Protein 2XDW (pdb70)

Radius of gyration: 25.56 Å; Cα contacts (8 Å, |Δi|>4): 1760; chains: 2; bounding box: 69×54×74 Å

Sequence (711 aa):
MLSFQYPDVYRDETAIQDYHGHKVCDPYAWLEDPDSEQTKAFVEAQNKITVPFLEQCPIRGLYKERMTELYDYPKYSCHFKKGKRYFYFYNTGLQNQRVLYVQDSLEGEARVFLDPNILSDDGTVALRGYAFSEDGEYFAYGLSASGSDWVTIKFMKVDGAKELPDVLERVKFSCMAWTHDGKGMFYNAYPQQDGKSDGTETSTNLHQKLYYHVLGTDQSEDILCAEFPDEPKWMGGAELSDDGRYVLLSIREGCDPVNRLWYCDLQQESNGITGILKWVKLIDNFEGEYDYVTNEGTVFTFKTNRHSPNYRLINIDFTDPEESKWKVLVPEHEKDVLEWVACVRSNFLVLCYLHDVKNTLQLHDLATGALLKIFPLEVGSVVGYSGQKKDTEIFYQFTSFLSPGIIYHCDLTKEELEPRVFREVTVKGIDASDYQTVQIFYPSKDGTKIPMFIVHKKGIKLDGSHPAFLYGYGGFNISITPNYSVSRLIFVRHMGGVLAVANIRGGGEYGETWHKGGILANKQNCFDDFQCAAEYLIKEGYTSPKRLTINGGSNGGLLVATCANQRPDLFGCVIAQVGVMDMLKFHKYTIGHAWTTDYGCSDSKQHFEWLIKYSPLHNVKLPEADDIQYPSMLLLTADHDDRVVPLHSLKFIATLQYIVGRSRKQNNPLLIHVDTKAGHGAGKPTAKVIEEVSDMFAFIARCLNIDWIPP

Foldseek 3Di:
DQPDAQDDAFFQQVQWDDQPNDIDGQRVVVCLDLPDPNVVVLQVRQQVRQVCLLVVDPLLVVLLVLCQQQQQWKDKADWADAAQKIKIWIDNGAFFATFIWIARDPVGDIDTQGDQSVVDVALQKFWDDKDAANNRQKIKTWIAWLAFQWTKIFIAGRVVSHGDPEIDGQFGPWAWEHQNVRFWIKIKGFDDDPDDDRLLHFFATWWIFIWIDGPPDYPVPIATADTDVPQTQKDWYWYAAPVSQKIWIWIDRFQDQFTFIWMARQVPAPPGRHYHGPIHRLGPDGQKHWAFAHADVQWTWTWMCNVAQLIFIWIARPVHGDPVPIHGQGDHDPFKHFDDWHAAQQFKIWTWIFDLQFIWIFIAGNVRRHTDDTDDDDGFDWDHKYGHHNHQKMWIWTFFAQAQTFIWIWRNVDPDIDIDTDDGIGRPVGDSVQKDKDWDWFQFPVGDTWIKIKMAGPPDDLAQAAFEEEEEQAASQAFDHGHYDPLVVQCRPWQVYMYMYIRFARHNNRGPVSNVCCFQLNVVSRLRSRLRVLVCCRVRRRHAALRYEYEYEASRLLNQLLNLLPCQVSHQEYERELYQQAQACQCRTYSSVSPCVGQNYSSDPSSVVSCLVRRSLNRQAADPDLQGAGHAYEYEFESSARVRNCSNVSSNLVSCCVHRVPDPSDDRHRGYNYHYSHYRDPSRTSVVVSSVSSSVVSSSCVSSVTHTDD

Structure (mmCIF, N/CA/C/O backbone):
data_2XDW
#
_entry.id   2XDW
#
_cell.length_a   70.820
_cell.length_b   99.510
_cell.length_c   110.790
_cell.angle_alpha   90.00
_cell.angle_beta   90.00
_cell.angle_gamma   90.00
#
_symmetry.space_group_name_H-M   'P 21 21 21'
#
loop_
_entity.id
_entity.type
_entity.pdbx_description
1 polymer 'Prolyl endopeptidase'
2 polymer 'SYNTHETIC PEPTIDE PHQ-PRO-YCP'
3 non-polymer TRIS(HYDROXYETHYL)AMINOMETHANE
4 non-polymer GLYCEROL
5 water water
#
loop_
_atom_site.group_PDB
_atom_site.id
_atom_site.type_symbol
_atom_site.label_atom_id
_atom_site.label_alt_id
_atom_site.label_comp_id
_atom_site.label_asym_id
_atom_site.label_entity_id
_atom_site.label_seq_id
_atom_site.pdbx_PDB_ins_code
_atom_site.Cartn_x
_atom_site.Cartn_y
_atom_site.Cartn_z
_atom_site.occupancy
_atom_site.B_iso_or_equiv
_atom_site.auth_seq_id
_atom_site.auth_comp_id
_atom_site.auth_asym_id
_atom_site.auth_atom_id
_atom_site.pdbx_PDB_model_num
ATOM 1 N N . MET A 1 1 ? 16.763 53.944 58.222 1.00 43.71 1 MET A N 1
ATOM 2 C CA . MET A 1 1 ? 17.469 54.252 59.497 1.00 43.44 1 MET A CA 1
ATOM 3 C C . MET A 1 1 ? 18.977 54.459 59.279 1.00 42.42 1 MET A C 1
ATOM 4 O O . MET A 1 1 ? 19.540 55.437 59.781 1.00 42.90 1 MET A O 1
ATOM 9 N N . LEU A 1 2 ? 19.621 53.552 58.535 1.00 40.86 2 LEU A N 1
ATOM 10 C CA . LEU A 1 2 ? 21.085 53.583 58.354 1.00 39.21 2 LEU A CA 1
ATOM 11 C C . LEU A 1 2 ? 21.537 54.684 57.380 1.00 37.81 2 LEU A C 1
ATOM 12 O O . LEU A 1 2 ? 21.491 54.507 56.157 1.00 38.21 2 LEU A O 1
ATOM 17 N N . SER A 1 3 ? 21.977 55.807 57.951 1.00 35.66 3 SER A N 1
ATOM 18 C CA . SER A 1 3 ? 22.334 57.030 57.221 1.00 34.44 3 SER A CA 1
ATOM 19 C C . SER A 1 3 ? 23.844 57.172 57.121 1.00 32.28 3 SER A C 1
ATOM 20 O O . SER A 1 3 ? 24.389 58.235 56.792 1.00 32.43 3 SER A O 1
ATOM 23 N N . PHE A 1 4 ? 24.532 56.091 57.438 1.00 28.82 4 PHE A N 1
ATOM 24 C CA . PHE A 1 4 ? 25.975 56.107 57.386 1.00 25.81 4 PHE A CA 1
ATOM 25 C C . PHE A 1 4 ? 26.420 54.936 56.529 1.00 24.36 4 PHE A C 1
ATOM 26 O O . PHE A 1 4 ? 25.631 54.057 56.197 1.00 23.45 4 PHE A O 1
ATOM 34 N N . GLN A 1 5 ? 27.700 54.934 56.189 1.00 22.33 5 GLN A N 1
ATOM 35 C CA . GLN A 1 5 ? 28.307 53.842 55.461 1.00 20.58 5 GLN A CA 1
ATOM 36 C C . GLN A 1 5 ? 29.434 53.278 56.322 1.00 17.17 5 GLN A C 1
ATOM 37 O O . GLN A 1 5 ? 30.147 54.013 56.997 1.00 17.08 5 GLN A O 1
ATOM 43 N N . TYR A 1 6 ? 29.564 51.951 56.294 1.00 14.49 6 TYR A N 1
ATOM 44 C CA . TYR A 1 6 ? 30.658 51.301 57.016 1.00 13.34 6 TYR A CA 1
ATOM 45 C C . TYR A 1 6 ? 31.974 51.636 56.333 1.00 13.74 6 TYR A C 1
ATOM 46 O O . TYR A 1 6 ? 32.028 51.740 55.095 1.00 15.12 6 TYR A O 1
ATOM 55 N N . PRO A 1 7 ? 33.032 51.789 57.118 1.00 14.14 7 PRO A N 1
ATOM 56 C CA . PRO A 1 7 ? 34.317 52.152 56.503 1.00 14.71 7 PRO A CA 1
ATOM 57 C C . PRO A 1 7 ? 34.897 51.012 55.657 1.00 15.33 7 PRO A C 1
ATOM 58 O O . PRO A 1 7 ? 34.623 49.830 55.895 1.00 14.13 7 PRO A O 1
ATOM 62 N N . ASP A 1 8 ? 35.675 51.371 54.645 1.00 16.74 8 ASP A N 1
ATOM 63 C CA . ASP A 1 8 ? 36.459 50.372 53.930 1.00 17.38 8 ASP A CA 1
ATOM 64 C C . ASP A 1 8 ? 37.553 49.867 54.855 1.00 17.23 8 ASP A C 1
ATOM 65 O O . ASP A 1 8 ? 38.195 50.648 55.578 1.00 18.81 8 ASP A O 1
ATOM 70 N N . VAL A 1 9 ? 37.715 48.542 54.882 1.00 13.20 9 VAL A N 1
ATOM 71 C CA . VAL A 1 9 ? 38.690 47.898 55.776 1.00 11.38 9 VAL A CA 1
ATOM 72 C C . VAL A 1 9 ? 39.446 46.831 54.996 1.00 10.75 9 VAL A C 1
ATOM 73 O O . VAL A 1 9 ? 38.846 45.846 54.556 1.00 11.53 9 VAL A O 1
ATOM 77 N N . TYR A 1 10 ? 40.755 47.035 54.848 1.00 10.06 10 TYR A N 1
ATOM 78 C CA . TYR A 1 10 ? 41.587 46.113 54.088 1.00 9.04 10 TYR A CA 1
ATOM 79 C C . TYR A 1 10 ? 41.522 44.683 54.598 1.00 8.76 10 TYR A C 1
ATOM 80 O O . TYR A 1 10 ? 41.631 44.438 55.792 1.00 8.49 10 TYR A O 1
ATOM 89 N N . ARG A 1 11 ? 41.368 43.747 53.668 1.00 8.38 11 ARG A N 1
ATOM 90 C CA . ARG A 1 11 ? 41.413 42.324 53.998 1.00 8.40 11 ARG A CA 1
ATOM 91 C C . ARG A 1 11 ? 42.742 41.752 53.527 1.00 8.56 11 ARG A C 1
ATOM 92 O O . ARG A 1 11 ? 43.032 41.727 52.310 1.00 8.68 11 ARG A O 1
ATOM 100 N N . ASP A 1 12 ? 43.544 41.271 54.471 1.00 8.77 12 ASP A N 1
ATOM 101 C CA . ASP A 1 12 ? 44.742 40.512 54.126 1.00 9.75 12 ASP A CA 1
ATOM 102 C C . ASP A 1 12 ? 44.377 39.056 53.850 1.00 10.40 12 ASP A C 1
ATOM 103 O O . ASP A 1 12 ? 44.366 38.208 54.763 1.00 9.91 12 ASP A O 1
ATOM 108 N N . GLU A 1 13 ? 44.100 38.779 52.577 1.00 10.39 13 GLU A N 1
ATOM 109 C CA . GLU A 1 13 ? 43.677 37.437 52.125 1.00 11.65 13 GLU A CA 1
ATOM 110 C C . GLU A 1 13 ? 44.830 36.437 52.160 1.00 12.64 13 GLU A C 1
ATOM 111 O O . GLU A 1 13 ? 44.587 35.230 51.960 1.00 14.52 13 GLU A O 1
ATOM 117 N N . THR A 1 14 ? 46.050 36.913 52.416 1.00 11.80 14 THR A N 1
ATOM 118 C CA . THR A 1 14 ? 47.225 36.016 52.546 1.00 13.24 14 THR A CA 1
ATOM 119 C C . THR A 1 14 ? 47.363 35.442 53.963 1.00 13.29 14 THR A C 1
ATOM 120 O O . THR A 1 14 ? 48.161 34.520 54.173 1.00 13.42 14 THR A O 1
ATOM 124 N N . ALA A 1 15 ? 46.629 35.994 54.938 1.00 12.86 15 ALA A N 1
ATOM 125 C CA . ALA A 1 15 ? 46.792 35.604 56.344 1.00 14.77 15 ALA A CA 1
ATOM 126 C C . ALA A 1 15 ? 46.053 34.279 56.589 1.00 16.47 15 ALA A C 1
ATOM 127 O O . ALA A 1 15 ? 44.855 34.258 56.797 1.00 17.22 15 ALA A O 1
ATOM 129 N N . ILE A 1 16 ? 46.788 33.173 56.497 1.00 17.37 16 ILE A N 1
ATOM 130 C CA . ILE A 1 16 ? 46.204 31.827 56.563 1.00 19.58 16 ILE A CA 1
ATOM 131 C C . ILE A 1 16 ? 47.094 31.024 57.493 1.00 20.27 16 ILE A C 1
ATOM 132 O O . ILE A 1 16 ? 48.315 31.018 57.332 1.00 21.55 16 ILE A O 1
ATOM 137 N N . GLN A 1 17 ? 46.481 30.367 58.473 1.00 20.17 17 GLN A N 1
ATOM 138 C CA . GLN A 1 17 ? 47.232 29.562 59.447 1.00 20.50 17 GLN A CA 1
ATOM 139 C C . GLN A 1 17 ? 46.616 28.179 59.588 1.00 20.27 17 GLN A C 1
ATOM 140 O O . GLN A 1 17 ? 45.405 28.038 59.587 1.00 18.84 17 GLN A O 1
ATOM 146 N N . ASP A 1 18 ? 47.472 27.158 59.673 1.00 20.14 18 ASP A N 1
ATOM 147 C CA . ASP A 1 18 ? 47.011 25.795 59.871 1.00 20.37 18 ASP A CA 1
ATOM 148 C C . ASP A 1 18 ? 46.915 25.449 61.347 1.00 20.10 18 ASP A C 1
ATOM 149 O O . ASP A 1 18 ? 47.890 25.573 62.106 1.00 20.60 18 ASP A O 1
ATOM 154 N N . TYR A 1 19 ? 45.712 25.064 61.764 1.00 18.63 19 TYR A N 1
ATOM 155 C CA . TYR A 1 19 ? 45.491 24.576 63.118 1.00 17.90 19 TYR A CA 1
ATOM 156 C C . TYR A 1 19 ? 45.161 23.083 63.026 1.00 18.41 19 TYR A C 1
ATOM 157 O O . TYR A 1 19 ? 44.009 22.727 62.751 1.00 18.41 19 TYR A O 1
ATOM 166 N N . HIS A 1 20 ? 46.172 22.243 63.224 1.00 19.37 20 HIS A N 1
ATOM 167 C CA . HIS A 1 20 ? 46.005 20.765 63.239 1.00 21.20 20 HIS A CA 1
ATOM 168 C C . HIS A 1 20 ? 45.312 20.220 61.982 1.00 21.81 20 HIS A C 1
ATOM 169 O O . HIS A 1 20 ? 44.504 19.290 62.065 1.00 22.87 20 HIS A O 1
ATOM 176 N N . GLY A 1 21 ? 45.610 20.816 60.826 1.00 22.53 21 GLY A N 1
ATOM 177 C CA . GLY A 1 21 ? 44.976 20.423 59.559 1.00 23.54 21 GLY A CA 1
ATOM 178 C C . GLY A 1 21 ? 43.783 21.258 59.130 1.00 23.97 21 GLY A C 1
ATOM 179 O O . GLY A 1 21 ? 43.278 21.084 58.023 1.00 25.19 21 GLY A O 1
ATOM 180 N N . HIS A 1 22 ? 43.322 22.150 60.012 1.00 22.07 22 HIS A N 1
ATOM 181 C CA . HIS A 1 22 ? 42.182 23.037 59.757 1.00 21.52 22 HIS A CA 1
ATOM 182 C C . HIS A 1 22 ? 42.766 24.410 59.417 1.00 20.65 22 HIS A C 1
ATOM 183 O O . HIS A 1 22 ? 43.484 25.018 60.235 1.00 20.09 22 HIS A O 1
ATOM 190 N N . LYS A 1 23 ? 42.513 24.862 58.198 1.00 19.35 23 LYS A N 1
ATOM 191 C CA . LYS A 1 23 ? 43.035 26.168 57.770 1.00 18.85 23 LYS A CA 1
ATOM 192 C C . LYS A 1 23 ? 42.082 27.237 58.236 1.00 17.41 23 LYS A C 1
ATOM 193 O O . LYS A 1 23 ? 40.861 27.119 58.085 1.00 17.57 23 LYS A O 1
ATOM 199 N N . VAL A 1 24 ? 42.659 28.287 58.807 1.00 14.56 24 VAL A N 1
ATOM 200 C CA . VAL A 1 24 ? 41.885 29.436 59.264 1.00 13.42 24 VAL A CA 1
ATOM 201 C C . VAL A 1 24 ? 42.458 30.703 58.629 1.00 12.92 24 VAL A C 1
ATOM 202 O O . VAL A 1 24 ? 43.644 31.008 58.760 1.00 13.40 24 VAL A O 1
ATOM 206 N N . CYS A 1 25 ? 41.587 31.451 57.971 1.00 12.52 25 CYS A N 1
ATOM 207 C CA . CYS A 1 25 ? 41.957 32.763 57.404 1.00 13.37 25 CYS A CA 1
ATOM 208 C C . CYS A 1 25 ? 41.666 33.857 58.425 1.00 11.87 25 CYS A C 1
ATOM 209 O O . CYS A 1 25 ? 40.615 33.836 59.075 1.00 12.96 25 CYS A O 1
ATOM 212 N N . ASP A 1 26 ? 42.603 34.796 58.572 1.00 10.46 26 ASP A N 1
ATOM 213 C CA . ASP A 1 26 ? 42.489 35.896 59.539 1.00 9.93 26 ASP A CA 1
ATOM 214 C C . ASP A 1 26 ? 42.791 37.222 58.848 1.00 9.14 26 ASP A C 1
ATOM 215 O O . ASP A 1 26 ? 43.836 37.846 59.099 1.00 8.99 26 ASP A O 1
ATOM 220 N N . PRO A 1 27 ? 41.885 37.666 57.954 1.00 8.42 27 PRO A N 1
ATOM 221 C CA . PRO A 1 27 ? 42.195 38.822 57.089 1.00 8.70 27 PRO A CA 1
ATOM 222 C C . PRO A 1 27 ? 42.370 40.145 57.836 1.00 8.31 27 PRO A C 1
ATOM 223 O O . PRO A 1 27 ? 42.912 41.103 57.274 1.00 7.97 27 PRO A O 1
ATOM 227 N N . TYR A 1 28 ? 41.901 40.241 59.082 1.00 8.16 28 TYR A N 1
ATOM 228 C CA . TYR A 1 28 ? 42.071 41.469 59.897 1.00 8.64 28 TYR A CA 1
ATOM 229 C C . TYR A 1 28 ? 43.134 41.319 60.973 1.00 8.28 28 TYR A C 1
ATOM 230 O O . TYR A 1 28 ? 43.129 42.055 61.943 1.00 8.58 28 TYR A O 1
ATOM 239 N N . ALA A 1 29 ? 44.046 40.353 60.808 1.00 8.75 29 ALA A N 1
ATOM 240 C CA . ALA A 1 29 ? 45.127 40.117 61.768 1.00 8.75 29 ALA A CA 1
ATOM 241 C C . ALA A 1 29 ? 45.910 41.397 62.050 1.00 7.46 29 ALA A C 1
ATOM 242 O O . ALA A 1 29 ? 46.410 41.596 63.174 1.00 8.86 29 ALA A O 1
ATOM 244 N N . TRP A 1 30 ? 45.979 42.286 61.054 1.00 7.78 30 TRP A N 1
ATOM 245 C CA . TRP A 1 30 ? 46.717 43.545 61.190 1.00 7.61 30 TRP A CA 1
ATOM 246 C C . TRP A 1 30 ? 46.163 44.457 62.299 1.00 7.87 30 TRP A C 1
ATOM 247 O O . TRP A 1 30 ? 46.902 45.307 62.825 1.00 8.00 30 TRP A O 1
ATOM 258 N N . LEU A 1 31 ? 44.891 44.285 62.666 1.00 8.23 31 LEU A N 1
ATOM 259 C CA . LEU A 1 31 ? 44.307 45.040 63.777 1.00 8.29 31 LEU A CA 1
ATOM 260 C C . LEU A 1 31 ? 44.869 44.648 65.146 1.00 8.68 31 LEU A C 1
ATOM 261 O O . LEU A 1 31 ? 44.575 45.314 66.126 1.00 9.52 31 LEU A O 1
ATOM 266 N N . GLU A 1 32 ? 45.671 43.587 65.198 1.00 8.02 32 GLU A N 1
ATOM 267 C CA . GLU A 1 32 ? 46.358 43.180 66.428 1.00 8.37 32 GLU A CA 1
ATOM 268 C C . GLU A 1 32 ? 47.440 44.169 66.840 1.00 7.21 32 GLU A C 1
ATOM 269 O O . GLU A 1 32 ? 47.898 44.116 67.970 1.00 9.65 32 GLU A O 1
ATOM 275 N N . ASP A 1 33 ? 47.871 45.064 65.944 1.00 7.44 33 ASP A N 1
ATOM 276 C CA . ASP A 1 33 ? 48.899 46.058 66.273 1.00 8.24 33 ASP A CA 1
ATOM 277 C C . ASP A 1 33 ? 48.215 47.373 66.657 1.00 8.49 33 ASP A C 1
ATOM 278 O O . ASP A 1 33 ? 47.726 48.092 65.788 1.00 9.25 33 ASP A O 1
ATOM 283 N N . PRO A 1 34 ? 48.192 47.699 67.957 1.00 8.79 34 PRO A N 1
ATOM 284 C CA . PRO A 1 34 ? 47.454 48.906 68.394 1.00 9.42 34 PRO A CA 1
ATOM 285 C C . PRO A 1 34 ? 48.163 50.194 67.961 1.00 10.39 34 PRO A C 1
ATOM 286 O O . PRO A 1 34 ? 47.533 51.265 67.929 1.00 11.98 34 PRO A O 1
ATOM 290 N N . ASP A 1 35 ? 49.439 50.083 67.605 1.00 10.28 35 ASP A N 1
ATOM 291 C CA . ASP A 1 35 ? 50.255 51.267 67.376 1.00 11.77 35 ASP A CA 1
ATOM 292 C C . ASP A 1 35 ? 50.334 51.696 65.923 1.00 11.35 35 ASP A C 1
ATOM 293 O O . ASP A 1 35 ? 50.878 52.782 65.650 1.00 13.33 35 ASP A O 1
ATOM 298 N N . SER A 1 36 ? 49.802 50.905 64.996 1.00 10.54 36 SER A N 1
ATOM 299 C CA . SER A 1 36 ? 49.955 51.227 63.565 1.00 9.32 36 SER A CA 1
ATOM 300 C C . SER A 1 36 ? 49.028 52.351 63.145 1.00 10.28 36 SER A C 1
ATOM 301 O O . SER A 1 36 ? 47.972 52.572 63.746 1.00 9.83 36 SER A O 1
ATOM 304 N N . GLU A 1 37 ? 49.446 53.080 62.125 1.00 9.79 37 GLU A N 1
ATOM 305 C CA . GLU A 1 37 ? 48.580 54.089 61.547 1.00 9.06 37 GLU A CA 1
ATOM 306 C C . GLU A 1 37 ? 47.292 53.486 61.004 1.00 9.54 37 GLU A C 1
ATOM 307 O O . GLU A 1 37 ? 46.228 54.112 61.106 1.00 9.97 37 GLU A O 1
ATOM 313 N N . GLN A 1 38 ? 47.408 52.288 60.424 1.00 9.57 38 GLN A N 1
ATOM 314 C CA . GLN A 1 38 ? 46.247 51.558 59.917 1.00 9.74 38 GLN A CA 1
ATOM 315 C C . GLN A 1 38 ? 45.211 51.277 61.018 1.00 9.70 38 GLN A C 1
ATOM 316 O O . GLN A 1 38 ? 44.009 51.511 60.848 1.00 10.07 38 GLN A O 1
ATOM 322 N N . THR A 1 39 ? 45.687 50.757 62.158 1.00 8.62 39 THR A N 1
ATOM 323 C CA . THR A 1 39 ? 44.775 50.473 63.265 1.00 8.52 39 THR A CA 1
ATOM 324 C C . THR A 1 39 ? 44.168 51.759 63.843 1.00 8.39 39 THR A C 1
ATOM 325 O O . THR A 1 39 ? 42.959 51.794 64.126 1.00 8.19 39 THR A O 1
ATOM 329 N N . LYS A 1 40 ? 44.991 52.784 64.031 1.00 8.49 40 LYS A N 1
ATOM 330 C CA . LYS A 1 40 ? 44.456 54.051 64.551 1.00 8.54 40 LYS A CA 1
ATOM 331 C C . LYS A 1 40 ? 43.418 54.622 63.580 1.00 8.44 40 LYS A C 1
ATOM 332 O O . LYS A 1 40 ? 42.388 55.151 64.025 1.00 9.33 40 LYS A O 1
ATOM 338 N N . ALA A 1 41 ? 43.644 54.532 62.272 1.00 8.75 41 ALA A N 1
ATOM 339 C CA . ALA A 1 41 ? 42.673 55.058 61.294 1.00 8.78 41 ALA A CA 1
ATOM 340 C C . ALA A 1 41 ? 41.386 54.242 61.316 1.00 8.98 41 ALA A C 1
ATOM 341 O O . ALA A 1 41 ? 40.300 54.793 61.164 1.00 9.68 41 ALA A O 1
ATOM 343 N N . PHE A 1 42 ? 41.492 52.939 61.528 1.00 8.30 42 PHE A N 1
ATOM 344 C CA . PHE A 1 42 ? 40.325 52.084 61.690 1.00 7.68 42 PHE A CA 1
ATOM 345 C C . PHE A 1 42 ? 39.460 52.521 62.884 1.00 7.73 42 PHE A C 1
ATOM 346 O O . PHE A 1 42 ? 38.240 52.669 62.769 1.00 8.33 42 PHE A O 1
ATOM 354 N N . VAL A 1 43 ? 40.110 52.710 64.022 1.00 8.41 43 VAL A N 1
ATOM 355 C CA . VAL A 1 43 ? 39.387 53.100 65.232 1.00 8.70 43 VAL A CA 1
ATOM 356 C C . VAL A 1 43 ? 38.680 54.442 65.005 1.00 9.17 43 VAL A C 1
ATOM 357 O O . VAL A 1 43 ? 37.495 54.596 65.342 1.00 9.88 43 VAL A O 1
ATOM 361 N N . GLU A 1 44 ? 39.393 55.405 64.411 1.00 8.80 44 GLU A N 1
ATOM 362 C CA . GLU A 1 44 ? 38.823 56.727 64.171 1.00 9.22 44 GLU A CA 1
ATOM 363 C C . GLU A 1 44 ? 37.613 56.617 63.222 1.00 9.04 44 GLU A C 1
ATOM 364 O O . GLU A 1 44 ? 36.559 57.236 63.488 1.00 10.31 44 GLU A O 1
ATOM 370 N N . ALA A 1 45 ? 37.722 55.831 62.148 1.00 8.76 45 ALA A N 1
ATOM 371 C CA . ALA A 1 45 ? 36.627 55.702 61.174 1.00 9.20 45 ALA A CA 1
ATOM 372 C C . ALA A 1 45 ? 35.402 55.032 61.809 1.00 9.43 45 ALA A C 1
ATOM 373 O O . ALA A 1 45 ? 34.272 55.373 61.488 1.00 10.13 45 ALA A O 1
ATOM 375 N N . GLN A 1 46 ? 35.612 54.071 62.709 1.00 8.89 46 GLN A N 1
ATOM 376 C CA . GLN A 1 46 ? 34.494 53.419 63.391 1.00 8.38 46 GLN A CA 1
ATOM 377 C C . GLN A 1 46 ? 33.815 54.353 64.380 1.00 8.67 46 GLN A C 1
ATOM 378 O O . GLN A 1 46 ? 32.572 54.478 64.385 1.00 8.44 46 GLN A O 1
ATOM 384 N N . ASN A 1 47 ? 34.603 55.044 65.207 1.00 7.18 47 ASN A N 1
ATOM 385 C CA . ASN A 1 47 ? 34.009 56.009 66.132 1.00 8.22 47 ASN A CA 1
ATOM 386 C C . ASN A 1 47 ? 33.237 57.107 65.393 1.00 8.48 47 ASN A C 1
ATOM 387 O O . ASN A 1 47 ? 32.222 57.627 65.891 1.00 8.59 47 ASN A O 1
ATOM 392 N N . LYS A 1 48 ? 33.722 57.471 64.197 1.00 8.83 48 LYS A N 1
ATOM 393 C CA . LYS A 1 48 ? 33.089 58.560 63.407 1.00 10.72 48 LYS A CA 1
ATOM 394 C C . LYS A 1 48 ? 31.652 58.200 63.012 1.00 9.88 48 LYS A C 1
ATOM 395 O O . LYS A 1 48 ? 30.856 59.126 62.850 1.00 10.77 48 LYS A O 1
ATOM 401 N N . ILE A 1 49 ? 31.326 56.918 62.818 1.00 9.14 49 ILE A N 1
ATOM 402 C CA . ILE A 1 49 ? 29.944 56.519 62.516 1.00 9.72 49 ILE A CA 1
ATOM 403 C C . ILE A 1 49 ? 29.171 56.203 63.789 1.00 9.48 49 ILE A C 1
ATOM 404 O O . ILE A 1 49 ? 27.977 56.506 63.866 1.00 10.22 49 ILE A O 1
ATOM 409 N N . THR A 1 50 ? 29.804 55.641 64.817 1.00 9.07 50 THR A N 1
ATOM 410 C CA . THR A 1 50 ? 29.066 55.247 66.024 1.00 8.52 50 THR A CA 1
ATOM 411 C C . THR A 1 50 ? 28.596 56.434 66.829 1.00 8.71 50 THR A C 1
ATOM 412 O O . THR A 1 50 ? 27.459 56.441 67.327 1.00 9.14 50 THR A O 1
ATOM 416 N N . VAL A 1 51 ? 29.462 57.423 67.016 1.00 8.56 51 VAL A N 1
ATOM 417 C CA . VAL A 1 51 ? 29.115 58.496 67.942 1.00 9.25 51 VAL A CA 1
ATOM 418 C C . VAL A 1 51 ? 27.899 59.320 67.501 1.00 9.33 51 VAL A C 1
ATOM 419 O O . VAL A 1 51 ? 26.987 59.501 68.316 1.00 9.86 51 VAL A O 1
ATOM 423 N N . PRO A 1 52 ? 27.813 59.707 66.214 1.00 9.03 52 PRO A N 1
ATOM 424 C CA . PRO A 1 52 ? 26.599 60.418 65.780 1.00 9.48 52 PRO A CA 1
ATOM 425 C C . PRO A 1 52 ? 25.353 59.543 65.863 1.00 9.94 52 PRO A C 1
ATOM 426 O O . PRO A 1 52 ? 24.269 60.049 66.140 1.00 10.53 52 PRO A O 1
ATOM 430 N N . PHE A 1 53 ? 25.488 58.228 65.690 1.00 9.56 53 PHE A N 1
ATOM 431 C CA . PHE A 1 53 ? 24.310 57.348 65.758 1.00 9.93 53 PHE A CA 1
ATOM 432 C C . PHE A 1 53 ? 23.768 57.352 67.196 1.00 10.05 53 PHE A C 1
ATOM 433 O O . PHE A 1 53 ? 22.546 57.459 67.431 1.00 11.68 53 PHE A O 1
ATOM 441 N N . LEU A 1 54 ? 24.680 57.261 68.170 1.00 9.37 54 LEU A N 1
ATOM 442 C CA . LEU A 1 54 ? 24.284 57.240 69.577 1.00 10.94 54 LEU A CA 1
ATOM 443 C C . LEU A 1 54 ? 23.745 58.585 70.049 1.00 11.38 54 LEU A C 1
ATOM 444 O O . LEU A 1 54 ? 22.758 58.656 70.787 1.00 12.64 54 LEU A O 1
ATOM 449 N N . GLU A 1 55 ? 24.382 59.673 69.607 1.00 11.99 55 GLU A N 1
ATOM 450 C CA . GLU A 1 55 ? 24.027 61.017 70.098 1.00 13.19 55 GLU A CA 1
ATOM 451 C C . GLU A 1 55 ? 22.807 61.628 69.400 1.00 15.75 55 GLU A C 1
ATOM 452 O O . GLU A 1 55 ? 22.261 62.599 69.921 1.00 17.43 55 GLU A O 1
ATOM 458 N N . GLN A 1 56 ? 22.338 61.080 68.276 1.00 17.07 56 GLN A N 1
ATOM 459 C CA . GLN A 1 56 ? 21.301 61.714 67.428 1.00 21.85 56 GLN A CA 1
ATOM 460 C C . GLN A 1 56 ? 19.938 61.862 68.086 1.00 24.39 56 GLN A C 1
ATOM 461 O O . GLN A 1 56 ? 19.355 62.958 68.073 1.00 26.93 56 GLN A O 1
ATOM 467 N N . CYS A 1 57 ? 19.426 60.775 68.642 1.00 26.19 57 CYS A N 1
ATOM 468 C CA . CYS A 1 57 ? 18.083 60.823 69.255 1.00 28.36 57 CYS A CA 1
ATOM 469 C C . CYS A 1 57 ? 18.070 61.372 70.693 1.00 27.88 57 CYS A C 1
ATOM 470 O O . CYS A 1 57 ? 18.867 60.914 71.550 1.00 26.77 57 CYS A O 1
ATOM 473 N N . PRO A 1 58 ? 17.164 62.351 70.954 1.00 27.22 58 PRO A N 1
ATOM 474 C CA . PRO A 1 58 ? 16.952 63.017 72.241 1.00 26.41 58 PRO A CA 1
ATOM 475 C C . PRO A 1 58 ? 16.916 62.062 73.431 1.00 24.83 58 PRO A C 1
ATOM 476 O O . PRO A 1 58 ? 17.217 62.488 74.555 1.00 24.74 58 PRO A O 1
ATOM 480 N N . ILE A 1 59 ? 16.588 60.791 73.206 1.00 22.79 59 ILE A N 1
ATOM 481 C CA . ILE A 1 59 ? 16.531 59.854 74.350 1.00 21.19 59 ILE A CA 1
ATOM 482 C C . ILE A 1 59 ? 17.847 59.780 75.132 1.00 18.65 59 ILE A C 1
ATOM 483 O O . ILE A 1 59 ? 17.839 59.663 76.369 1.00 18.19 59 ILE A O 1
ATOM 488 N N . ARG A 1 60 ? 18.972 59.911 74.443 1.00 16.04 60 ARG A N 1
ATOM 489 C CA . ARG A 1 60 ? 20.251 59.876 75.159 1.00 14.64 60 ARG A CA 1
ATOM 490 C C . ARG A 1 60 ? 20.360 60.976 76.206 1.00 14.74 60 ARG A C 1
ATOM 491 O O . ARG A 1 60 ? 20.789 60.727 77.338 1.00 14.47 60 ARG A O 1
ATOM 499 N N . GLY A 1 61 ? 19.966 62.195 75.862 1.00 14.98 61 GLY A N 1
ATOM 500 C CA . GLY A 1 61 ? 20.072 63.286 76.813 1.00 14.22 61 GLY A CA 1
ATOM 501 C C . GLY A 1 61 ? 19.092 63.116 77.957 1.00 13.82 61 GLY A C 1
ATOM 502 O O . GLY A 1 61 ? 19.397 63.478 79.093 1.00 13.40 61 GLY A O 1
ATOM 503 N N . LEU A 1 62 ? 17.910 62.556 77.689 1.00 13.42 62 LEU A N 1
ATOM 504 C CA . LEU A 1 62 ? 16.928 62.298 78.733 1.00 13.94 62 LEU A CA 1
ATOM 505 C C . LEU A 1 62 ? 17.483 61.262 79.719 1.00 12.60 62 LEU A C 1
ATOM 506 O O . LEU A 1 62 ? 17.373 61.421 80.958 1.00 13.19 62 LEU A O 1
ATOM 511 N N . TYR A 1 63 ? 18.087 60.224 79.151 1.00 11.81 63 TYR A N 1
ATOM 512 C CA . TYR A 1 63 ? 18.633 59.129 79.953 1.00 11.34 63 TYR A CA 1
ATOM 513 C C . TYR A 1 63 ? 19.823 59.665 80.767 1.00 11.48 63 TYR A C 1
ATOM 514 O O . TYR A 1 63 ? 19.918 59.448 81.992 1.00 11.28 63 TYR A O 1
ATOM 523 N N . LYS A 1 64 ? 20.720 60.387 80.108 1.00 11.40 64 LYS A N 1
ATOM 524 C CA . LYS A 1 64 ? 21.863 60.957 80.819 1.00 11.82 64 LYS A CA 1
ATOM 525 C C . LYS A 1 64 ? 21.451 61.877 81.981 1.00 12.67 64 LYS A C 1
ATOM 526 O O . LYS A 1 64 ? 22.036 61.824 83.073 1.00 11.74 64 LYS A O 1
ATOM 532 N N . GLU A 1 65 ? 20.479 62.752 81.758 1.00 12.42 65 GLU A N 1
ATOM 533 C CA . GLU A 1 65 ? 19.991 63.632 82.816 1.00 13.79 65 GLU A CA 1
ATOM 534 C C . GLU A 1 65 ? 19.410 62.826 84.002 1.00 12.87 65 GLU A C 1
ATOM 535 O O . GLU A 1 65 ? 19.713 63.114 85.174 1.00 13.41 65 GLU A O 1
ATOM 541 N N . ARG A 1 66 ? 18.591 61.812 83.717 1.00 11.70 66 ARG A N 1
ATOM 542 C CA . ARG A 1 66 ? 18.027 61.005 84.772 1.00 12.43 66 ARG A CA 1
ATOM 543 C C . ARG A 1 66 ? 19.091 60.198 85.520 1.00 12.00 66 ARG A C 1
ATOM 544 O O . ARG A 1 66 ? 19.031 60.063 86.759 1.00 13.49 66 ARG A O 1
ATOM 552 N N . MET A 1 67 ? 20.068 59.674 84.781 1.00 12.02 67 MET A N 1
ATOM 553 C CA . MET A 1 67 ? 21.178 58.947 85.402 1.00 11.26 67 MET A CA 1
ATOM 554 C C . MET A 1 67 ? 21.999 59.862 86.318 1.00 11.80 67 MET A C 1
ATOM 555 O O . MET A 1 67 ? 22.336 59.507 87.446 1.00 12.74 67 MET A O 1
ATOM 560 N N . THR A 1 68 ? 22.290 61.069 85.856 1.00 12.54 68 THR A N 1
ATOM 561 C CA . THR A 1 68 ? 23.011 62.033 86.685 1.00 12.85 68 THR A CA 1
ATOM 562 C C . THR A 1 68 ? 22.258 62.373 87.968 1.00 14.97 68 THR A C 1
ATOM 563 O O . THR A 1 68 ? 22.860 62.447 89.049 1.00 15.89 68 THR A O 1
ATOM 567 N N . GLU A 1 69 ? 20.946 62.566 87.863 1.00 13.70 69 GLU A N 1
ATOM 568 C CA . GLU A 1 69 ? 20.136 62.855 89.024 1.00 15.65 69 GLU A CA 1
ATOM 569 C C . GLU A 1 69 ? 20.039 61.649 89.983 1.00 14.10 69 GLU A C 1
ATOM 570 O O . GLU A 1 69 ? 20.280 61.785 91.192 1.00 15.00 69 GLU A O 1
ATOM 576 N N . LEU A 1 70 ? 19.688 60.471 89.462 1.00 13.91 70 LEU A N 1
ATOM 577 C CA . LEU A 1 70 ? 19.423 59.316 90.318 1.00 13.84 70 LEU A CA 1
ATOM 578 C C . LEU A 1 70 ? 20.692 58.660 90.873 1.00 13.65 70 LEU A C 1
ATOM 579 O O . LEU A 1 70 ? 20.656 58.101 91.956 1.00 15.62 70 LEU A O 1
ATOM 584 N N . TYR A 1 71 ? 21.803 58.745 90.148 1.00 12.62 71 TYR A N 1
ATOM 585 C CA . TYR A 1 71 ? 23.081 58.173 90.620 1.00 12.40 71 TYR A CA 1
ATOM 586 C C . TYR A 1 71 ? 23.751 59.092 91.644 1.00 12.85 71 TYR A C 1
ATOM 587 O O . TYR A 1 71 ? 24.699 58.689 92.313 1.00 12.92 71 TYR A O 1
ATOM 596 N N . ASP A 1 72 ? 23.265 60.330 91.771 1.00 13.19 72 ASP A N 1
ATOM 597 C CA . ASP A 1 72 ? 23.785 61.267 92.770 1.00 14.35 72 ASP A CA 1
ATOM 598 C C . ASP A 1 72 ? 23.191 60.971 94.147 1.00 15.09 72 ASP A C 1
ATOM 599 O O . ASP A 1 72 ? 22.229 61.614 94.581 1.00 17.78 72 ASP A O 1
ATOM 604 N N . TYR A 1 73 ? 23.749 59.953 94.788 1.00 13.94 73 TYR A N 1
ATOM 605 C CA . TYR A 1 73 ? 23.404 59.577 96.167 1.00 14.92 73 TYR A CA 1
ATOM 606 C C . TYR A 1 73 ? 24.714 59.234 96.868 1.00 14.71 73 TYR A C 1
ATOM 607 O O . TYR A 1 73 ? 25.680 58.785 96.218 1.00 13.77 73 TYR A O 1
ATOM 616 N N . PRO A 1 74 ? 24.754 59.408 98.190 1.00 15.98 74 PRO A N 1
ATOM 617 C CA . PRO A 1 74 ? 25.996 59.120 98.930 1.00 16.45 74 PRO A CA 1
ATOM 618 C C . PRO A 1 74 ? 26.362 57.647 98.915 1.00 17.06 74 PRO A C 1
ATOM 619 O O . PRO A 1 74 ? 25.503 56.768 99.145 1.00 16.77 74 PRO A O 1
ATOM 623 N N . LYS A 1 75 ? 27.625 57.350 98.650 1.00 15.28 75 LYS A N 1
ATOM 624 C CA . LYS A 1 75 ? 28.106 55.976 98.508 1.00 15.66 75 LYS A CA 1
ATOM 625 C C . LYS A 1 75 ? 29.218 55.740 99.538 1.00 17.00 75 LYS A C 1
ATOM 626 O O . LYS A 1 75 ? 30.262 56.393 99.477 1.00 16.28 75 LYS A O 1
ATOM 632 N N . TYR A 1 76 ? 28.984 54.841 100.497 1.00 17.53 76 TYR A N 1
ATOM 633 C CA . TYR A 1 76 ? 29.968 54.550 101.551 1.00 18.27 76 TYR A CA 1
ATOM 634 C C . TYR A 1 76 ? 30.453 53.120 101.414 1.00 18.02 76 TYR A C 1
ATOM 635 O O . TYR A 1 76 ? 29.682 52.253 100.984 1.00 18.98 76 TYR A O 1
ATOM 644 N N . SER A 1 77 ? 31.721 52.881 101.757 1.00 16.76 77 SER A N 1
ATOM 645 C CA . SER A 1 77 ? 32.208 51.537 102.130 1.00 14.93 77 SER A CA 1
ATOM 646 C C . SER A 1 77 ? 32.002 51.308 103.640 1.00 14.51 77 SER A C 1
ATOM 647 O O . SER A 1 77 ? 31.765 52.258 104.415 1.00 15.32 77 SER A O 1
ATOM 650 N N . CYS A 1 78 ? 32.191 50.059 104.076 1.00 13.02 78 CYS A N 1
ATOM 651 C CA . CYS A 1 78 ? 32.307 49.770 105.505 1.00 13.35 78 CYS A CA 1
ATOM 652 C C . CYS A 1 78 ? 33.447 50.553 106.134 1.00 12.98 78 CYS A C 1
ATOM 653 O O . CYS A 1 78 ? 34.506 50.731 105.510 1.00 13.96 78 CYS A O 1
ATOM 656 N N . HIS A 1 79 ? 33.244 50.969 107.384 1.00 12.42 79 HIS A N 1
ATOM 657 C CA . HIS A 1 79 ? 34.354 51.401 108.231 1.00 12.38 79 HIS A CA 1
ATOM 658 C C . HIS A 1 79 ? 35.274 50.212 108.474 1.00 12.58 79 HIS A C 1
ATOM 659 O O . HIS A 1 79 ? 34.834 49.057 108.534 1.00 12.64 79 HIS A O 1
ATOM 666 N N . PHE A 1 80 ? 36.558 50.488 108.654 1.00 12.24 80 PHE A N 1
ATOM 667 C CA . PHE A 1 80 ? 37.519 49.461 109.106 1.00 12.88 80 PHE A CA 1
ATOM 668 C C . PHE A 1 80 ? 38.583 50.095 109.968 1.00 12.50 80 PHE A C 1
ATOM 669 O O . PHE A 1 80 ? 39.068 51.186 109.658 1.00 12.83 80 PHE A O 1
ATOM 677 N N . LYS A 1 81 ? 38.960 49.421 111.051 1.00 12.88 81 LYS A N 1
ATOM 678 C CA . LYS A 1 81 ? 39.950 49.967 111.969 1.00 12.82 81 LYS A CA 1
ATOM 679 C C . LYS A 1 81 ? 41.340 49.451 111.585 1.00 12.70 81 LYS A C 1
ATOM 680 O O . LYS A 1 81 ? 41.496 48.262 111.311 1.00 12.84 81 LYS A O 1
ATOM 686 N N . LYS A 1 82 ? 42.344 50.334 111.619 1.00 11.70 82 LYS A N 1
ATOM 687 C CA . LYS A 1 82 ? 43.745 49.966 111.408 1.00 12.81 82 LYS A CA 1
ATOM 688 C C . LYS A 1 82 ? 44.521 50.703 112.482 1.00 13.21 82 LYS A C 1
ATOM 689 O O . LYS A 1 82 ? 44.508 51.930 112.534 1.00 14.23 82 LYS A O 1
ATOM 695 N N . GLY A 1 83 ? 45.159 49.944 113.368 1.00 13.46 83 GLY A N 1
ATOM 696 C CA . GLY A 1 83 ? 45.819 50.539 114.535 1.00 14.99 83 GLY A CA 1
ATOM 697 C C . GLY A 1 83 ? 44.832 51.335 115.369 1.00 15.46 83 GLY A C 1
ATOM 698 O O . GLY A 1 83 ? 43.750 50.836 115.703 1.00 17.00 83 GLY A O 1
ATOM 699 N N . LYS A 1 84 ? 45.178 52.583 115.640 1.00 15.67 84 LYS A N 1
ATOM 700 C CA . LYS A 1 84 ? 44.354 53.457 116.453 1.00 17.26 84 LYS A CA 1
ATOM 701 C C . LYS A 1 84 ? 43.247 54.242 115.741 1.00 16.84 84 LYS A C 1
ATOM 702 O O . LYS A 1 84 ? 42.576 55.047 116.376 1.00 18.32 84 LYS A O 1
ATOM 708 N N . ARG A 1 85 ? 43.059 54.036 114.443 1.00 14.65 85 ARG A N 1
ATOM 709 C CA . ARG A 1 85 ? 42.152 54.886 113.674 1.00 13.16 85 ARG A CA 1
ATOM 710 C C . ARG A 1 85 ? 41.158 54.090 112.864 1.00 12.72 85 ARG A C 1
ATOM 711 O O . ARG A 1 85 ? 41.393 52.935 112.551 1.00 13.45 85 ARG A O 1
ATOM 719 N N . TYR A 1 86 ? 40.036 54.722 112.537 1.00 12.11 86 TYR A N 1
ATOM 720 C CA . TYR A 1 86 ? 39.095 54.166 111.592 1.00 11.31 86 TYR A CA 1
ATOM 721 C C . TYR A 1 86 ? 39.232 54.789 110.216 1.00 11.75 86 TYR A C 1
ATOM 722 O O . TYR A 1 86 ? 39.508 55.997 110.079 1.00 11.96 86 TYR A O 1
ATOM 731 N N . PHE A 1 87 ? 38.960 53.988 109.198 1.00 10.71 87 PHE A N 1
ATOM 732 C CA . PHE A 1 87 ? 38.964 54.474 107.808 1.00 10.57 87 PHE A CA 1
ATOM 733 C C . PHE A 1 87 ? 37.686 54.054 107.096 1.00 10.77 87 PHE A C 1
ATOM 734 O O . PHE A 1 87 ? 37.064 53.048 107.463 1.00 11.12 87 PHE A O 1
ATOM 742 N N . TYR A 1 88 ? 37.281 54.801 106.062 1.00 10.15 88 TYR A N 1
ATOM 743 C CA . TYR A 1 88 ? 36.192 54.370 105.200 1.00 10.98 88 TYR A CA 1
ATOM 744 C C . TYR A 1 88 ? 36.276 55.122 103.891 1.00 11.25 88 TYR A C 1
ATOM 745 O O . TYR A 1 88 ? 36.838 56.244 103.858 1.00 10.74 88 TYR A O 1
ATOM 754 N N . PHE A 1 89 ? 35.759 54.525 102.824 1.00 11.50 89 PHE A N 1
ATOM 755 C CA . PHE A 1 89 ? 35.599 55.228 101.546 1.00 11.23 89 PHE A CA 1
ATOM 756 C C . PHE A 1 89 ? 34.238 55.909 101.436 1.00 11.84 89 PHE A C 1
ATOM 757 O O . PHE A 1 89 ? 33.222 55.412 101.963 1.00 13.11 89 PHE A O 1
ATOM 765 N N . TYR A 1 90 ? 34.187 57.046 100.755 1.00 11.19 90 TYR A N 1
ATOM 766 C CA . TYR A 1 90 ? 32.951 57.826 100.622 1.00 12.22 90 TYR A CA 1
ATOM 767 C C . TYR A 1 90 ? 32.985 58.648 99.354 1.00 12.58 90 TYR A C 1
ATOM 768 O O . TYR A 1 90 ? 34.000 59.235 99.031 1.00 12.99 90 TYR A O 1
ATOM 777 N N . ASN A 1 91 ? 31.874 58.628 98.619 1.00 11.92 91 ASN A N 1
ATOM 778 C CA . ASN A 1 91 ? 31.652 59.495 97.478 1.00 10.68 91 ASN A CA 1
ATOM 779 C C . ASN A 1 91 ? 30.388 60.271 97.776 1.00 12.20 91 ASN A C 1
ATOM 780 O O . ASN A 1 91 ? 29.360 59.659 98.087 1.00 12.80 91 ASN A O 1
ATOM 785 N N . THR A 1 92 ? 30.475 61.594 97.736 1.00 12.06 92 THR A N 1
ATOM 786 C CA . THR A 1 92 ? 29.316 62.430 98.042 1.00 13.63 92 THR A CA 1
ATOM 787 C C . THR A 1 92 ? 28.178 62.135 97.071 1.00 14.08 92 THR A C 1
ATOM 788 O O . THR A 1 92 ? 26.993 62.390 97.376 1.00 15.57 92 THR A O 1
ATOM 792 N N . GLY A 1 93 ? 28.519 61.597 95.900 1.00 12.66 93 GLY A N 1
ATOM 793 C CA . GLY A 1 93 ? 27.516 61.187 94.922 1.00 12.71 93 GLY A CA 1
ATOM 794 C C . GLY A 1 93 ? 28.047 61.062 93.504 1.00 11.52 93 GLY A C 1
ATOM 795 O O . GLY A 1 93 ? 27.936 60.000 92.870 1.00 13.04 93 GLY A O 1
ATOM 796 N N . LEU A 1 94 ? 28.627 62.153 92.992 1.00 10.88 94 LEU A N 1
ATOM 797 C CA . LEU A 1 94 ? 29.066 62.228 91.616 1.00 10.67 94 LEU A CA 1
ATOM 798 C C . LEU A 1 94 ? 30.568 62.460 91.474 1.00 10.67 94 LEU A C 1
ATOM 799 O O . LEU A 1 94 ? 31.038 62.758 90.371 1.00 12.10 94 LEU A O 1
ATOM 804 N N . GLN A 1 95 ? 31.319 62.326 92.558 1.00 10.02 95 GLN A N 1
ATOM 805 C CA . GLN A 1 95 ? 32.768 62.446 92.408 1.00 10.06 95 GLN A CA 1
ATOM 806 C C . GLN A 1 95 ? 33.286 61.355 91.479 1.00 9.08 95 GLN A C 1
ATOM 807 O O . GLN A 1 95 ? 32.765 60.241 91.467 1.00 8.84 95 GLN A O 1
ATOM 813 N N . ASN A 1 96 ? 34.298 61.654 90.680 1.00 9.14 96 ASN A N 1
ATOM 814 C CA . ASN A 1 96 ? 34.805 60.633 89.769 1.00 8.58 96 ASN A CA 1
ATOM 815 C C . ASN A 1 96 ? 35.315 59.388 90.460 1.00 8.79 96 ASN A C 1
ATOM 816 O O . ASN A 1 96 ? 35.071 58.285 89.982 1.00 9.46 96 ASN A O 1
ATOM 821 N N . GLN A 1 97 ? 35.955 59.577 91.617 1.00 8.97 97 GLN A N 1
ATOM 822 C CA . GLN A 1 97 ? 36.531 58.512 92.429 1.00 8.52 97 GLN A CA 1
ATOM 823 C C . GLN A 1 97 ? 36.075 58.673 93.860 1.00 9.68 97 GLN A C 1
ATOM 824 O O . GLN A 1 97 ? 35.977 59.809 94.359 1.00 9.79 97 GLN A O 1
ATOM 830 N N . ARG A 1 98 ? 35.829 57.561 94.537 1.00 9.77 98 ARG A N 1
ATOM 831 C CA . ARG A 1 98 ? 35.583 57.617 95.959 1.00 10.43 98 ARG A CA 1
ATOM 832 C C . ARG A 1 98 ? 36.835 58.024 96.726 1.00 10.74 98 ARG A C 1
ATOM 833 O O . ARG A 1 98 ? 37.959 57.829 96.241 1.00 10.30 98 ARG A O 1
ATOM 841 N N . VAL A 1 99 ? 36.625 58.648 97.875 1.00 9.68 99 VAL A N 1
ATOM 842 C CA . VAL A 1 99 ? 37.700 59.243 98.668 1.00 9.66 99 VAL A CA 1
ATOM 843 C C . VAL A 1 99 ? 37.889 58.465 99.983 1.00 9.52 99 VAL A C 1
ATOM 844 O O . VAL A 1 99 ? 36.917 58.024 100.594 1.00 9.43 99 VAL A O 1
ATOM 848 N N . LEU A 1 100 ? 39.151 58.246 100.392 1.00 9.10 100 LEU A N 1
ATOM 849 C CA . LEU A 1 100 ? 39.446 57.538 101.628 1.00 8.88 100 LEU A CA 1
ATOM 850 C C . LEU A 1 100 ? 39.517 58.571 102.758 1.00 8.56 100 LEU A C 1
ATOM 851 O O . LEU A 1 100 ? 40.326 59.504 102.675 1.00 9.56 100 LEU A O 1
ATOM 856 N N . TYR A 1 101 ? 38.708 58.361 103.798 1.00 9.24 101 TYR A N 1
ATOM 857 C CA . TYR A 1 101 ? 38.644 59.197 105.016 1.00 9.41 101 TYR A CA 1
ATOM 858 C C . TYR A 1 101 ? 39.216 58.480 106.219 1.00 9.80 101 TYR A C 1
ATOM 859 O O . TYR A 1 101 ? 39.266 57.227 106.243 1.00 10.17 101 TYR A O 1
ATOM 868 N N . VAL A 1 102 ? 39.649 59.279 107.197 1.00 10.12 102 VAL A N 1
ATOM 869 C CA . VAL A 1 102 ? 40.168 58.776 108.462 1.00 11.57 102 VAL A CA 1
ATOM 870 C C . VAL A 1 102 ? 39.514 59.513 109.606 1.00 12.77 102 VAL A C 1
ATOM 871 O O . VAL A 1 102 ? 39.163 60.707 109.495 1.00 13.58 102 VAL A O 1
ATOM 875 N N . GLN A 1 103 ? 39.308 58.773 110.693 1.00 13.50 103 GLN A N 1
ATOM 876 C CA . GLN A 1 103 ? 38.877 59.395 111.966 1.00 16.19 103 GLN A CA 1
ATOM 877 C C . GLN A 1 103 ? 39.516 58.708 113.156 1.00 16.70 103 GLN A C 1
ATOM 878 O O . GLN A 1 103 ? 39.903 57.537 113.069 1.00 16.04 103 GLN A O 1
ATOM 884 N N . ASP A 1 104 ? 39.638 59.420 114.276 1.00 18.14 104 ASP A N 1
ATOM 885 C CA . ASP A 1 104 ? 40.288 58.853 115.461 1.00 20.41 104 ASP A CA 1
ATOM 886 C C . ASP A 1 104 ? 39.380 57.992 116.341 1.00 21.51 104 ASP A C 1
ATOM 887 O O . ASP A 1 104 ? 39.868 57.260 117.206 1.00 23.16 104 ASP A O 1
ATOM 892 N N . SER A 1 105 ? 38.071 58.082 116.111 1.00 21.59 105 SER A N 1
ATOM 893 C CA . SER A 1 105 ? 37.073 57.254 116.787 1.00 22.97 105 SER A CA 1
ATOM 894 C C . SER A 1 105 ? 35.812 57.253 115.947 1.00 24.19 105 SER A C 1
ATOM 895 O O . SER A 1 105 ? 35.655 58.102 115.070 1.00 23.47 105 SER A O 1
ATOM 898 N N . LEU A 1 106 ? 34.889 56.344 116.249 1.00 25.34 106 LEU A N 1
ATOM 899 C CA . LEU A 1 106 ? 33.621 56.272 115.523 1.00 27.62 106 LEU A CA 1
ATOM 900 C C . LEU A 1 106 ? 32.798 57.567 115.642 1.00 29.29 106 LEU A C 1
ATOM 901 O O . LEU A 1 106 ? 32.098 57.966 114.701 1.00 30.07 106 LEU A O 1
ATOM 906 N N . GLU A 1 107 ? 32.911 58.238 116.784 1.00 31.10 107 GLU A N 1
ATOM 907 C CA . GLU A 1 107 ? 32.158 59.476 117.032 1.00 32.32 107 GLU A CA 1
ATOM 908 C C . GLU A 1 107 ? 32.925 60.725 116.584 1.00 31.68 107 GLU A C 1
ATOM 909 O O . GLU A 1 107 ? 32.364 61.826 116.545 1.00 32.89 107 GLU A O 1
ATOM 915 N N . GLY A 1 108 ? 34.192 60.537 116.212 1.00 30.34 108 GLY A N 1
ATOM 916 C CA . GLY A 1 108 ? 35.094 61.633 115.889 1.00 28.59 108 GLY A CA 1
ATOM 917 C C . GLY A 1 108 ? 34.926 62.241 114.508 1.00 27.25 108 GLY A C 1
ATOM 918 O O . GLY A 1 108 ? 34.376 61.625 113.587 1.00 27.93 108 GLY A O 1
ATOM 919 N N . GLU A 1 109 ? 35.411 63.467 114.361 1.00 26.08 109 GLU A N 1
ATOM 920 C CA . GLU A 1 109 ? 35.386 64.170 113.086 1.00 24.96 109 GLU A CA 1
ATOM 921 C C . GLU A 1 109 ? 36.274 63.460 112.046 1.00 22.77 109 GLU A C 1
ATOM 922 O O . GLU A 1 109 ? 37.426 63.106 112.327 1.00 23.30 109 GLU A O 1
ATOM 928 N N . ALA A 1 110 ? 35.727 63.252 110.857 1.00 21.03 110 ALA A N 1
ATOM 929 C CA . ALA A 1 110 ? 36.477 62.587 109.776 1.00 18.94 110 ALA A CA 1
ATOM 930 C C . ALA A 1 110 ? 37.221 63.621 108.953 1.00 18.44 110 ALA A C 1
ATOM 931 O O . ALA A 1 110 ? 36.754 64.760 108.794 1.00 20.43 110 ALA A O 1
ATOM 933 N N . ARG A 1 111 ? 38.384 63.236 108.440 1.00 16.35 111 ARG A N 1
ATOM 934 C CA . ARG A 1 111 ? 39.086 64.075 107.492 1.00 15.86 111 ARG A CA 1
ATOM 935 C C . ARG A 1 111 ? 39.551 63.269 106.280 1.00 14.44 111 ARG A C 1
ATOM 936 O O . ARG A 1 111 ? 39.681 62.044 106.330 1.00 13.08 111 ARG A O 1
ATOM 944 N N . VAL A 1 112 ? 39.774 63.972 105.186 1.00 13.16 112 VAL A N 1
ATOM 945 C CA . VAL A 1 112 ? 40.291 63.351 103.980 1.00 12.52 112 VAL A CA 1
ATOM 946 C C . VAL A 1 112 ? 41.687 62.791 104.237 1.00 12.11 112 VAL A C 1
ATOM 947 O O . VAL A 1 112 ? 42.561 63.482 104.787 1.00 13.87 112 VAL A O 1
ATOM 951 N N . PHE A 1 113 ? 41.872 61.527 103.882 1.00 11.04 113 PHE A N 1
ATOM 952 C CA . PHE A 1 113 ? 43.145 60.854 103.979 1.00 11.60 113 PHE A CA 1
ATOM 953 C C . PHE A 1 113 ? 43.820 60.677 102.609 1.00 11.43 113 PHE A C 1
ATOM 954 O O . PHE A 1 113 ? 44.996 61.035 102.460 1.00 12.93 113 PHE A O 1
ATOM 962 N N . LEU A 1 114 ? 43.081 60.160 101.634 1.00 11.12 114 LEU A N 1
ATOM 963 C CA . LEU A 1 114 ? 43.589 60.053 100.266 1.00 11.01 114 LEU A CA 1
ATOM 964 C C . LEU A 1 114 ? 42.439 60.343 99.308 1.00 10.75 114 LEU A C 1
ATOM 965 O O . LEU A 1 114 ? 41.440 59.624 99.262 1.00 9.46 114 LEU A O 1
ATOM 970 N N . ASP A 1 115 ? 42.637 61.385 98.501 1.00 9.78 115 ASP A N 1
ATOM 971 C CA . ASP A 1 115 ? 41.637 61.809 97.513 1.00 9.01 115 ASP A CA 1
ATOM 972 C C . ASP A 1 115 ? 42.195 61.599 96.098 1.00 9.40 115 ASP A C 1
ATOM 973 O O . ASP A 1 115 ? 42.893 62.465 95.589 1.00 9.73 115 ASP A O 1
ATOM 978 N N . PRO A 1 116 ? 41.847 60.482 95.434 1.00 8.67 116 PRO A N 1
ATOM 979 C CA . PRO A 1 116 ? 42.360 60.245 94.083 1.00 9.10 116 PRO A CA 1
ATOM 980 C C . PRO A 1 116 ? 41.882 61.255 93.035 1.00 9.54 116 PRO A C 1
ATOM 981 O O . PRO A 1 116 ? 42.531 61.377 91.985 1.00 9.92 116 PRO A O 1
ATOM 985 N N . ASN A 1 117 ? 40.807 61.988 93.326 1.00 8.95 117 ASN A N 1
ATOM 986 C CA . ASN A 1 117 ? 40.304 62.932 92.337 1.00 9.04 117 ASN A CA 1
ATOM 987 C C . ASN A 1 117 ? 41.276 64.034 91.975 1.00 10.75 117 ASN A C 1
ATOM 988 O O . ASN A 1 117 ? 41.270 64.542 90.845 1.00 12.30 117 ASN A O 1
ATOM 993 N N . ILE A 1 118 ? 42.134 64.407 92.899 1.00 9.90 118 ILE A N 1
ATOM 994 C CA . ILE A 1 118 ? 43.081 65.499 92.620 1.00 11.35 118 ILE A CA 1
ATOM 995 C C . ILE A 1 118 ? 44.311 65.031 91.824 1.00 10.18 118 ILE A C 1
ATOM 996 O O . ILE A 1 118 ? 45.202 65.843 91.507 1.00 10.14 118 ILE A O 1
ATOM 1001 N N . LEU A 1 119 ? 44.343 63.737 91.488 1.00 8.83 119 LEU A N 1
ATOM 1002 C CA . LEU A 1 119 ? 45.446 63.168 90.721 1.00 10.64 119 LEU A CA 1
ATOM 1003 C C . LEU A 1 119 ? 45.277 63.261 89.199 1.00 8.97 119 LEU A C 1
ATOM 1004 O O . LEU A 1 119 ? 46.227 62.959 88.453 1.00 9.97 119 LEU A O 1
ATOM 1009 N N . SER A 1 120 ? 44.104 63.691 88.730 1.00 8.36 120 SER A N 1
ATOM 1010 C CA . SER A 1 120 ? 43.892 63.835 87.266 1.00 9.04 120 SER A CA 1
ATOM 1011 C C . SER A 1 120 ? 42.700 64.760 87.053 1.00 10.44 120 SER A C 1
ATOM 1012 O O . SER A 1 120 ? 41.802 64.811 87.877 1.00 12.36 120 SER A O 1
ATOM 1015 N N . ASP A 1 121 ? 42.656 65.415 85.915 1.00 9.16 121 ASP A N 1
ATOM 1016 C CA . ASP A 1 121 ? 41.529 66.340 85.643 1.00 10.18 121 ASP A CA 1
ATOM 1017 C C . ASP A 1 121 ? 40.249 65.560 85.419 1.00 11.85 121 ASP A C 1
ATOM 1018 O O . ASP A 1 121 ? 39.112 66.025 85.716 1.00 12.77 121 ASP A O 1
ATOM 1023 N N . ASP A 1 122 ? 40.416 64.361 84.873 1.00 10.70 122 ASP A N 1
ATOM 1024 C CA . ASP A 1 122 ? 39.267 63.609 84.377 1.00 10.37 122 ASP A CA 1
ATOM 1025 C C . ASP A 1 122 ? 38.957 62.373 85.199 1.00 9.76 122 ASP A C 1
ATOM 1026 O O . ASP A 1 122 ? 38.136 61.527 84.777 1.00 11.02 122 ASP A O 1
ATOM 1031 N N . GLY A 1 123 ? 39.608 62.217 86.351 1.00 8.71 123 GLY A N 1
ATOM 1032 C CA . GLY A 1 123 ? 39.286 61.071 87.189 1.00 8.85 123 GLY A CA 1
ATOM 1033 C C . GLY A 1 123 ? 39.794 59.736 86.676 1.00 8.39 123 GLY A C 1
ATOM 1034 O O . GLY A 1 123 ? 39.300 58.691 87.122 1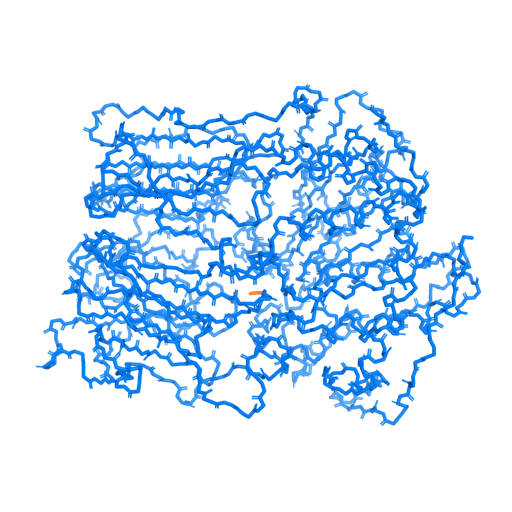.00 9.30 123 GLY A O 1
ATOM 1035 N N . THR A 1 124 ? 40.807 59.761 85.813 1.00 8.04 124 THR A N 1
ATOM 1036 C CA . THR A 1 124 ? 41.323 58.518 85.195 1.00 8.35 124 THR A CA 1
ATOM 1037 C C . THR A 1 124 ? 42.562 57.973 85.894 1.00 9.05 124 THR A C 1
ATOM 1038 O O . THR A 1 124 ? 43.194 57.051 85.401 1.00 9.54 124 THR A O 1
ATOM 1042 N N . VAL A 1 125 ? 42.922 58.516 87.044 1.00 8.73 125 VAL A N 1
ATOM 1043 C CA . VAL A 1 125 ? 43.892 57.855 87.945 1.00 8.12 125 VAL A CA 1
ATOM 1044 C C . VAL A 1 125 ? 43.077 57.328 89.118 1.00 8.34 125 VAL A C 1
ATOM 1045 O O . VAL A 1 125 ? 42.281 58.053 89.731 1.00 10.07 125 VAL A O 1
ATOM 1049 N N . ALA A 1 126 ? 43.192 56.028 89.375 1.00 8.02 126 ALA A N 1
ATOM 1050 C CA . ALA A 1 126 ? 42.396 55.369 90.387 1.00 7.58 126 ALA A CA 1
ATOM 1051 C C . ALA A 1 126 ? 43.221 54.524 91.323 1.00 7.05 126 ALA A C 1
ATOM 1052 O O . ALA A 1 126 ? 44.267 53.975 90.935 1.00 7.25 126 ALA A O 1
ATOM 1054 N N . LEU A 1 127 ? 42.733 54.383 92.535 1.00 7.73 127 LEU A N 1
ATOM 1055 C CA . LEU A 1 127 ? 43.314 53.433 93.480 1.00 8.40 127 LEU A CA 1
ATOM 1056 C C . LEU A 1 127 ? 43.109 51.996 92.956 1.00 8.35 127 LEU A C 1
ATOM 1057 O O . LEU A 1 127 ? 42.021 51.622 92.476 1.00 10.38 127 LEU A O 1
ATOM 1062 N N . ARG A 1 128 ? 44.151 51.177 93.020 1.00 7.85 128 ARG A N 1
ATOM 1063 C CA . ARG A 1 128 ? 44.046 49.754 92.673 1.00 8.35 128 ARG A CA 1
ATOM 1064 C C . ARG A 1 128 ? 44.935 48.950 93.666 1.00 8.41 128 ARG A C 1
ATOM 1065 O O . ARG A 1 128 ? 46.135 48.773 93.460 1.00 9.99 128 ARG A O 1
ATOM 1073 N N . GLY A 1 129 ? 44.309 48.525 94.756 1.00 8.21 129 GLY A N 1
ATOM 1074 C CA . GLY A 1 129 ? 44.999 47.801 95.834 1.00 8.10 129 GLY A CA 1
ATOM 1075 C C . GLY A 1 129 ? 45.595 48.719 96.875 1.00 7.10 129 GLY A C 1
ATOM 1076 O O . GLY A 1 129 ? 46.003 49.855 96.557 1.00 8.31 129 GLY A O 1
ATOM 1077 N N . TYR A 1 1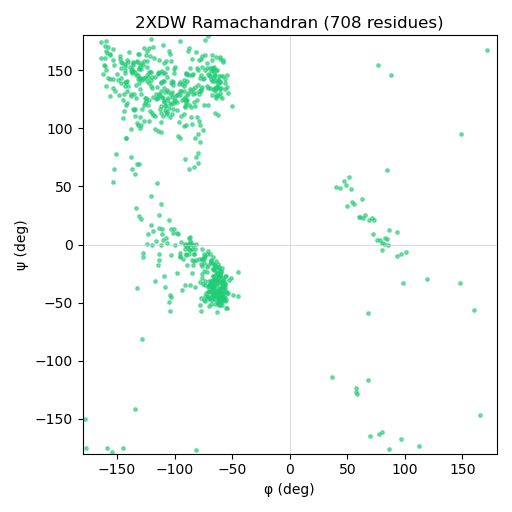30 ? 45.598 48.262 98.129 1.00 8.02 130 TYR A N 1
ATOM 1078 C CA . TYR A 1 130 ? 46.296 48.986 99.198 1.00 7.43 130 TYR A CA 1
ATOM 1079 C C . TYR A 1 130 ? 46.590 48.041 100.355 1.00 7.80 130 TYR A C 1
ATOM 1080 O O . TYR A 1 130 ? 45.977 46.971 100.453 1.00 8.94 130 TYR A O 1
ATOM 1089 N N . ALA A 1 131 ? 47.480 48.453 101.250 1.00 7.94 131 ALA A N 1
ATOM 1090 C CA . ALA A 1 131 ? 47.772 47.664 102.453 1.00 7.65 131 ALA A CA 1
ATOM 1091 C C . ALA A 1 131 ? 48.323 48.594 103.501 1.00 7.54 131 ALA A C 1
ATOM 1092 O O . ALA A 1 131 ? 49.283 49.337 103.286 1.00 8.04 131 ALA A O 1
ATOM 1094 N N . PHE A 1 132 ? 47.716 48.528 104.672 1.00 8.57 132 PHE A N 1
ATOM 1095 C CA . PHE A 1 132 ? 48.248 49.186 105.858 1.00 8.59 132 PHE A CA 1
ATOM 1096 C C . PHE A 1 132 ? 49.271 48.286 106.524 1.00 9.09 132 PHE A C 1
ATOM 1097 O O . PHE A 1 132 ? 49.147 47.036 106.553 1.00 9.90 132 PHE A O 1
ATOM 1105 N N . SER A 1 133 ? 50.302 48.897 107.108 1.00 8.28 133 SER A N 1
ATOM 1106 C CA . SER A 1 133 ? 51.196 48.173 108.031 1.00 8.99 133 SER A CA 1
ATOM 1107 C C . SER A 1 133 ? 50.364 47.584 109.197 1.00 9.27 133 SER A C 1
ATOM 1108 O O . SER A 1 133 ? 49.258 48.067 109.524 1.00 9.10 133 SER A O 1
ATOM 1111 N N . GLU A 1 134 ? 50.910 46.568 109.871 1.00 8.85 134 GLU A N 1
ATOM 1112 C CA . GLU A 1 134 ? 50.188 45.895 110.936 1.00 9.53 134 GLU A CA 1
ATOM 1113 C C . GLU A 1 134 ? 49.771 46.856 112.052 1.00 9.70 134 GLU A C 1
ATOM 1114 O O . GLU A 1 134 ? 48.670 46.707 112.601 1.00 10.86 134 GLU A O 1
ATOM 1120 N N . ASP A 1 135 ? 50.608 47.848 112.373 1.00 9.40 135 ASP A N 1
ATOM 1121 C CA . ASP A 1 135 ? 50.264 48.803 113.430 1.00 9.69 135 ASP A CA 1
ATOM 1122 C C . ASP A 1 135 ? 49.412 49.968 112.942 1.00 9.17 135 ASP A C 1
ATOM 1123 O O . ASP A 1 135 ? 49.069 50.854 113.729 1.00 10.54 135 ASP A O 1
ATOM 1128 N N . GLY A 1 136 ? 49.062 49.973 111.663 1.00 9.12 136 GLY A N 1
ATOM 1129 C CA . GLY A 1 136 ? 48.241 51.066 111.127 1.00 8.98 136 GLY A CA 1
ATOM 1130 C C . GLY A 1 136 ? 48.899 52.395 110.879 1.00 9.00 136 GLY A C 1
ATOM 1131 O O . GLY A 1 136 ? 48.202 53.357 110.552 1.00 9.03 136 GLY A O 1
ATOM 1132 N N . GLU A 1 137 ? 50.225 52.493 111.079 1.00 8.70 137 GLU A N 1
ATOM 1133 C CA . GLU A 1 137 ? 50.898 53.783 111.021 1.00 8.96 137 GLU A CA 1
ATOM 1134 C C . GLU A 1 137 ? 51.455 54.096 109.646 1.00 8.79 137 GLU A C 1
ATOM 1135 O O . GLU A 1 137 ? 51.825 55.248 109.401 1.00 9.40 137 GLU A O 1
ATOM 1141 N N . TYR A 1 138 ? 51.514 53.100 108.738 1.00 9.34 138 TYR A N 1
ATOM 1142 C CA . TYR A 1 138 ? 52.030 53.316 107.383 1.00 8.76 138 TYR A CA 1
ATOM 1143 C C . TYR A 1 138 ? 51.062 52.691 106.384 1.00 8.55 138 TYR A C 1
ATOM 1144 O O . TYR A 1 138 ? 50.299 51.777 106.722 1.00 8.40 138 TYR A O 1
ATOM 1153 N N . PHE A 1 139 ? 51.106 53.183 105.157 1.00 8.65 139 PHE A N 1
ATOM 1154 C CA . PHE A 1 139 ? 50.069 52.889 104.141 1.00 8.48 139 PHE A CA 1
ATOM 1155 C C . PHE A 1 139 ? 50.707 52.805 102.780 1.00 8.64 139 PHE A C 1
ATOM 1156 O O . PHE A 1 139 ? 51.365 53.750 102.330 1.00 10.32 139 PHE A O 1
ATOM 1164 N N . ALA A 1 140 ? 50.486 51.672 102.126 1.00 6.81 140 ALA A N 1
ATOM 1165 C CA . ALA A 1 140 ? 50.890 51.465 100.738 1.00 7.36 140 ALA A CA 1
ATOM 1166 C C . ALA A 1 140 ? 49.656 51.431 99.856 1.00 7.71 140 ALA A C 1
ATOM 1167 O O . ALA A 1 140 ? 48.629 50.872 100.250 1.00 7.40 140 ALA A O 1
ATOM 1169 N N . TYR A 1 141 ? 49.742 52.033 98.680 1.00 6.90 141 TYR A N 1
ATOM 1170 C CA . TYR A 1 141 ? 48.587 52.044 97.772 1.00 6.56 141 TYR A CA 1
ATOM 1171 C C . TYR A 1 141 ? 49.017 51.990 96.329 1.00 6.01 141 TYR A C 1
ATOM 1172 O O . TYR A 1 141 ? 50.042 52.577 95.939 1.00 8.22 141 TYR A O 1
ATOM 1181 N N . GLY A 1 142 ? 48.230 51.279 95.522 1.00 6.90 142 GLY A N 1
ATOM 1182 C CA . GLY A 1 142 ? 48.493 51.219 94.109 1.00 6.57 142 GLY A CA 1
ATOM 1183 C C . GLY A 1 142 ? 47.698 52.240 93.327 1.00 7.11 142 GLY A C 1
ATOM 1184 O O . GLY A 1 142 ? 46.550 52.523 93.658 1.00 7.99 142 GLY A O 1
ATOM 1185 N N . LEU A 1 143 ? 48.334 52.842 92.334 1.00 6.20 143 LEU A N 1
ATOM 1186 C CA . LEU A 1 143 ? 47.596 53.730 91.405 1.00 6.46 143 LEU A CA 1
ATOM 1187 C C . LEU A 1 143 ? 47.703 53.186 89.989 1.00 7.35 143 LEU A C 1
ATOM 1188 O O . LEU A 1 143 ? 48.784 52.781 89.533 1.00 7.84 143 LEU A O 1
ATOM 1193 N N . SER A 1 144 ? 46.555 53.169 89.322 1.00 7.25 144 SER A N 1
ATOM 1194 C CA . SER A 1 144 ? 46.472 52.803 87.907 1.00 6.37 144 SER A CA 1
ATOM 1195 C C . SER A 1 144 ? 46.014 53.995 87.067 1.00 7.70 144 SER A C 1
ATOM 1196 O O . SER A 1 144 ? 45.092 54.721 87.495 1.00 7.25 144 SER A O 1
ATOM 1199 N N . ALA A 1 145 ? 46.671 54.215 85.928 1.00 6.97 145 ALA A N 1
ATOM 1200 C CA . ALA A 1 145 ? 46.277 55.299 85.042 1.00 7.57 145 ALA A CA 1
ATOM 1201 C C . ALA A 1 145 ? 45.514 54.780 83.840 1.00 7.31 145 ALA A C 1
ATOM 1202 O O . ALA A 1 145 ? 45.863 53.760 83.225 1.00 7.23 145 ALA A O 1
ATOM 1204 N N . SER A 1 146 ? 44.458 55.500 83.471 1.00 8.28 146 SER A N 1
ATOM 1205 C CA . SER A 1 146 ? 43.697 55.251 82.218 1.00 8.20 146 SER A CA 1
ATOM 1206 C C . SER A 1 146 ? 43.103 53.849 82.202 1.00 7.80 146 SER A C 1
ATOM 1207 O O . SER A 1 146 ? 42.793 53.321 81.120 1.00 9.62 146 SER A O 1
ATOM 1210 N N . GLY A 1 147 ? 42.904 53.259 83.379 1.00 8.10 147 GLY A N 1
ATOM 1211 C CA . GLY A 1 147 ? 42.216 51.984 83.502 1.00 7.31 147 GLY A CA 1
ATOM 1212 C C . GLY A 1 147 ? 43.057 50.751 83.254 1.00 7.36 147 GLY A C 1
ATOM 1213 O O . GLY A 1 147 ? 42.503 49.619 83.263 1.00 7.74 147 GLY A O 1
ATOM 1214 N N . SER A 1 148 ? 44.368 50.918 83.054 1.00 7.10 148 SER A N 1
ATOM 1215 C CA . SER A 1 148 ? 45.260 49.785 82.875 1.00 6.29 148 SER A CA 1
ATOM 1216 C C . SER A 1 148 ? 45.382 48.944 84.158 1.00 6.82 148 SER A C 1
ATOM 1217 O O . SER A 1 148 ? 45.285 49.469 85.288 1.00 7.24 148 SER A O 1
ATOM 1220 N N . ASP A 1 149 ? 45.655 47.655 83.973 1.00 5.96 149 ASP A N 1
ATOM 1221 C CA . ASP A 1 149 ? 46.041 46.782 85.087 1.00 7.02 149 ASP A CA 1
ATOM 1222 C C . ASP A 1 149 ? 47.402 47.131 85.711 1.00 7.21 149 ASP A C 1
ATOM 1223 O O . ASP A 1 149 ? 47.671 46.744 86.864 1.00 7.63 149 ASP A O 1
ATOM 1228 N N . TRP A 1 150 ? 48.268 47.843 84.989 1.00 7.05 150 TRP A N 1
ATOM 1229 C CA . TRP A 1 150 ? 49.572 48.236 85.575 1.00 7.31 150 TRP A CA 1
ATOM 1230 C C . TRP A 1 150 ? 49.355 49.142 86.785 1.00 7.38 150 TRP A C 1
ATOM 1231 O O . TRP A 1 150 ? 48.468 50.028 86.779 1.00 6.90 150 TRP A O 1
ATOM 1242 N N . VAL A 1 151 ? 50.191 48.939 87.793 1.00 6.64 151 VAL A N 1
ATOM 1243 C CA . VAL A 1 151 ? 50.107 49.674 89.061 1.00 7.81 151 VAL A CA 1
ATOM 1244 C C . VAL A 1 151 ? 51.474 50.309 89.371 1.00 7.39 151 VAL A C 1
ATOM 1245 O O . VAL A 1 151 ? 52.522 49.718 89.114 1.00 7.86 151 VAL A O 1
ATOM 1249 N N . THR A 1 152 ? 51.426 51.501 89.935 1.00 7.05 152 THR A N 1
ATOM 1250 C CA . THR A 1 152 ? 52.581 52.104 90.647 1.00 7.21 152 THR A CA 1
ATOM 1251 C C . THR A 1 152 ? 52.229 52.117 92.122 1.00 7.24 152 THR A C 1
ATOM 1252 O O . THR A 1 152 ? 51.149 52.613 92.476 1.00 7.35 152 THR A O 1
ATOM 1256 N N . ILE A 1 153 ? 53.076 51.548 92.974 1.00 6.82 153 ILE A N 1
ATOM 1257 C CA . ILE A 1 153 ? 52.790 51.557 94.421 1.00 7.90 153 ILE A CA 1
ATOM 1258 C C . ILE A 1 153 ? 53.507 52.729 95.075 1.00 8.00 153 ILE A C 1
ATOM 1259 O O . ILE A 1 153 ? 54.721 52.943 94.884 1.00 8.04 153 ILE A O 1
ATOM 1264 N N . LYS A 1 154 ? 52.739 53.496 95.818 1.00 7.47 154 LYS A N 1
ATOM 1265 C CA . LYS A 1 154 ? 53.263 54.643 96.584 1.00 7.32 154 LYS A CA 1
ATOM 1266 C C . LYS A 1 154 ? 53.002 54.421 98.066 1.00 7.72 154 LYS A C 1
ATOM 1267 O O . LYS A 1 154 ? 52.257 53.500 98.465 1.00 7.46 154 LYS A O 1
ATOM 1273 N N . PHE A 1 155 ? 53.608 55.279 98.889 1.00 8.08 155 PHE A N 1
ATOM 1274 C CA . PHE A 1 155 ? 53.578 55.075 100.346 1.00 8.35 155 PHE A CA 1
ATOM 1275 C C . PHE A 1 155 ? 53.315 56.388 101.091 1.00 8.20 155 PHE A C 1
ATOM 1276 O O . PHE A 1 155 ? 53.765 57.460 100.654 1.00 9.31 155 PHE A O 1
ATOM 1284 N N . MET A 1 156 ? 52.629 56.281 102.222 1.00 8.90 156 MET A N 1
ATOM 1285 C CA . MET A 1 156 ? 52.387 57.415 103.121 1.00 10.00 156 MET A CA 1
ATOM 1286 C C . MET A 1 156 ? 52.587 57.013 104.563 1.00 9.71 156 MET A C 1
ATOM 1287 O O . MET A 1 156 ? 52.302 55.862 104.953 1.00 9.76 156 MET A O 1
ATOM 1292 N N . LYS A 1 157 ? 53.025 57.974 105.381 1.00 9.23 157 LYS A N 1
ATOM 1293 C CA . LYS A 1 157 ? 52.903 57.854 106.847 1.00 9.91 157 LYS A CA 1
ATOM 1294 C C . LYS A 1 157 ? 51.501 58.318 107.255 1.00 9.77 157 LYS A C 1
ATOM 1295 O O . LYS A 1 157 ? 51.035 59.390 106.823 1.00 9.23 157 LYS A O 1
ATOM 1301 N N . VAL A 1 158 ? 50.791 57.507 108.039 1.00 9.36 158 VAL A N 1
ATOM 1302 C CA . VAL A 1 158 ? 49.375 57.813 108.317 1.00 10.31 158 VAL A CA 1
ATOM 1303 C C . VAL A 1 158 ? 49.212 59.095 109.126 1.00 10.81 158 VAL A C 1
ATOM 1304 O O . VAL A 1 158 ? 48.371 59.935 108.780 1.00 11.74 158 VAL A O 1
ATOM 1308 N N . ASP A 1 159 ? 49.987 59.249 110.192 1.00 11.50 159 ASP A N 1
ATOM 1309 C CA . ASP A 1 159 ? 49.917 60.465 111.018 1.00 13.79 159 ASP A CA 1
ATOM 1310 C C . ASP A 1 159 ? 50.376 61.683 110.205 1.00 14.00 159 ASP A C 1
ATOM 1311 O O . ASP A 1 159 ? 51.545 61.778 109.828 1.00 14.40 159 ASP A O 1
ATOM 1316 N N . GLY A 1 160 ? 49.447 62.603 109.926 1.00 14.14 160 GLY A N 1
ATOM 1317 C CA . GLY A 1 160 ? 49.744 63.741 109.060 1.00 15.07 160 GLY A CA 1
ATOM 1318 C C . GLY A 1 160 ? 49.598 63.486 107.555 1.00 14.59 160 GLY A C 1
ATOM 1319 O O . GLY A 1 160 ? 49.840 64.397 106.729 1.00 14.95 160 GLY A O 1
ATOM 1320 N N . ALA A 1 161 ? 49.229 62.251 107.174 1.00 13.48 161 ALA A N 1
ATOM 1321 C CA . ALA A 1 161 ? 49.065 61.885 105.768 1.00 13.49 161 ALA A CA 1
ATOM 1322 C C . ALA A 1 161 ? 50.260 62.359 104.919 1.00 13.27 161 ALA A C 1
ATOM 1323 O O . ALA A 1 161 ? 50.087 63.042 103.909 1.00 13.89 161 ALA A O 1
ATOM 1325 N N . LYS A 1 162 ? 51.466 61.960 105.341 1.00 11.89 162 LYS A N 1
ATOM 1326 C CA . LYS A 1 162 ? 52.746 62.452 104.806 1.00 12.81 162 LYS A CA 1
ATOM 1327 C C . LYS A 1 162 ? 53.171 61.564 103.650 1.00 12.49 162 LYS A C 1
ATOM 1328 O O . LYS A 1 162 ? 53.324 60.363 103.831 1.00 12.16 162 LYS A O 1
ATOM 1334 N N . GLU A 1 163 ? 53.392 62.126 102.469 1.00 12.70 163 GLU A N 1
ATOM 1335 C CA . GLU A 1 163 ? 53.882 61.335 101.344 1.00 13.59 163 GLU A CA 1
ATOM 1336 C C . GLU A 1 163 ? 55.339 60.980 101.596 1.00 12.94 163 GLU A C 1
ATOM 1337 O O . GLU A 1 163 ? 56.104 61.801 102.060 1.00 14.01 163 GLU A O 1
ATOM 1343 N N . LEU A 1 164 ? 55.674 59.728 101.311 1.00 11.18 164 LEU A N 1
ATOM 1344 C CA . LEU A 1 164 ? 57.020 59.218 101.391 1.00 9.71 164 LEU A CA 1
ATOM 1345 C C . LEU A 1 164 ? 57.632 59.067 100.001 1.00 10.09 164 LEU A C 1
ATOM 1346 O O . LEU A 1 164 ? 56.907 59.057 98.999 1.00 10.77 164 LEU A O 1
ATOM 1351 N N . PRO A 1 165 ? 58.964 58.924 99.925 1.00 11.04 165 PRO A N 1
ATOM 1352 C CA . PRO A 1 165 ? 59.593 58.873 98.596 1.00 11.47 165 PRO A CA 1
ATOM 1353 C C . PRO A 1 165 ? 59.439 57.537 97.872 1.00 10.99 165 PRO A C 1
ATOM 1354 O O . PRO A 1 165 ? 59.640 57.479 96.650 1.00 10.42 165 PRO A O 1
ATOM 1358 N N . ASP A 1 166 ? 59.089 56.472 98.597 1.00 9.10 166 ASP A N 1
ATOM 1359 C CA . ASP A 1 166 ? 59.131 55.089 98.042 1.00 8.80 166 ASP A CA 1
ATOM 1360 C C . ASP A 1 166 ? 58.147 54.943 96.897 1.00 8.79 166 ASP A C 1
ATOM 1361 O O . ASP A 1 166 ? 56.960 55.249 97.044 1.00 9.09 166 ASP A O 1
ATOM 1366 N N . VAL A 1 167 ? 58.643 54.446 95.773 1.00 9.18 167 VAL A N 1
ATOM 1367 C CA . VAL A 1 167 ? 57.781 54.211 94.600 1.00 9.62 167 VAL A CA 1
ATOM 1368 C C . VAL A 1 167 ? 58.155 52.872 93.975 1.00 9.49 167 VAL A C 1
ATOM 1369 O O . VAL A 1 167 ? 59.348 52.590 93.743 1.00 10.60 167 VAL A O 1
ATOM 1373 N N . LEU A 1 168 ? 57.160 52.016 93.734 1.00 7.48 168 LEU A N 1
ATOM 1374 C CA . LEU A 1 168 ? 57.420 50.716 93.113 1.00 7.86 168 LEU A CA 1
ATOM 1375 C C . LEU A 1 168 ? 56.731 50.624 91.757 1.00 7.53 168 LEU A C 1
ATOM 1376 O O . LEU A 1 168 ? 55.510 50.839 91.650 1.00 7.79 168 LEU A O 1
ATOM 1381 N N . GLU A 1 169 ? 57.536 50.305 90.736 1.00 7.80 169 GLU A N 1
ATOM 1382 C CA . GLU A 1 169 ? 57.038 50.177 89.347 1.00 8.90 169 GLU A CA 1
ATOM 1383 C C . GLU A 1 169 ? 57.057 48.721 88.895 1.00 9.13 169 GLU A C 1
ATOM 1384 O O . GLU A 1 169 ? 57.633 47.845 89.535 1.00 8.55 169 GLU A O 1
ATOM 1390 N N . ARG A 1 170 ? 56.466 48.484 87.724 1.00 9.16 170 ARG A N 1
ATOM 1391 C CA . ARG A 1 170 ? 56.337 47.129 87.095 1.00 9.87 170 ARG A CA 1
ATOM 1392 C C . ARG A 1 170 ? 55.456 46.166 87.892 1.00 8.94 170 ARG A C 1
ATOM 1393 O O . ARG A 1 170 ? 55.584 44.953 87.778 1.00 8.19 170 ARG A O 1
ATOM 1401 N N . VAL A 1 171 ? 54.537 46.743 88.667 1.00 8.44 171 VAL A N 1
ATOM 1402 C CA . VAL A 1 171 ? 53.621 45.994 89.517 1.00 7.91 171 VAL A CA 1
ATOM 1403 C C . VAL A 1 171 ? 52.360 45.672 88.710 1.00 7.97 171 VAL A C 1
ATOM 1404 O O . VAL A 1 171 ? 51.716 46.556 88.127 1.00 7.62 171 VAL A O 1
ATOM 1408 N N . LYS A 1 172 ? 51.949 44.395 88.695 1.00 7.89 172 LYS A N 1
ATOM 1409 C CA . LYS A 1 172 ? 50.685 44.000 88.076 1.00 8.26 172 LYS A CA 1
ATOM 1410 C C . LYS A 1 172 ? 50.243 42.689 88.737 1.00 6.98 172 LYS A C 1
ATOM 1411 O O . LYS A 1 172 ? 51.102 41.864 89.084 1.00 7.11 172 LYS A O 1
ATOM 1417 N N . PHE A 1 173 ? 48.933 42.523 88.967 1.00 6.68 173 PHE A N 1
ATOM 1418 C CA . PHE A 1 173 ? 48.362 41.342 89.610 1.00 5.99 173 PHE A CA 1
ATOM 1419 C C . PHE A 1 173 ? 49.105 41.010 90.890 1.00 6.75 173 PHE A C 1
ATOM 1420 O O . PHE A 1 173 ? 49.543 39.862 91.102 1.00 7.18 173 PHE A O 1
ATOM 1428 N N . SER A 1 174 ? 49.248 42.025 91.738 1.00 6.71 174 SER A N 1
ATOM 1429 C CA . SER A 1 174 ? 50.156 41.953 92.869 1.00 6.22 174 SER A CA 1
ATOM 1430 C C . SER A 1 174 ? 49.506 41.806 94.229 1.00 6.79 174 SER A C 1
ATOM 1431 O O . SER A 1 174 ? 48.445 42.374 94.521 1.00 8.70 174 SER A O 1
ATOM 1434 N N . CYS A 1 175 ? 50.172 41.045 95.083 1.00 6.10 175 CYS A N 1
ATOM 1435 C CA . CYS A 1 175 ? 49.917 41.085 96.532 1.00 6.33 175 CYS A CA 1
ATOM 1436 C C . CYS A 1 175 ? 50.498 42.369 97.122 1.00 6.97 175 CYS A C 1
ATOM 1437 O O . CYS A 1 175 ? 51.329 43.056 96.500 1.00 5.89 175 CYS A O 1
ATOM 1440 N N . MET A 1 176 ? 50.054 42.701 98.325 1.00 6.97 176 MET A N 1
ATOM 1441 C CA . MET A 1 176 ? 50.659 43.756 99.164 1.00 7.13 176 MET A CA 1
ATOM 1442 C C . MET A 1 176 ? 50.551 43.316 100.587 1.00 7.51 176 MET A C 1
ATOM 1443 O O . MET A 1 176 ? 49.439 43.232 101.103 1.00 9.61 176 MET A O 1
ATOM 1448 N N . ALA A 1 177 ? 51.692 42.959 101.183 1.00 7.26 177 ALA A N 1
ATOM 1449 C CA . ALA A 1 177 ? 51.660 42.407 102.523 1.00 7.63 177 ALA A CA 1
ATOM 1450 C C . ALA A 1 177 ? 52.870 42.850 103.346 1.00 7.00 177 ALA A C 1
ATOM 1451 O O . ALA A 1 177 ? 54.006 42.449 103.064 1.00 7.32 177 ALA A O 1
ATOM 1453 N N . TRP A 1 178 ? 52.599 43.626 104.397 1.00 7.22 178 TRP A N 1
ATOM 1454 C CA . TRP A 1 178 ? 53.671 44.119 105.255 1.00 6.83 178 TRP A CA 1
ATOM 1455 C C . TRP A 1 178 ? 54.128 43.045 106.259 1.00 7.47 178 TRP A C 1
ATOM 1456 O O . TRP A 1 178 ? 53.308 42.366 106.860 1.00 7.12 178 TRP A O 1
ATOM 1467 N N . THR A 1 179 ? 55.421 42.895 106.479 1.00 7.11 179 THR A N 1
ATOM 1468 C CA . THR A 1 179 ? 55.860 42.122 107.650 1.00 7.38 179 THR A CA 1
ATOM 1469 C C . THR A 1 179 ? 55.456 42.872 108.921 1.00 7.83 179 THR A C 1
ATOM 1470 O O . THR A 1 179 ? 55.433 44.119 108.948 1.00 7.65 179 THR A O 1
ATOM 1474 N N . HIS A 1 180 ? 55.149 42.136 109.990 1.00 8.48 180 HIS A N 1
ATOM 1475 C CA . HIS A 1 180 ? 54.623 42.756 111.210 1.00 8.84 180 HIS A CA 1
ATOM 1476 C C . HIS A 1 180 ? 55.701 43.486 111.997 1.00 9.05 180 HIS A C 1
ATOM 1477 O O . HIS A 1 180 ? 55.358 44.252 112.923 1.00 10.85 180 HIS A O 1
ATOM 1484 N N . ASP A 1 181 ? 56.966 43.350 111.618 1.00 9.06 181 ASP A N 1
ATOM 1485 C CA . ASP A 1 181 ? 58.020 44.196 112.193 1.00 9.15 181 ASP A CA 1
ATOM 1486 C C . ASP A 1 181 ? 58.002 45.601 111.617 1.00 8.95 181 ASP A C 1
ATOM 1487 O O . ASP A 1 181 ? 58.757 46.462 112.084 1.00 9.81 181 ASP A O 1
ATOM 1492 N N . GLY A 1 182 ? 57.139 45.880 110.638 1.00 8.48 182 GLY A N 1
ATOM 1493 C CA . GLY A 1 182 ? 57.044 47.212 110.045 1.00 9.51 182 GLY A CA 1
ATOM 1494 C C . GLY A 1 182 ? 58.202 47.599 109.146 1.00 8.87 182 GLY A C 1
ATOM 1495 O O . GLY A 1 182 ? 58.288 48.736 108.720 1.00 9.71 182 GLY A O 1
ATOM 1496 N N . LYS A 1 183 ? 59.085 46.652 108.839 1.00 9.01 183 LYS A N 1
ATOM 1497 C CA . LYS A 1 183 ? 60.289 46.968 108.069 1.00 8.96 183 LYS A CA 1
ATOM 1498 C C . LYS A 1 183 ? 60.034 47.199 106.573 1.00 8.37 183 LYS A C 1
ATOM 1499 O O . LYS A 1 183 ? 60.710 47.988 105.913 1.00 8.63 183 LYS A O 1
ATOM 1505 N N . GLY A 1 184 ? 59.067 46.473 106.050 1.00 8.18 184 GLY A N 1
ATOM 1506 C CA . GLY A 1 184 ? 58.883 46.469 104.598 1.00 7.26 184 GLY A CA 1
ATOM 1507 C C . GLY A 1 184 ? 57.696 45.659 104.188 1.00 7.13 184 GLY A C 1
ATOM 1508 O O . GLY A 1 184 ? 56.947 45.183 105.028 1.00 7.07 184 GLY A O 1
ATOM 1509 N N . MET A 1 185 ? 57.554 45.535 102.863 1.00 6.45 185 MET A N 1
ATOM 1510 C CA . MET A 1 185 ? 56.305 44.970 102.303 1.00 7.10 185 MET A CA 1
ATOM 1511 C C . MET A 1 185 ? 56.634 44.063 101.126 1.00 7.34 185 MET A C 1
ATOM 1512 O O . MET A 1 185 ? 57.387 44.431 100.229 1.00 7.37 185 MET A O 1
ATOM 1517 N N . PHE A 1 186 ? 55.960 42.905 101.103 1.00 6.01 186 PHE A N 1
ATOM 1518 C CA . PHE A 1 186 ? 55.963 42.030 99.916 1.00 6.29 186 PHE A CA 1
ATOM 1519 C C . PHE A 1 186 ? 55.050 42.564 98.827 1.00 6.68 186 PHE A C 1
ATOM 1520 O O . PHE A 1 186 ? 53.967 43.108 99.100 1.00 6.50 186 PHE A O 1
ATOM 1528 N N . TYR A 1 187 ? 55.462 42.339 97.592 1.00 6.66 187 TYR A N 1
ATOM 1529 C CA . TYR A 1 187 ? 54.673 42.712 96.400 1.00 6.44 187 TYR A CA 1
ATOM 1530 C C . TYR A 1 187 ? 55.183 41.904 95.206 1.00 6.86 187 TYR A C 1
ATOM 1531 O O . TYR A 1 187 ? 56.220 41.235 95.306 1.00 7.63 187 TYR A O 1
ATOM 1540 N N . ASN A 1 188 ? 54.456 41.971 94.080 1.00 6.06 188 ASN A N 1
ATOM 1541 C CA . ASN A 1 188 ? 54.888 41.291 92.858 1.00 6.27 188 ASN A CA 1
ATOM 1542 C C . ASN A 1 188 ? 55.246 42.272 91.769 1.00 8.10 188 ASN A C 1
ATOM 1543 O O . ASN A 1 188 ? 54.611 43.334 91.604 1.00 8.41 188 ASN A O 1
ATOM 1548 N N . ALA A 1 189 ? 56.198 41.862 90.938 1.00 7.61 189 ALA A N 1
ATOM 1549 C CA . ALA A 1 189 ? 56.556 42.651 89.758 1.00 8.05 189 ALA A CA 1
ATOM 1550 C C . ALA A 1 189 ? 56.957 41.754 88.594 1.00 8.52 189 ALA A C 1
ATOM 1551 O O . ALA A 1 189 ? 57.397 40.599 88.797 1.00 8.27 189 ALA A O 1
ATOM 1553 N N . TYR A 1 190 ? 56.810 42.303 87.401 1.00 9.25 190 TYR A N 1
ATOM 1554 C CA . TYR A 1 190 ? 57.236 41.641 86.160 1.00 10.14 190 TYR A CA 1
ATOM 1555 C C . TYR A 1 190 ? 58.563 42.188 85.680 1.00 11.90 190 TYR A C 1
ATOM 1556 O O . TYR A 1 190 ? 58.903 43.343 85.926 1.00 13.31 190 TYR A O 1
ATOM 1565 N N . PRO A 1 191 ? 59.340 41.364 84.989 1.00 12.29 191 PRO A N 1
ATOM 1566 C CA . PRO A 1 191 ? 60.634 41.858 84.490 1.00 13.09 191 PRO A CA 1
ATOM 1567 C C . PRO A 1 191 ? 60.454 42.908 83.416 1.00 14.59 191 PRO A C 1
ATOM 1568 O O . PRO A 1 191 ? 59.390 42.995 82.788 1.00 14.25 191 PRO A O 1
ATOM 1572 N N . GLN A 1 192 ? 61.491 43.723 83.211 1.00 16.18 192 GLN A N 1
ATOM 1573 C CA . GLN A 1 192 ? 61.455 44.734 82.144 1.00 17.53 192 GLN A CA 1
ATOM 1574 C C . GLN A 1 192 ? 61.148 44.101 80.803 1.00 17.77 192 GLN A C 1
ATOM 1575 O O . GLN A 1 192 ? 61.559 42.986 80.535 1.00 17.65 192 GLN A O 1
ATOM 1581 N N . GLN A 1 193 ? 60.424 44.823 79.953 1.00 17.34 193 GLN A N 1
ATOM 1582 C CA . GLN A 1 193 ? 60.073 44.330 78.641 1.00 18.09 193 GLN A CA 1
ATOM 1583 C C . GLN A 1 193 ? 60.266 45.416 77.593 1.00 19.00 193 GLN A C 1
ATOM 1584 O O . GLN A 1 193 ? 60.238 46.594 77.930 1.00 19.54 193 GLN A O 1
ATOM 1590 N N . ASP A 1 194 ? 60.465 44.995 76.348 1.00 21.20 194 ASP A N 1
ATOM 1591 C CA . ASP A 1 194 ? 60.577 45.924 75.221 1.00 22.09 194 ASP A CA 1
ATOM 1592 C C . ASP A 1 194 ? 59.220 46.572 74.973 1.00 21.57 194 ASP A C 1
ATOM 1593 O O . ASP A 1 194 ? 58.171 45.954 75.212 1.00 21.14 194 ASP A O 1
ATOM 1598 N N . GLY A 1 195 ? 59.250 47.807 74.494 1.00 20.39 195 GLY A N 1
ATOM 1599 C CA . GLY A 1 195 ? 58.046 48.522 74.147 1.00 18.66 195 GLY A CA 1
ATOM 1600 C C . GLY A 1 195 ? 57.379 49.100 75.369 1.00 17.25 195 GLY A C 1
ATOM 1601 O O . GLY A 1 195 ? 58.001 49.255 76.405 1.00 18.47 195 GLY A O 1
ATOM 1602 N N . LYS A 1 196 ? 56.105 49.434 75.221 1.00 15.87 196 LYS A N 1
ATOM 1603 C CA . LYS A 1 196 ? 55.333 50.123 76.243 1.00 14.99 196 LYS A CA 1
ATOM 1604 C C . LYS A 1 196 ? 54.823 49.204 77.322 1.00 13.54 196 LYS A C 1
ATOM 1605 O O . LYS A 1 196 ? 54.570 48.012 77.067 1.00 13.27 196 LYS A O 1
ATOM 1611 N N . SER A 1 197 ? 54.649 49.764 78.522 1.00 11.67 197 SER A N 1
ATOM 1612 C CA . SER A 1 197 ? 53.964 49.100 79.633 1.00 11.10 197 SER A CA 1
ATOM 1613 C C . SER A 1 197 ? 52.991 50.096 80.258 1.00 10.20 197 SER A C 1
ATOM 1614 O O . SER A 1 197 ? 53.111 50.452 81.431 1.00 13.04 197 SER A O 1
ATOM 1617 N N . ASP A 1 198 ? 52.040 50.558 79.445 1.00 10.09 198 ASP A N 1
ATOM 1618 C CA . ASP A 1 198 ? 51.082 51.583 79.860 1.00 9.56 198 ASP A CA 1
ATOM 1619 C C . ASP A 1 198 ? 49.616 51.157 79.709 1.00 8.52 198 ASP A C 1
ATOM 1620 O O . ASP A 1 198 ? 48.699 51.933 80.000 1.00 9.12 198 ASP A O 1
ATOM 1625 N N . GLY A 1 199 ? 49.405 49.932 79.239 1.00 7.77 199 GLY A N 1
ATOM 1626 C CA . GLY A 1 199 ? 48.057 49.405 79.018 1.00 7.94 199 GLY A CA 1
ATOM 1627 C C . GLY A 1 199 ? 47.606 49.439 77.564 1.00 7.19 199 GLY A C 1
ATOM 1628 O O . GLY A 1 199 ? 46.545 48.881 77.261 1.00 7.87 199 GLY A O 1
ATOM 1629 N N . THR A 1 200 ? 48.401 50.056 76.673 1.00 7.98 200 THR A N 1
ATOM 1630 C CA . THR A 1 200 ? 48.083 50.012 75.238 1.00 7.54 200 THR A CA 1
ATOM 1631 C C . THR A 1 200 ? 48.821 48.900 74.510 1.00 7.57 200 THR A C 1
ATOM 1632 O O . THR A 1 200 ? 48.522 48.642 73.336 1.00 9.10 200 THR A O 1
ATOM 1636 N N . GLU A 1 201 ? 49.801 48.257 75.148 1.00 8.01 201 GLU A N 1
ATOM 1637 C CA . GLU A 1 201 ? 50.537 47.156 74.530 1.00 8.55 201 GLU A CA 1
ATOM 1638 C C . GLU A 1 201 ? 49.773 45.850 74.634 1.00 7.87 201 GLU A C 1
ATOM 1639 O O . GLU A 1 201 ? 48.834 45.713 75.445 1.00 8.93 201 GLU A O 1
ATOM 1645 N N . THR A 1 202 ? 50.198 44.849 73.849 1.00 8.20 202 THR A N 1
ATOM 1646 C CA . THR A 1 202 ? 49.530 43.532 73.899 1.00 6.95 202 THR A CA 1
ATOM 1647 C C . THR A 1 202 ? 50.446 42.453 74.502 1.00 7.81 202 THR A C 1
ATOM 1648 O O . THR A 1 202 ? 50.025 41.297 74.623 1.00 7.36 202 THR A O 1
ATOM 1652 N N . SER A 1 203 ? 51.671 42.846 74.879 1.00 8.57 203 SER A N 1
ATOM 1653 C CA . SER A 1 203 ? 52.714 41.905 75.269 1.00 9.04 203 SER A CA 1
ATOM 1654 C C . SER A 1 203 ? 52.270 40.958 76.382 1.00 8.34 203 SER A C 1
ATOM 1655 O O . SER A 1 203 ? 51.719 41.415 77.392 1.00 8.47 203 SER A O 1
ATOM 1658 N N . THR A 1 204 ? 52.574 39.676 76.232 1.00 8.27 204 THR A N 1
ATOM 1659 C CA . THR A 1 204 ? 52.240 38.673 77.251 1.00 8.00 204 THR A CA 1
ATOM 1660 C C . THR A 1 204 ? 53.017 38.916 78.532 1.00 8.20 204 THR A C 1
ATOM 1661 O O . THR A 1 204 ? 54.192 39.340 78.488 1.00 9.39 204 THR A O 1
ATOM 1665 N N . ASN A 1 205 ? 52.365 38.658 79.663 1.00 7.11 205 ASN A N 1
ATOM 1666 C CA . ASN A 1 205 ? 52.966 38.864 80.989 1.00 7.17 205 ASN A CA 1
ATOM 1667 C C . ASN A 1 205 ? 53.370 37.536 81.590 1.00 7.77 205 ASN A C 1
ATOM 1668 O O . ASN A 1 205 ? 52.505 36.715 81.973 1.00 7.79 205 ASN A O 1
ATOM 1673 N N . LEU A 1 206 ? 54.689 37.323 81.662 1.00 7.00 206 LEU A N 1
ATOM 1674 C CA . LEU A 1 206 ? 55.277 36.079 82.163 1.00 7.36 206 LEU A CA 1
ATOM 1675 C C . LEU A 1 206 ? 56.369 36.388 83.181 1.00 7.15 206 LEU A C 1
ATOM 1676 O O . LEU A 1 206 ? 56.890 37.507 83.265 1.00 7.32 206 LEU A O 1
ATOM 1681 N N . HIS A 1 207 ? 56.727 35.357 83.937 1.00 7.61 207 HIS A N 1
ATOM 1682 C CA . HIS A 1 207 ? 57.838 35.443 84.914 1.00 7.52 207 HIS A CA 1
ATOM 1683 C C . HIS A 1 207 ? 57.588 36.448 86.034 1.00 7.94 207 HIS A C 1
ATOM 1684 O O . HIS A 1 207 ? 58.500 37.160 86.485 1.00 8.49 207 HIS A O 1
ATOM 1691 N N . GLN A 1 208 ? 56.344 36.515 86.514 1.00 7.27 208 GLN A N 1
ATOM 1692 C CA . GLN A 1 208 ? 56.094 37.358 87.675 1.00 7.16 208 GLN A CA 1
ATOM 1693 C C . GLN A 1 208 ? 56.882 36.858 88.877 1.00 7.81 208 GLN A C 1
ATOM 1694 O O . GLN A 1 208 ? 56.948 35.632 89.123 1.00 7.05 208 GLN A O 1
ATOM 1700 N N . LYS A 1 209 ? 57.485 37.790 89.629 1.00 7.30 209 LYS A N 1
ATOM 1701 C CA . LYS A 1 209 ? 58.291 37.406 90.798 1.00 8.89 209 LYS A CA 1
ATOM 1702 C C . LYS A 1 209 ? 57.759 38.044 92.083 1.00 7.37 209 LYS A C 1
ATOM 1703 O O . LYS A 1 209 ? 56.946 38.975 92.030 1.00 8.14 209 LYS A O 1
ATOM 1709 N N . LEU A 1 210 ? 58.163 37.500 93.214 1.00 7.37 210 LEU A N 1
ATOM 1710 C CA . LEU A 1 210 ? 57.816 38.049 94.529 1.00 6.96 210 LEU A CA 1
ATOM 1711 C C . LEU A 1 210 ? 59.038 38.778 95.116 1.00 7.64 210 LEU A C 1
ATOM 1712 O O . LEU A 1 210 ? 60.101 38.151 95.318 1.00 8.67 210 LEU A O 1
ATOM 1717 N N . TYR A 1 211 ? 58.849 40.064 95.413 1.00 7.16 211 TYR A N 1
ATOM 1718 C CA . TYR A 1 211 ? 59.898 40.922 95.985 1.00 7.93 211 TYR A CA 1
ATOM 1719 C C . TYR A 1 211 ? 59.493 41.429 97.363 1.00 7.84 211 TYR A C 1
ATOM 1720 O O . TYR A 1 211 ? 58.305 41.427 97.730 1.00 7.97 211 TYR A O 1
ATOM 1729 N N . TYR A 1 212 ? 60.508 41.860 98.117 1.00 7.50 212 TYR A N 1
ATOM 1730 C CA . TYR A 1 212 ? 60.309 42.501 99.406 1.00 7.19 212 TYR A CA 1
ATOM 1731 C C . TYR A 1 212 ? 60.961 43.881 99.380 1.00 7.64 212 TYR A C 1
ATOM 1732 O O . TYR A 1 212 ? 62.183 44.002 99.145 1.00 8.30 212 TYR A O 1
ATOM 1741 N N . HIS A 1 213 ? 60.152 44.908 99.594 1.00 7.17 213 HIS A N 1
ATOM 1742 C CA . HIS A 1 213 ? 60.646 46.278 99.632 1.00 7.89 213 HIS A CA 1
ATOM 1743 C C . HIS A 1 213 ? 60.813 46.756 101.064 1.00 7.87 213 HIS A C 1
ATOM 1744 O O . HIS A 1 213 ? 59.843 46.809 101.827 1.00 7.82 213 HIS A O 1
ATOM 1751 N N . VAL A 1 214 ? 62.051 47.145 101.396 1.00 7.91 214 VAL A N 1
ATOM 1752 C CA . VAL A 1 214 ? 62.371 47.774 102.699 1.00 8.77 214 VAL A CA 1
ATOM 1753 C C . VAL A 1 214 ? 62.002 49.246 102.630 1.00 7.63 214 VAL A C 1
ATOM 1754 O O . VAL A 1 214 ? 62.439 49.976 101.735 1.00 8.37 214 VAL A O 1
ATOM 1758 N N . LEU A 1 215 ? 61.159 49.702 103.551 1.00 8.23 215 LEU A N 1
ATOM 1759 C CA . LEU A 1 215 ? 60.714 51.104 103.534 1.00 8.62 215 LEU A CA 1
ATOM 1760 C C . LEU A 1 215 ? 61.939 52.004 103.724 1.00 8.85 215 LEU A C 1
ATOM 1761 O O . LEU A 1 215 ? 62.787 51.729 104.575 1.00 9.25 215 LEU A O 1
ATOM 1766 N N . GLY A 1 216 ? 62.013 53.038 102.901 1.00 8.60 216 GLY A N 1
ATOM 1767 C CA . GLY A 1 216 ? 63.123 54.019 102.986 1.00 9.55 216 GLY A CA 1
ATOM 1768 C C . GLY A 1 216 ? 64.283 53.687 102.055 1.00 10.43 216 GLY A C 1
ATOM 1769 O O . GLY A 1 216 ? 65.353 54.323 102.158 1.00 13.72 216 GLY A O 1
ATOM 1770 N N . THR A 1 217 ? 64.103 52.738 101.132 1.00 10.24 217 THR A N 1
ATOM 1771 C CA . THR A 1 217 ? 65.150 52.362 100.176 1.00 11.13 217 THR A CA 1
ATOM 1772 C C . THR A 1 217 ? 64.619 52.547 98.745 1.00 10.57 217 THR A C 1
ATOM 1773 O O . THR A 1 217 ? 63.409 52.687 98.537 1.00 11.20 217 THR A O 1
ATOM 1777 N N . ASP A 1 218 ? 65.527 52.469 97.764 1.00 10.67 218 ASP A N 1
ATOM 1778 C CA . ASP A 1 218 ? 65.125 52.447 96.336 1.00 11.40 218 ASP A CA 1
ATOM 1779 C C . ASP A 1 218 ? 64.669 51.052 95.947 1.00 10.25 218 ASP A C 1
ATOM 1780 O O . ASP A 1 218 ? 65.162 50.052 96.485 1.00 9.84 218 ASP A O 1
ATOM 1785 N N . GLN A 1 219 ? 63.757 50.979 94.987 1.00 10.19 219 GLN A N 1
ATOM 1786 C CA . GLN A 1 219 ? 63.265 49.692 94.498 1.00 10.39 219 GLN A CA 1
ATOM 1787 C C . GLN A 1 219 ? 64.386 48.781 93.985 1.00 10.94 219 GLN A C 1
ATOM 1788 O O . GLN A 1 219 ? 64.275 47.563 94.069 1.00 10.69 219 GLN A O 1
ATOM 1794 N N . SER A 1 220 ? 65.459 49.358 93.437 1.00 11.33 220 SER A N 1
ATOM 1795 C CA . SER A 1 220 ? 66.586 48.565 92.956 1.00 11.96 220 SER A CA 1
ATOM 1796 C C . SER A 1 220 ? 67.215 47.708 94.057 1.00 11.42 220 SER A C 1
ATOM 1797 O O . SER A 1 220 ? 67.897 46.745 93.734 1.00 13.60 220 SER A O 1
ATOM 1800 N N . GLU A 1 221 ? 66.988 48.053 95.330 1.00 10.66 221 GLU A N 1
ATOM 1801 C CA . GLU A 1 221 ? 67.549 47.286 96.455 1.00 11.16 221 GLU A CA 1
ATOM 1802 C C . GLU A 1 221 ? 66.626 46.163 96.945 1.00 10.26 221 GLU A C 1
ATOM 1803 O O . GLU A 1 221 ? 67.028 45.378 97.837 1.00 11.56 221 GLU A O 1
ATOM 1809 N N . ASP A 1 222 ? 65.414 46.068 96.368 1.00 9.41 222 ASP A N 1
ATOM 1810 C CA . ASP A 1 222 ? 64.431 45.101 96.840 1.00 9.26 222 ASP A CA 1
ATOM 1811 C C . ASP A 1 222 ? 64.933 43.656 96.740 1.00 8.83 222 ASP A C 1
ATOM 1812 O O . ASP A 1 222 ? 65.671 43.295 95.800 1.00 9.94 222 ASP A O 1
ATOM 1817 N N . ILE A 1 223 ? 64.518 42.854 97.706 1.00 8.73 223 ILE A N 1
ATOM 1818 C CA . ILE A 1 223 ? 64.985 41.467 97.843 1.00 8.62 223 ILE A CA 1
ATOM 1819 C C . ILE A 1 223 ? 64.074 40.550 97.010 1.00 9.25 223 ILE A C 1
ATOM 1820 O O . ILE A 1 223 ? 62.849 40.597 97.140 1.00 9.79 223 ILE A O 1
ATOM 1825 N N . LEU A 1 224 ? 64.665 39.685 96.182 1.00 7.99 224 LEU A N 1
ATOM 1826 C CA . LEU A 1 224 ? 63.911 38.658 95.460 1.00 8.58 224 LEU A CA 1
ATOM 1827 C C . LEU A 1 224 ? 63.693 37.480 96.410 1.00 8.57 224 LEU A C 1
ATOM 1828 O O . LEU A 1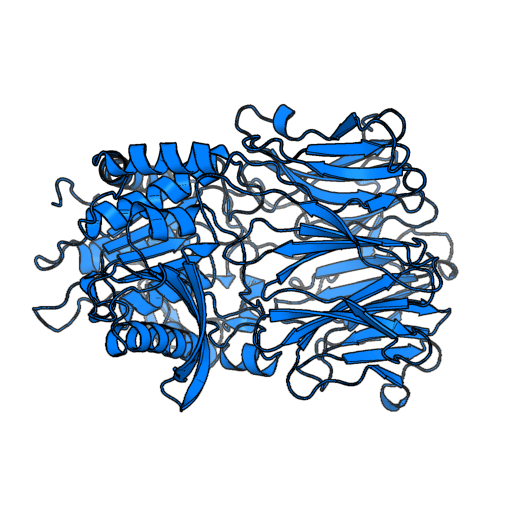 224 ? 64.662 36.847 96.901 1.00 8.75 224 LEU A O 1
ATOM 1833 N N . CYS A 1 225 ? 62.418 37.169 96.678 1.00 8.03 225 CYS A N 1
ATOM 1834 C CA . CYS A 1 225 ? 62.054 36.172 97.694 1.00 7.91 225 CYS A CA 1
ATOM 1835 C C . CYS A 1 225 ? 61.491 34.871 97.123 1.00 8.23 225 CYS A C 1
ATOM 1836 O O . CYS A 1 225 ? 61.556 33.826 97.782 1.00 8.01 225 CYS A O 1
ATOM 1839 N N . ALA A 1 226 ? 60.874 34.938 95.941 1.00 7.48 226 ALA A N 1
ATOM 1840 C CA . ALA A 1 226 ? 60.423 33.725 95.221 1.00 8.20 226 ALA A CA 1
ATOM 1841 C C . ALA A 1 226 ? 60.378 34.012 93.748 1.00 8.49 226 ALA A C 1
ATOM 1842 O O . ALA A 1 226 ? 59.964 35.126 93.310 1.00 8.08 226 ALA A O 1
ATOM 1844 N N . GLU A 1 227 ? 60.771 33.005 92.957 1.00 8.87 227 GLU A N 1
ATOM 1845 C CA . GLU A 1 227 ? 60.640 33.071 91.488 1.00 9.41 227 GLU A CA 1
ATOM 1846 C C . GLU A 1 227 ? 60.525 31.682 90.932 1.00 9.34 227 GLU A C 1
ATOM 1847 O O . GLU A 1 227 ? 60.909 30.710 91.608 1.00 10.58 227 GLU A O 1
ATOM 1853 N N . PHE A 1 228 ? 59.973 31.591 89.727 1.00 8.27 228 PHE A N 1
ATOM 1854 C CA . PHE A 1 228 ? 59.677 30.270 89.116 1.00 9.56 228 PHE A CA 1
ATOM 1855 C C . PHE A 1 228 ? 60.182 30.243 87.677 1.00 10.91 228 PHE A C 1
ATOM 1856 O O . PHE A 1 228 ? 59.398 30.251 86.743 1.00 10.06 228 PHE A O 1
ATOM 1864 N N . PRO A 1 229 ? 61.526 30.236 87.494 1.00 12.47 229 PRO A N 1
ATOM 1865 C CA . PRO A 1 229 ? 62.101 30.399 86.166 1.00 12.60 229 PRO A CA 1
ATOM 1866 C C . PRO A 1 229 ? 61.687 29.311 85.145 1.00 12.52 229 PRO A C 1
ATOM 1867 O O . PRO A 1 229 ? 61.597 29.608 83.943 1.00 13.13 229 PRO A O 1
ATOM 1871 N N . ASP A 1 230 ? 61.366 28.117 85.632 1.00 11.20 230 ASP A N 1
ATOM 1872 C CA . ASP A 1 230 ? 60.951 27.027 84.756 1.00 12.38 230 ASP A CA 1
ATOM 1873 C C . ASP A 1 230 ? 59.455 26.963 84.545 1.00 11.00 230 ASP A C 1
ATOM 1874 O O . ASP A 1 230 ? 58.958 26.107 83.789 1.00 11.12 230 ASP A O 1
ATOM 1879 N N . GLU A 1 231 ? 58.727 27.906 85.164 1.00 9.37 231 GLU A N 1
ATOM 1880 C CA . GLU A 1 231 ? 57.240 27.897 85.128 1.00 8.93 231 GLU A CA 1
ATOM 1881 C C . GLU A 1 231 ? 56.761 29.331 84.906 1.00 8.32 231 GLU A C 1
ATOM 1882 O O . GLU A 1 231 ? 56.313 30.022 85.853 1.00 8.45 231 GLU A O 1
ATOM 1888 N N . PRO A 1 232 ? 56.899 29.822 83.664 1.00 7.32 232 PRO A N 1
ATOM 1889 C CA . PRO A 1 232 ? 56.663 31.251 83.415 1.00 8.17 232 PRO A CA 1
ATOM 1890 C C . PRO A 1 232 ? 55.263 31.773 83.715 1.00 7.27 232 PRO A C 1
ATOM 1891 O O . PRO A 1 232 ? 55.119 32.977 83.881 1.00 7.34 232 PRO A O 1
ATOM 1895 N N . LYS A 1 233 ? 54.270 30.899 83.793 1.00 7.36 233 LYS A N 1
ATOM 1896 C CA . LYS A 1 233 ? 52.892 31.338 84.070 1.00 7.88 233 LYS A CA 1
ATOM 1897 C C . LYS A 1 233 ? 52.584 31.355 85.562 1.00 7.99 233 LYS A C 1
ATOM 1898 O O . LYS A 1 233 ? 51.528 31.899 85.927 1.00 8.40 233 LYS A O 1
ATOM 1904 N N . TRP A 1 234 ? 53.465 30.819 86.435 1.00 6.78 234 TRP A N 1
ATOM 1905 C CA . TRP A 1 234 ? 53.142 30.818 87.872 1.00 7.28 234 TRP A CA 1
ATOM 1906 C C . TRP A 1 234 ? 53.193 32.213 88.466 1.00 6.66 234 TRP A C 1
ATOM 1907 O O . TRP A 1 234 ? 54.030 33.054 88.085 1.00 6.79 234 TRP A O 1
ATOM 1918 N N . MET A 1 235 ? 52.307 32.462 89.428 1.00 7.65 235 MET A N 1
ATOM 1919 C CA . MET A 1 235 ? 52.185 33.758 90.104 1.00 7.03 235 MET A CA 1
ATOM 1920 C C . MET A 1 235 ? 52.088 33.460 91.588 1.00 7.01 235 MET A C 1
ATOM 1921 O O . MET A 1 235 ? 51.125 32.797 92.025 1.00 7.24 235 MET A O 1
ATOM 1926 N N . GLY A 1 236 ? 53.068 33.913 92.369 1.00 6.33 236 GLY A N 1
ATOM 1927 C CA . GLY A 1 236 ? 53.106 33.646 93.813 1.00 6.95 236 GLY A CA 1
ATOM 1928 C C . GLY A 1 236 ? 52.766 34.884 94.637 1.00 7.05 236 GLY A C 1
ATOM 1929 O O . GLY A 1 236 ? 53.571 35.824 94.681 1.00 7.96 236 GLY A O 1
ATOM 1930 N N . GLY A 1 237 ? 51.630 34.866 95.312 1.00 6.85 237 GLY A N 1
ATOM 1931 C CA . GLY A 1 237 ? 51.238 35.972 96.164 1.00 7.10 237 GLY A CA 1
ATOM 1932 C C . GLY A 1 237 ? 51.492 35.634 97.617 1.00 7.32 237 GLY A C 1
ATOM 1933 O O . GLY A 1 237 ? 51.225 34.513 98.065 1.00 8.90 237 GLY A O 1
ATOM 1934 N N . ALA A 1 238 ? 51.955 36.624 98.366 1.00 6.87 238 ALA A N 1
ATOM 1935 C CA . ALA A 1 238 ? 52.292 36.465 99.791 1.00 7.48 238 ALA A CA 1
ATOM 1936 C C . ALA A 1 238 ? 51.289 37.156 100.697 1.00 7.80 238 ALA A C 1
ATOM 1937 O O . ALA A 1 238 ? 50.740 38.222 100.359 1.00 8.62 238 ALA A O 1
ATOM 1939 N N . GLU A 1 239 ? 51.087 36.561 101.866 1.00 7.69 239 GLU A N 1
ATOM 1940 C CA . GLU A 1 239 ? 50.361 37.190 102.968 1.00 8.28 239 GLU A CA 1
ATOM 1941 C C . GLU A 1 239 ? 51.056 36.772 104.251 1.00 7.48 239 GLU A C 1
ATOM 1942 O O . GLU A 1 239 ? 51.685 35.711 104.297 1.00 8.35 239 GLU A O 1
ATOM 1948 N N . LEU A 1 240 ? 50.956 37.586 105.299 1.00 6.57 240 LEU A N 1
ATOM 1949 C CA . LEU A 1 240 ? 51.450 37.190 106.615 1.00 6.46 240 LEU A CA 1
ATOM 1950 C C . LEU A 1 240 ? 50.328 36.541 107.414 1.00 7.41 240 LEU A C 1
ATOM 1951 O O . LEU A 1 240 ? 49.168 37.026 107.404 1.00 8.85 240 LEU A O 1
ATOM 1956 N N . SER A 1 241 ? 50.662 35.496 108.176 1.00 7.76 241 SER A N 1
ATOM 1957 C CA . SER A 1 241 ? 49.733 34.987 109.182 1.00 8.24 241 SER A CA 1
ATOM 1958 C C . SER A 1 241 ? 49.363 36.091 110.180 1.00 8.57 241 SER A C 1
ATOM 1959 O O . SER A 1 241 ? 50.103 37.073 110.353 1.00 8.64 241 SER A O 1
ATOM 1962 N N . ASP A 1 242 ? 48.213 35.928 110.824 1.00 9.64 242 ASP A N 1
ATOM 1963 C CA . ASP A 1 242 ? 47.705 36.946 111.739 1.00 11.14 242 ASP A CA 1
ATOM 1964 C C . ASP A 1 242 ? 48.694 37.263 112.896 1.00 11.46 242 ASP A C 1
ATOM 1965 O O . ASP A 1 242 ? 48.718 38.391 113.388 1.00 12.67 242 ASP A O 1
ATOM 1970 N N . ASP A 1 243 ? 49.496 36.288 113.316 1.00 10.20 243 ASP A N 1
ATOM 1971 C CA . ASP A 1 243 ? 50.473 36.451 114.401 1.00 10.38 243 ASP A CA 1
ATOM 1972 C C . ASP A 1 243 ? 51.825 36.951 113.874 1.00 10.87 243 ASP A C 1
ATOM 1973 O O . ASP A 1 243 ? 52.773 37.117 114.657 1.00 11.44 243 ASP A O 1
ATOM 1978 N N . GLY A 1 244 ? 51.933 37.161 112.553 1.00 9.58 244 GLY A N 1
ATOM 1979 C CA . GLY A 1 244 ? 53.159 37.714 111.958 1.00 9.21 244 GLY A CA 1
ATOM 1980 C C . GLY A 1 244 ? 54.277 36.706 111.751 1.00 9.43 244 GLY A C 1
ATOM 1981 O O . GLY A 1 244 ? 55.334 37.056 111.199 1.00 10.33 244 GLY A O 1
ATOM 1982 N N . ARG A 1 245 ? 54.091 35.466 112.197 1.00 9.31 245 ARG A N 1
ATOM 1983 C CA . ARG A 1 245 ? 55.201 34.500 112.194 1.00 10.49 245 ARG A CA 1
ATOM 1984 C C . ARG A 1 245 ? 55.503 33.887 110.824 1.00 9.16 245 ARG A C 1
ATOM 1985 O O . ARG A 1 245 ? 56.655 33.568 110.540 1.00 10.31 245 ARG A O 1
ATOM 1993 N N . TYR A 1 246 ? 54.472 33.715 109.992 1.00 7.76 246 TYR A N 1
ATOM 1994 C CA . TYR A 1 246 ? 54.640 32.958 108.757 1.00 7.35 246 TYR A CA 1
ATOM 1995 C C . TYR A 1 246 ? 54.281 33.812 107.565 1.00 8.17 246 TYR A C 1
ATOM 1996 O O . TYR A 1 246 ? 53.261 34.502 107.570 1.00 8.86 246 TYR A O 1
ATOM 2005 N N . VAL A 1 247 ? 55.088 33.697 106.508 1.00 7.22 247 VAL A N 1
ATOM 2006 C CA . VAL A 1 247 ? 54.662 34.181 105.178 1.00 8.30 247 VAL A CA 1
ATOM 2007 C C . VAL A 1 247 ? 54.000 32.989 104.489 1.00 8.04 247 VAL A C 1
ATOM 2008 O O . VAL A 1 247 ? 54.614 31.920 104.366 1.00 8.67 247 VAL A O 1
ATOM 2012 N N . LEU A 1 248 ? 52.758 33.149 104.029 1.00 7.08 248 LEU A N 1
ATOM 2013 C CA . LEU A 1 248 ? 52.086 32.108 103.236 1.00 7.55 248 LEU A CA 1
ATOM 2014 C C . LEU A 1 248 ? 52.115 32.513 101.768 1.00 7.44 248 LEU A C 1
ATOM 2015 O O . LEU A 1 248 ? 51.713 33.647 101.403 1.00 8.38 248 LEU A O 1
ATOM 2020 N N . LEU A 1 249 ? 52.601 31.616 100.932 1.00 6.81 249 LEU A N 1
ATOM 2021 C CA . LEU A 1 249 ? 52.759 31.856 99.487 1.00 6.65 249 LEU A CA 1
ATOM 2022 C C . LEU A 1 249 ? 51.706 31.039 98.751 1.00 6.26 249 LEU A C 1
ATOM 2023 O O . LEU A 1 249 ? 51.721 29.793 98.828 1.00 7.92 249 LEU A O 1
ATOM 2028 N N . SER A 1 250 ? 50.775 31.719 98.074 1.00 6.40 250 SER A N 1
ATOM 2029 C CA . SER A 1 250 ? 49.735 31.054 97.283 1.00 7.39 250 SER A CA 1
ATOM 2030 C C . SER A 1 250 ? 50.152 31.151 95.848 1.00 7.10 250 SER A C 1
ATOM 2031 O O . SER A 1 250 ? 50.219 32.249 95.278 1.00 8.14 250 SER A O 1
ATOM 2034 N N . ILE A 1 251 ? 50.485 30.015 95.255 1.00 6.52 251 ILE A N 1
ATOM 2035 C CA . ILE A 1 251 ? 50.937 30.021 93.847 1.00 6.44 251 ILE A CA 1
ATOM 2036 C C . ILE A 1 251 ? 49.788 29.622 92.939 1.00 5.91 251 ILE A C 1
ATOM 2037 O O . ILE A 1 251 ? 49.167 28.551 93.116 1.00 6.96 251 ILE A O 1
ATOM 2042 N N . ARG A 1 252 ? 49.495 30.485 91.971 1.00 7.66 252 ARG A N 1
ATOM 2043 C CA . ARG A 1 252 ? 48.473 30.209 90.950 1.00 8.67 252 ARG A CA 1
ATOM 2044 C C . ARG A 1 252 ? 49.059 29.995 89.583 1.00 8.81 252 ARG A C 1
ATOM 2045 O O . ARG A 1 252 ? 50.085 30.589 89.255 1.00 8.42 252 ARG A O 1
ATOM 2053 N N . GLU A 1 253 ? 48.389 29.159 88.793 1.00 9.41 253 GLU A N 1
ATOM 2054 C CA . GLU A 1 253 ? 48.676 29.050 87.358 1.00 9.98 253 GLU A CA 1
ATOM 2055 C C . GLU A 1 253 ? 47.314 28.973 86.659 1.00 11.55 253 GLU A C 1
ATOM 2056 O O . GLU A 1 253 ? 46.652 27.911 86.620 1.00 12.95 253 GLU A O 1
ATOM 2062 N N . GLY A 1 254 ? 46.887 30.104 86.143 1.00 12.37 254 GLY A N 1
ATOM 2063 C CA . GLY A 1 254 ? 45.588 30.151 85.477 1.00 11.94 254 GLY A CA 1
ATOM 2064 C C . GLY A 1 254 ? 44.551 30.647 86.452 1.00 11.00 254 GLY A C 1
ATOM 2065 O O . GLY A 1 254 ? 44.862 31.185 87.532 1.00 11.16 254 GLY A O 1
ATOM 2066 N N . CYS A 1 255 ? 43.308 30.477 86.038 1.00 10.88 255 CYS A N 1
ATOM 2067 C CA . CYS A 1 255 ? 42.199 31.083 86.751 1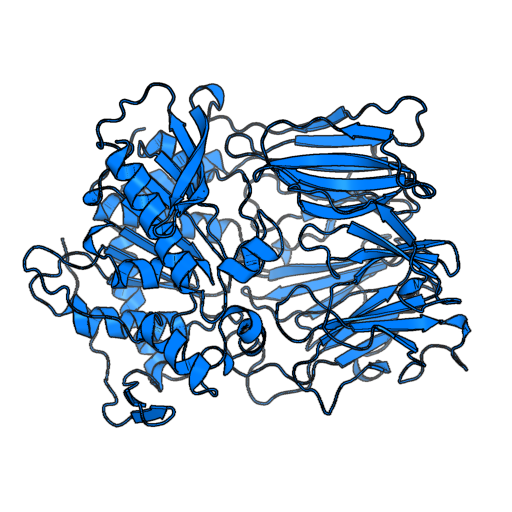.00 9.70 255 CYS A CA 1
ATOM 2068 C C . CYS A 1 255 ? 41.334 30.139 87.572 1.00 11.43 255 CYS A C 1
ATOM 2069 O O . CYS A 1 255 ? 40.362 30.614 88.147 1.00 12.11 255 CYS A O 1
ATOM 2072 N N . ASP A 1 256 ? 41.648 28.832 87.619 1.00 11.42 256 ASP A N 1
ATOM 2073 C CA . ASP A 1 256 ? 40.888 27.911 88.446 1.00 11.70 256 ASP A CA 1
ATOM 2074 C C . ASP A 1 256 ? 41.081 28.254 89.922 1.00 10.74 256 ASP A C 1
ATOM 2075 O O . ASP A 1 256 ? 42.141 28.811 90.339 1.00 9.07 256 ASP A O 1
ATOM 2080 N N . PRO A 1 257 ? 40.083 27.926 90.756 1.00 10.78 257 PRO A N 1
ATOM 2081 C CA . PRO A 1 257 ? 40.208 28.136 92.186 1.00 10.40 257 PRO A CA 1
ATOM 2082 C C . PRO A 1 257 ? 41.015 26.970 92.782 1.00 9.88 257 PRO A C 1
ATOM 2083 O O . PRO A 1 257 ? 40.462 26.016 93.381 1.00 9.97 257 PRO A O 1
ATOM 2087 N N . VAL A 1 258 ? 42.319 27.028 92.530 1.00 8.59 258 VAL A N 1
ATOM 2088 C CA . VAL A 1 258 ? 43.310 26.078 93.085 1.00 7.51 258 VAL A CA 1
ATOM 2089 C C . VAL A 1 258 ? 44.586 26.871 93.291 1.00 7.59 258 VAL A C 1
ATOM 2090 O O . VAL A 1 258 ? 44.823 27.880 92.640 1.00 8.06 258 VAL A O 1
ATOM 2094 N N . ASN A 1 259 ? 45.440 26.375 94.184 1.00 6.67 259 ASN A N 1
ATOM 2095 C CA . ASN A 1 259 ? 46.734 27.000 94.429 1.00 6.02 259 ASN A CA 1
ATOM 2096 C C . ASN A 1 259 ? 47.670 26.042 95.128 1.00 6.98 259 ASN A C 1
ATOM 2097 O O . ASN A 1 259 ? 47.233 25.230 95.930 1.00 7.04 259 ASN A O 1
ATOM 2102 N N . ARG A 1 260 ? 48.968 26.146 94.830 1.00 6.29 260 ARG A N 1
ATOM 2103 C CA . ARG A 1 260 ? 49.960 25.597 95.773 1.00 6.40 260 ARG A CA 1
ATOM 2104 C C . ARG A 1 260 ? 49.994 26.495 97.001 1.00 6.91 260 ARG A C 1
ATOM 2105 O O . ARG A 1 260 ? 49.645 27.688 96.943 1.00 7.03 260 ARG A O 1
ATOM 2113 N N . LEU A 1 261 ? 50.420 25.941 98.125 1.00 7.72 261 LEU A N 1
ATOM 2114 C CA . LEU A 1 261 ? 50.549 26.706 99.365 1.00 7.90 261 LEU A CA 1
ATOM 2115 C C . LEU A 1 261 ? 51.892 26.351 99.982 1.00 7.71 261 LEU A C 1
ATOM 2116 O O . LEU A 1 261 ? 52.120 25.183 100.391 1.00 7.90 261 LEU A O 1
ATOM 2121 N N . TRP A 1 262 ? 52.811 27.309 99.973 1.00 6.93 262 TRP A N 1
ATOM 2122 C CA . TRP A 1 262 ? 54.078 27.110 100.647 1.00 6.97 262 TRP A CA 1
ATOM 2123 C C . TRP A 1 262 ? 54.126 28.082 101.810 1.00 7.05 262 TRP A C 1
ATOM 2124 O O . TRP A 1 262 ? 53.405 29.084 101.818 1.00 7.40 262 TRP A O 1
ATOM 2135 N N . TYR A 1 263 ? 54.952 27.809 102.816 1.00 8.01 263 TYR A N 1
ATOM 2136 C CA . TYR A 1 263 ? 55.066 28.746 103.918 1.00 8.25 263 TYR A CA 1
ATOM 2137 C C . TYR A 1 263 ? 56.518 28.956 104.307 1.00 8.08 263 TYR A C 1
ATOM 2138 O O . TYR A 1 263 ? 57.379 28.100 104.075 1.00 8.45 263 TYR A O 1
ATOM 2147 N N . CYS A 1 264 ? 56.784 30.121 104.893 1.00 10.02 264 CYS A N 1
ATOM 2148 C CA . CYS A 1 264 ? 58.112 30.390 105.467 1.00 10.20 264 CYS A CA 1
ATOM 2149 C C . CYS A 1 264 ? 57.896 30.803 106.912 1.00 9.94 264 CYS A C 1
ATOM 2150 O O . CYS A 1 264 ? 57.202 31.814 107.179 1.00 9.66 264 CYS A O 1
ATOM 2153 N N . ASP A 1 265 ? 58.493 30.065 107.857 1.00 10.43 265 ASP A N 1
ATOM 2154 C CA . ASP A 1 265 ? 58.494 30.497 109.243 1.00 11.55 265 ASP A CA 1
ATOM 2155 C C . ASP A 1 265 ? 59.579 31.579 109.393 1.00 10.80 265 ASP A C 1
ATOM 2156 O O . ASP A 1 265 ? 60.775 31.240 109.325 1.00 10.76 265 ASP A O 1
ATOM 2161 N N . LEU A 1 266 ? 59.199 32.849 109.533 1.00 9.78 266 LEU A N 1
ATOM 2162 C CA . LEU A 1 266 ? 60.197 33.932 109.504 1.00 10.21 266 LEU A CA 1
ATOM 2163 C C . LEU A 1 266 ? 61.242 33.852 110.605 1.00 11.76 266 LEU A C 1
ATOM 2164 O O . LEU A 1 266 ? 62.357 34.324 110.422 1.00 13.10 266 LEU A O 1
ATOM 2169 N N . GLN A 1 267 ? 60.877 33.240 111.714 1.00 13.23 267 GLN A N 1
ATOM 2170 C CA . GLN A 1 267 ? 61.823 33.064 112.836 1.00 14.43 267 GLN A CA 1
ATOM 2171 C C . GLN A 1 267 ? 62.949 32.116 112.448 1.00 12.97 267 GLN A C 1
ATOM 2172 O O . GLN A 1 267 ? 64.030 32.139 113.056 1.00 13.64 267 GLN A O 1
ATOM 2178 N N . GLN A 1 268 ? 62.708 31.287 111.432 1.00 11.88 268 GLN A N 1
ATOM 2179 C CA . GLN A 1 268 ? 63.706 30.310 110.998 1.00 10.46 268 GLN A CA 1
ATOM 2180 C C . GLN A 1 268 ? 64.656 30.872 109.935 1.00 10.46 268 GLN A C 1
ATOM 2181 O O . GLN A 1 268 ? 65.576 30.173 109.504 1.00 10.61 268 GLN A O 1
ATOM 2187 N N . GLU A 1 269 ? 64.449 32.124 109.514 1.00 11.67 269 GLU A N 1
ATOM 2188 C CA . GLU A 1 269 ? 65.380 32.725 108.576 1.00 12.71 269 GLU A CA 1
ATOM 2189 C C . GLU A 1 269 ? 66.685 32.935 109.284 1.00 15.56 269 GLU A C 1
ATOM 2190 O O . GLU A 1 269 ? 66.687 33.219 110.460 1.00 16.04 269 GLU A O 1
ATOM 2196 N N . SER A 1 270 ? 67.792 32.735 108.577 1.00 16.84 270 SER A N 1
ATOM 2197 C CA . SER A 1 270 ? 69.101 32.817 109.209 1.00 18.95 270 SER A CA 1
ATOM 2198 C C . SER A 1 270 ? 69.454 34.230 109.683 1.00 19.85 270 SER A C 1
ATOM 2199 O O . SER A 1 270 ? 70.042 34.397 110.760 1.00 21.56 270 SER A O 1
ATOM 2202 N N . ASN A 1 271 ? 69.044 35.250 108.916 1.00 19.57 271 ASN A N 1
ATOM 2203 C CA . ASN A 1 271 ? 69.355 36.650 109.223 1.00 19.68 271 ASN A CA 1
ATOM 2204 C C . ASN A 1 271 ? 68.312 37.649 108.651 1.00 18.63 271 ASN A C 1
ATOM 2205 O O . ASN A 1 271 ? 68.658 38.602 107.952 1.00 19.87 271 ASN A O 1
ATOM 2210 N N . GLY A 1 272 ? 67.039 37.448 108.971 1.00 16.53 272 GLY A N 1
ATOM 2211 C CA . GLY A 1 272 ? 65.956 38.231 108.350 1.00 14.73 272 GLY A CA 1
ATOM 2212 C C . GLY A 1 272 ? 65.742 37.910 106.880 1.00 14.11 272 GLY A C 1
ATOM 2213 O O . GLY A 1 272 ? 66.206 36.883 106.388 1.00 14.71 272 GLY A O 1
ATOM 2214 N N . ILE A 1 273 ? 65.017 38.785 106.181 1.00 12.10 273 ILE A N 1
ATOM 2215 C CA . ILE A 1 273 ? 64.703 38.575 104.762 1.00 12.43 273 ILE A CA 1
ATOM 2216 C C . ILE A 1 273 ? 65.864 39.098 103.921 1.00 12.07 273 ILE A C 1
ATOM 2217 O O . ILE A 1 273 ? 66.047 40.316 103.807 1.00 14.48 273 ILE A O 1
ATOM 2222 N N . THR A 1 274 ? 66.681 38.189 103.392 1.00 11.72 274 THR A N 1
ATOM 2223 C CA . THR A 1 274 ? 67.899 38.571 102.672 1.00 13.00 274 THR A CA 1
ATOM 2224 C C . THR A 1 274 ? 67.985 37.939 101.294 1.00 12.59 274 THR A C 1
ATOM 2225 O O . THR A 1 274 ? 68.903 38.252 100.531 1.00 14.13 274 THR A O 1
ATOM 2229 N N . GLY A 1 275 ? 67.077 37.033 100.965 1.00 11.40 275 GLY A N 1
ATOM 2230 C CA . GLY A 1 275 ? 67.095 36.420 99.630 1.00 11.08 275 GLY A CA 1
ATOM 2231 C C . GLY A 1 275 ? 65.940 35.472 99.492 1.00 10.64 275 GLY A C 1
ATOM 2232 O O . GLY A 1 275 ? 64.895 35.667 100.148 1.00 11.16 275 GLY A O 1
ATOM 2233 N N . ILE A 1 276 ? 66.125 34.436 98.674 1.00 9.74 276 ILE A N 1
ATOM 2234 C CA . ILE A 1 276 ? 65.079 33.416 98.514 1.00 9.95 276 ILE A CA 1
ATOM 2235 C C . ILE A 1 276 ? 64.794 32.801 99.892 1.00 10.63 276 ILE A C 1
ATOM 2236 O O . ILE A 1 276 ? 65.723 32.346 100.582 1.00 11.32 276 ILE A O 1
ATOM 2241 N N . LEU A 1 277 ? 63.548 32.790 100.323 1.00 8.89 277 LEU A N 1
ATOM 2242 C CA . LEU A 1 277 ? 63.190 32.329 101.680 1.00 9.43 277 LEU A CA 1
ATOM 2243 C C . LEU A 1 277 ? 63.231 30.796 101.742 1.00 9.71 277 LEU A C 1
ATOM 2244 O O . LEU A 1 277 ? 63.200 30.100 100.719 1.00 9.95 277 LEU A O 1
ATOM 2249 N N . LYS A 1 278 ? 63.301 30.288 102.955 1.00 9.23 278 LYS A N 1
ATOM 2250 C CA . LYS A 1 278 ? 63.320 28.836 103.209 1.00 9.92 278 LYS A CA 1
ATOM 2251 C C . LYS A 1 278 ? 61.909 28.269 103.129 1.00 9.70 278 LYS A C 1
ATOM 2252 O O . LYS A 1 278 ? 61.309 27.856 104.126 1.00 11.29 278 LYS A O 1
ATOM 2258 N N . TRP A 1 279 ? 61.372 28.243 101.909 1.00 8.57 279 TRP A N 1
ATOM 2259 C CA . TRP A 1 279 ? 59.998 27.788 101.702 1.00 8.26 279 TRP A CA 1
ATOM 2260 C C . TRP A 1 279 ? 59.815 26.329 102.070 1.00 8.07 279 TRP A C 1
ATOM 2261 O O . TRP A 1 279 ? 60.655 25.462 101.705 1.00 9.62 279 TRP A O 1
ATOM 2272 N N . VAL A 1 280 ? 58.726 26.063 102.775 1.00 7.46 280 VAL A N 1
ATOM 2273 C CA . VAL A 1 280 ? 58.286 24.694 103.095 1.00 8.20 280 VAL A CA 1
ATOM 2274 C C . VAL A 1 280 ? 57.061 24.428 102.239 1.00 8.13 280 VAL A C 1
ATOM 2275 O O . VAL A 1 280 ? 56.074 25.177 102.298 1.00 7.58 280 VAL A O 1
ATOM 2279 N N . LYS A 1 281 ? 57.157 23.407 101.391 1.00 8.79 281 LYS A N 1
ATOM 2280 C CA . LYS A 1 281 ? 56.158 23.209 100.329 1.00 8.76 281 LYS A CA 1
ATOM 2281 C C . LYS A 1 281 ? 55.033 22.317 100.832 1.00 8.76 281 LYS A C 1
ATOM 2282 O O . LYS A 1 281 ? 54.908 21.125 100.446 1.00 11.06 281 LYS A O 1
ATOM 2288 N N . LEU A 1 282 ? 54.198 22.903 101.684 1.00 7.84 282 LEU A N 1
ATOM 2289 C CA . LEU A 1 282 ? 53.096 22.191 102.369 1.00 8.61 282 LEU A CA 1
ATOM 2290 C C . LEU A 1 282 ? 52.157 21.496 101.393 1.00 9.45 282 LEU A C 1
ATOM 2291 O O . LEU A 1 282 ? 51.865 20.291 101.517 1.00 10.00 282 LEU A O 1
ATOM 2296 N N . ILE A 1 283 ? 51.646 22.273 100.447 1.00 8.97 283 ILE A N 1
ATOM 2297 C CA . ILE A 1 283 ? 50.769 21.742 99.380 1.00 8.76 283 ILE A CA 1
ATOM 2298 C C . ILE A 1 283 ? 51.455 22.099 98.061 1.00 8.56 283 ILE A C 1
ATOM 2299 O O . ILE A 1 283 ? 51.487 23.267 97.635 1.00 9.45 283 ILE A O 1
ATOM 2304 N N . ASP A 1 284 ? 52.039 21.101 97.406 1.00 8.15 284 ASP A N 1
ATOM 2305 C CA . ASP A 1 284 ? 52.895 21.387 96.278 1.00 8.19 284 ASP A CA 1
ATOM 2306 C C . ASP A 1 284 ? 52.319 20.837 94.972 1.00 8.17 284 ASP A C 1
ATOM 2307 O O . ASP A 1 284 ? 53.001 20.166 94.191 1.00 9.62 284 ASP A O 1
ATOM 2312 N N . ASN A 1 285 ? 51.072 21.200 94.711 1.00 8.57 285 ASN A N 1
ATOM 2313 C CA . ASN A 1 285 ? 50.357 20.796 93.489 1.00 7.25 285 ASN A CA 1
ATOM 2314 C C . ASN A 1 285 ? 49.197 21.799 93.327 1.00 7.57 285 ASN A C 1
ATOM 2315 O O . ASN A 1 285 ? 48.949 22.617 94.227 1.00 8.18 285 ASN A O 1
ATOM 2320 N N . PHE A 1 286 ? 48.465 21.670 92.211 1.00 7.30 286 PHE A N 1
ATOM 2321 C CA . PHE A 1 286 ? 47.350 22.539 91.881 1.00 7.37 286 PHE A CA 1
ATOM 2322 C C . PHE A 1 286 ? 46.021 21.779 91.943 1.00 8.95 286 PHE A C 1
ATOM 2323 O O . PHE A 1 286 ? 45.092 22.081 91.175 1.00 9.97 286 PHE A O 1
ATOM 2331 N N . GLU A 1 287 ? 45.903 20.829 92.883 1.00 7.59 287 GLU A N 1
ATOM 2332 C CA . GLU A 1 287 ? 44.676 20.015 92.962 1.00 8.64 287 GLU A CA 1
ATOM 2333 C C . GLU A 1 287 ? 43.561 20.675 93.737 1.00 8.96 287 GLU A C 1
ATOM 2334 O O . GLU A 1 287 ? 42.398 20.226 93.620 1.00 10.77 287 GLU A O 1
ATOM 2340 N N . GLY A 1 288 ? 43.833 21.694 94.552 1.00 7.93 288 GLY A N 1
ATOM 2341 C CA . GLY A 1 288 ? 42.772 22.271 95.375 1.00 8.42 288 GLY A CA 1
ATOM 2342 C C . GLY A 1 288 ? 43.104 23.704 95.757 1.00 7.75 288 GLY A C 1
ATOM 2343 O O . GLY A 1 288 ? 44.258 24.146 95.653 1.00 8.17 288 GLY A O 1
ATOM 2344 N N . GLU A 1 289 ? 42.087 24.436 96.195 1.00 6.27 289 GLU A N 1
ATOM 2345 C CA . GLU A 1 289 ? 42.286 25.766 96.779 1.00 8.28 289 GLU A CA 1
ATOM 2346 C C . GLU A 1 289 ? 42.476 25.692 98.290 1.00 7.05 289 GLU A C 1
ATOM 2347 O O . GLU A 1 289 ? 41.767 24.933 98.959 1.00 7.69 289 GLU A O 1
ATOM 2353 N N . TYR A 1 290 ? 43.417 26.495 98.807 1.00 6.58 290 TYR A N 1
ATOM 2354 C CA . TYR A 1 290 ? 43.659 26.655 100.263 1.00 7.19 290 TYR A CA 1
ATOM 2355 C C . TYR A 1 290 ? 43.750 28.144 100.512 1.00 7.47 290 TYR A C 1
ATOM 2356 O O . TYR A 1 290 ? 44.758 28.782 100.163 1.00 8.10 290 TYR A O 1
ATOM 2365 N N . ASP A 1 291 ? 42.680 28.703 101.091 1.00 7.06 291 ASP A N 1
ATOM 2366 C CA . ASP A 1 291 ? 42.572 30.131 101.376 1.00 7.50 291 ASP A CA 1
ATOM 2367 C C . ASP A 1 291 ? 42.729 30.320 102.887 1.00 7.21 291 ASP A C 1
ATOM 2368 O O . ASP A 1 291 ? 41.892 29.854 103.667 1.00 7.48 291 ASP A O 1
ATOM 2373 N N . TYR A 1 292 ? 43.811 30.975 103.306 1.00 7.70 292 TYR A N 1
ATOM 2374 C CA . TYR A 1 292 ? 44.080 31.186 104.719 1.00 7.00 292 TYR A CA 1
ATOM 2375 C C . TYR A 1 292 ? 42.998 31.977 105.442 1.00 6.94 292 TYR A C 1
ATOM 2376 O O . TYR A 1 292 ? 42.612 33.062 104.992 1.00 8.90 292 TYR A O 1
ATOM 2385 N N . VAL A 1 293 ? 42.512 31.416 106.561 1.00 7.43 293 VAL A N 1
ATOM 2386 C CA . VAL A 1 293 ? 41.575 32.131 107.403 1.00 7.51 293 VAL A CA 1
ATOM 2387 C C . VAL A 1 293 ? 42.272 32.647 108.651 1.00 7.91 293 VAL A C 1
ATOM 2388 O O . VAL A 1 293 ? 42.196 33.841 108.957 1.00 8.77 293 VAL A O 1
ATOM 2392 N N . THR A 1 294 ? 42.875 31.756 109.425 1.00 8.29 294 THR A N 1
ATOM 2393 C CA . THR A 1 294 ? 43.610 32.153 110.637 1.00 8.05 294 THR A CA 1
ATOM 2394 C C . THR A 1 294 ? 44.488 30.991 111.054 1.00 8.61 294 THR A C 1
ATOM 2395 O O . THR A 1 294 ? 44.417 29.896 110.462 1.00 8.76 294 THR A O 1
ATOM 2399 N N . ASN A 1 295 ? 45.313 31.211 112.073 1.00 7.91 295 ASN A N 1
ATOM 2400 C CA . ASN A 1 295 ? 46.036 30.129 112.728 1.00 8.49 295 ASN A CA 1
ATOM 2401 C C . ASN A 1 295 ? 46.090 30.355 114.228 1.00 8.49 295 ASN A C 1
ATOM 2402 O O . ASN A 1 295 ? 45.896 31.507 114.694 1.00 10.01 295 ASN A O 1
ATOM 2407 N N . GLU A 1 296 ? 46.322 29.261 114.944 1.00 8.91 296 GLU A N 1
ATOM 2408 C CA . GLU A 1 296 ? 46.584 29.284 116.376 1.00 9.13 296 GLU A CA 1
ATOM 2409 C C . GLU A 1 296 ? 47.809 28.424 116.516 1.00 9.10 296 GLU A C 1
ATOM 2410 O O . GLU A 1 296 ? 47.751 27.201 116.390 1.00 10.02 296 GLU A O 1
ATOM 2416 N N . GLY A 1 297 ? 48.965 29.073 116.687 1.00 9.34 297 GLY A N 1
ATOM 2417 C CA . GLY A 1 297 ? 50.229 28.338 116.636 1.00 11.11 297 GLY A CA 1
ATOM 2418 C C . GLY A 1 297 ? 50.365 27.639 115.283 1.00 9.74 297 GLY A C 1
ATOM 2419 O O . GLY A 1 297 ? 50.192 28.244 114.207 1.00 10.48 297 GLY A O 1
ATOM 2420 N N . THR A 1 298 ? 50.657 26.340 115.320 1.00 10.07 298 THR A N 1
ATOM 2421 C CA . THR A 1 298 ? 50.871 25.594 114.084 1.00 9.87 298 THR A CA 1
ATOM 2422 C C . THR A 1 298 ? 49.583 25.084 113.438 1.00 9.26 298 THR A C 1
ATOM 2423 O O . THR A 1 298 ? 49.651 24.443 112.386 1.00 9.28 298 THR A O 1
ATOM 2427 N N . VAL A 1 299 ? 48.420 25.348 114.040 1.00 8.72 299 VAL A N 1
ATOM 2428 C CA . VAL A 1 299 ? 47.147 24.888 113.473 1.00 9.03 299 VAL A CA 1
ATOM 2429 C C . VAL A 1 299 ? 46.529 25.970 112.607 1.00 8.36 299 VAL A C 1
ATOM 2430 O O . VAL A 1 299 ? 46.056 27.020 113.108 1.00 8.70 299 VAL A O 1
ATOM 2434 N N . PHE A 1 300 ? 46.519 25.694 111.301 1.00 7.20 300 PHE A N 1
ATOM 2435 C CA . PHE A 1 300 ? 46.086 26.652 110.295 1.00 7.48 300 PHE A CA 1
ATOM 2436 C C . PHE A 1 300 ? 44.710 26.275 109.770 1.00 7.48 300 PHE A C 1
ATOM 2437 O O . PHE A 1 300 ? 44.517 25.131 109.297 1.00 8.35 300 PHE A O 1
ATOM 2445 N N . THR A 1 301 ? 43.778 27.230 109.836 1.00 6.52 301 THR A N 1
ATOM 2446 C CA . THR A 1 301 ? 42.438 27.075 109.295 1.00 7.58 301 THR A CA 1
ATOM 2447 C C . THR A 1 301 ? 42.407 27.631 107.860 1.00 6.39 301 THR A C 1
ATOM 2448 O O . THR A 1 301 ? 42.754 28.803 107.638 1.00 7.47 301 THR A O 1
ATOM 2452 N N . PHE A 1 302 ? 41.987 26.786 106.905 1.00 6.32 302 PHE A N 1
ATOM 2453 C CA . PHE A 1 302 ? 41.834 27.150 105.500 1.00 7.16 302 PHE A CA 1
ATOM 2454 C C . PHE A 1 302 ? 40.419 26.881 105.013 1.00 7.10 302 PHE A C 1
ATOM 2455 O O . PHE A 1 302 ? 39.789 25.856 105.370 1.00 6.82 302 PHE A O 1
ATOM 2463 N N . LYS A 1 303 ? 39.909 27.791 104.180 1.00 7.27 303 LYS A N 1
ATOM 2464 C CA . LYS A 1 303 ? 38.794 27.462 103.305 1.00 7.28 303 LYS A CA 1
ATOM 2465 C C . LYS A 1 303 ? 39.317 26.684 102.099 1.00 7.03 303 LYS A C 1
ATOM 2466 O O . LYS A 1 303 ? 40.294 27.107 101.449 1.00 6.94 303 LYS A O 1
ATOM 2472 N N . THR A 1 304 ? 38.698 25.556 101.800 1.00 6.09 304 THR A N 1
ATOM 2473 C CA . THR A 1 304 ? 39.154 24.696 100.719 1.00 6.20 304 THR A CA 1
ATOM 2474 C C . THR A 1 304 ? 37.998 24.177 99.862 1.00 6.20 304 THR A C 1
ATOM 2475 O O . THR A 1 304 ? 36.877 24.046 100.355 1.00 6.73 304 THR A O 1
ATOM 2479 N N . ASN A 1 305 ? 38.298 23.790 98.621 1.00 6.47 305 ASN A N 1
ATOM 2480 C CA . ASN A 1 305 ? 37.395 22.995 97.813 1.00 6.47 305 ASN A CA 1
ATOM 2481 C C . ASN A 1 305 ? 37.959 21.594 97.533 1.00 6.91 305 ASN A C 1
ATOM 2482 O O . ASN A 1 305 ? 37.435 20.871 96.700 1.00 7.43 305 ASN A O 1
ATOM 2487 N N . ARG A 1 306 ? 38.999 21.181 98.252 1.00 6.12 306 ARG A N 1
ATOM 2488 C CA . ARG A 1 306 ? 39.596 19.839 98.075 1.00 7.62 306 ARG A CA 1
ATOM 2489 C C . ARG A 1 306 ? 38.547 18.781 98.417 1.00 8.62 306 ARG A C 1
ATOM 2490 O O . ARG A 1 306 ? 38.129 18.663 99.576 1.00 8.91 306 ARG A O 1
ATOM 2498 N N . HIS A 1 307 ? 38.121 18.064 97.376 1.00 9.33 307 HIS A N 1
ATOM 2499 C CA . HIS A 1 307 ? 37.030 17.080 97.427 1.00 10.46 307 HIS A CA 1
ATOM 2500 C C . HIS A 1 307 ? 35.779 17.630 98.080 1.00 11.01 307 HIS A C 1
ATOM 2501 O O . HIS A 1 307 ? 35.011 16.906 98.699 1.00 11.97 307 HIS A O 1
ATOM 2508 N N . SER A 1 308 ? 35.564 18.925 97.886 1.00 9.25 308 SER A N 1
ATOM 2509 C CA . SER A 1 308 ? 34.453 19.649 98.531 1.00 8.96 308 SER A CA 1
ATOM 2510 C C . SER A 1 308 ? 34.064 20.798 97.591 1.00 7.87 308 SER A C 1
ATOM 2511 O O . SER A 1 308 ? 34.412 21.956 97.844 1.00 7.33 308 SER A O 1
ATOM 2514 N N . PRO A 1 309 ? 33.313 20.502 96.513 1.00 7.44 309 PRO A N 1
ATOM 2515 C CA . PRO A 1 309 ? 33.036 21.554 95.526 1.00 7.96 309 PRO A CA 1
ATOM 2516 C C . PRO A 1 309 ? 32.171 22.709 96.020 1.00 7.48 309 PRO A C 1
ATOM 2517 O O . PRO A 1 309 ? 32.196 23.768 95.388 1.00 7.35 309 PRO A O 1
ATOM 2521 N N . ASN A 1 310 ? 31.455 22.546 97.155 1.00 7.36 310 ASN A N 1
ATOM 2522 C CA . ASN A 1 310 ? 30.708 23.672 97.757 1.00 7.16 310 ASN A CA 1
ATOM 2523 C C . ASN A 1 310 ? 31.509 24.402 98.836 1.00 6.57 310 ASN A C 1
ATOM 2524 O O . ASN A 1 310 ? 30.986 25.333 99.465 1.00 7.90 310 ASN A O 1
ATOM 2529 N N . TYR A 1 311 ? 32.744 23.951 99.022 1.00 7.04 311 TYR A N 1
ATOM 2530 C CA . TYR A 1 311 ? 33.723 24.513 99.961 1.00 6.59 311 TYR A CA 1
ATOM 2531 C C . TYR A 1 311 ? 33.457 24.133 101.416 1.00 7.45 311 TYR A C 1
ATOM 2532 O O . TYR A 1 311 ? 32.315 23.864 101.815 1.00 7.50 311 TYR A O 1
ATOM 2541 N N . ARG A 1 312 ? 34.515 24.131 102.207 1.00 6.43 312 ARG A N 1
ATOM 2542 C CA . ARG A 1 312 ? 34.464 23.757 103.627 1.00 6.74 312 ARG A CA 1
ATOM 2543 C C . ARG A 1 312 ? 35.666 24.366 104.340 1.00 6.76 312 ARG A C 1
ATOM 2544 O O . ARG A 1 312 ? 36.589 24.913 103.703 1.00 7.38 312 ARG A O 1
ATOM 2552 N N . LEU A 1 313 ? 35.662 24.307 105.665 1.00 6.39 313 LEU A N 1
ATOM 2553 C CA . LEU A 1 313 ? 36.835 24.709 106.458 1.00 6.76 313 LEU A CA 1
ATOM 2554 C C . LEU A 1 313 ? 37.570 23.517 107.022 1.00 7.17 313 LEU A C 1
ATOM 2555 O O . LEU A 1 313 ? 36.954 22.643 107.692 1.00 7.53 313 LEU A O 1
ATOM 2560 N N . ILE A 1 314 ? 38.898 23.507 106.841 1.00 6.91 314 ILE A N 1
ATOM 2561 C CA . ILE A 1 314 ? 39.773 22.457 107.380 1.00 7.59 314 ILE A CA 1
ATOM 2562 C C . ILE A 1 314 ? 40.852 23.091 108.242 1.00 6.87 314 ILE A C 1
ATOM 2563 O O . ILE A 1 314 ? 41.237 24.246 108.021 1.00 7.61 314 ILE A O 1
ATOM 2568 N N . ASN A 1 315 ? 41.364 22.332 109.215 1.00 7.29 315 ASN A N 1
ATOM 2569 C CA . ASN A 1 315 ? 42.548 22.698 109.970 1.00 7.70 315 ASN A CA 1
ATOM 2570 C C . ASN A 1 315 ? 43.681 21.779 109.576 1.00 7.31 315 ASN A C 1
ATOM 2571 O O . ASN A 1 315 ? 43.568 20.546 109.711 1.00 8.74 315 ASN A O 1
ATOM 2576 N N . ILE A 1 316 ? 44.781 22.370 109.112 1.00 7.83 316 ILE A N 1
ATOM 2577 C CA . ILE A 1 316 ? 46.012 21.636 108.836 1.00 8.49 316 ILE A CA 1
ATOM 2578 C C . ILE A 1 316 ? 47.026 22.046 109.893 1.00 8.27 316 ILE A C 1
ATOM 2579 O O . ILE A 1 316 ? 47.322 23.240 110.059 1.00 8.04 316 ILE A O 1
ATOM 2584 N N . ASP A 1 317 ? 47.567 21.067 110.622 1.00 8.48 317 ASP A N 1
ATOM 2585 C CA . ASP A 1 317 ? 48.617 21.332 111.622 1.00 9.47 317 ASP A CA 1
ATOM 2586 C C . ASP A 1 317 ? 49.940 21.182 110.912 1.00 8.95 317 ASP A C 1
ATOM 2587 O O . ASP A 1 317 ? 50.249 20.093 110.413 1.00 9.45 317 ASP A O 1
ATOM 2592 N N . PHE A 1 318 ? 50.741 22.246 110.856 1.00 9.56 318 PHE A N 1
ATOM 2593 C CA . PHE A 1 318 ? 52.031 22.168 110.170 1.00 9.07 318 PHE A CA 1
ATOM 2594 C C . PHE A 1 318 ? 52.968 21.132 110.796 1.00 9.28 318 PHE A C 1
ATOM 2595 O O . PHE A 1 318 ? 53.848 20.635 110.104 1.00 11.18 318 PHE A O 1
ATOM 2603 N N . THR A 1 319 ? 52.740 20.742 112.047 1.00 9.71 319 THR A N 1
ATOM 2604 C CA . THR A 1 319 ? 53.550 19.701 112.700 1.00 10.92 319 THR A CA 1
ATOM 2605 C C . THR A 1 319 ? 53.049 18.277 112.452 1.00 11.04 319 THR A C 1
ATOM 2606 O O . THR A 1 319 ? 53.686 17.313 112.850 1.00 12.14 319 THR A O 1
ATOM 2610 N N . ASP A 1 320 ? 51.926 18.126 111.759 1.00 10.26 320 ASP A N 1
ATOM 2611 C CA . ASP A 1 320 ? 51.336 16.818 111.419 1.00 10.58 320 ASP A CA 1
ATOM 2612 C C . ASP A 1 320 ? 50.525 17.008 110.130 1.00 10.76 320 ASP A C 1
ATOM 2613 O O . ASP A 1 320 ? 49.313 16.854 110.121 1.00 11.20 320 ASP A O 1
ATOM 2618 N N . PRO A 1 321 ? 51.209 17.327 109.023 1.00 9.67 321 PRO A N 1
ATOM 2619 C CA . PRO A 1 321 ? 50.552 17.909 107.844 1.00 10.45 321 PRO A CA 1
ATOM 2620 C C . PRO A 1 321 ? 49.969 16.927 106.849 1.00 10.62 321 PRO A C 1
ATOM 2621 O O . PRO A 1 321 ? 49.347 17.389 105.875 1.00 11.01 321 PRO A O 1
ATOM 2625 N N . GLU A 1 322 ? 50.165 15.624 107.040 1.00 10.45 322 GLU A N 1
ATOM 2626 C CA . GLU A 1 322 ? 49.560 14.641 106.110 1.00 12.37 322 GLU A CA 1
ATOM 2627 C C . GLU A 1 322 ? 48.024 14.811 106.017 1.00 10.87 322 GLU A C 1
ATOM 2628 O O . GLU A 1 322 ? 47.360 15.017 107.037 1.00 10.37 322 GLU A O 1
ATOM 2634 N N . GLU A 1 323 ? 47.461 14.638 104.816 1.00 11.28 323 GLU A N 1
ATOM 2635 C CA . GLU A 1 323 ? 46.034 14.903 104.585 1.00 11.85 323 GLU A CA 1
ATOM 2636 C C . GLU A 1 323 ? 45.085 14.066 105.457 1.00 11.44 323 GLU A C 1
ATOM 2637 O O . GLU A 1 323 ? 44.032 14.553 105.871 1.00 11.89 323 GLU A O 1
ATOM 2643 N N . SER A 1 324 ? 45.449 12.811 105.734 1.00 12.07 324 SER A N 1
ATOM 2644 C CA . SER A 1 324 ? 44.602 11.953 106.564 1.00 13.59 324 SER A CA 1
ATOM 2645 C C . SER A 1 324 ? 44.447 12.519 107.988 1.00 12.82 324 SER A C 1
ATOM 2646 O O . SER A 1 324 ? 43.554 12.117 108.731 1.00 14.80 324 SER A O 1
ATOM 2649 N N . LYS A 1 325 ? 45.334 13.457 108.378 1.00 11.89 325 LYS A N 1
ATOM 2650 C CA . LYS A 1 325 ? 45.295 14.044 109.713 1.00 12.25 325 LYS A CA 1
ATOM 2651 C C . LYS A 1 325 ? 44.528 15.370 109.796 1.00 11.57 325 LYS A C 1
ATOM 2652 O O . LYS A 1 325 ? 44.234 15.847 110.901 1.00 13.03 325 LYS A O 1
ATOM 2658 N N . TRP A 1 326 ? 44.157 15.948 108.653 1.00 12.01 326 TRP A N 1
ATOM 2659 C CA . TRP A 1 326 ? 43.477 17.241 108.674 1.00 10.54 326 TRP A CA 1
ATOM 2660 C C . TRP A 1 326 ? 42.165 17.126 109.426 1.00 10.70 326 TRP A C 1
ATOM 2661 O O . TRP A 1 326 ? 41.485 16.093 109.300 1.00 12.21 326 TRP A O 1
ATOM 2672 N N . LYS A 1 327 ? 41.811 18.132 110.207 1.00 10.65 327 LYS A N 1
ATOM 2673 C CA . LYS A 1 327 ? 40.497 18.137 110.854 1.00 11.71 327 LYS A CA 1
ATOM 2674 C C . LYS A 1 327 ? 39.488 18.946 110.033 1.00 11.16 327 LYS A C 1
ATOM 2675 O O . LYS A 1 327 ? 39.825 20.018 109.496 1.00 12.06 327 LYS A O 1
ATOM 2681 N N . VAL A 1 328 ? 38.270 18.442 109.906 1.00 10.15 328 VAL A N 1
ATOM 2682 C CA . VAL A 1 328 ? 37.221 19.171 109.179 1.00 10.15 328 VAL A CA 1
ATOM 2683 C C . VAL A 1 328 ? 36.483 20.018 110.207 1.00 10.62 328 VAL A C 1
ATOM 2684 O O . VAL A 1 328 ? 35.665 19.507 110.994 1.00 12.84 328 VAL A O 1
ATOM 2688 N N . LEU A 1 329 ? 36.800 21.304 110.226 1.00 9.63 329 LEU A N 1
ATOM 2689 C CA . LEU A 1 329 ? 36.219 22.223 111.218 1.00 9.00 329 LEU A CA 1
ATOM 2690 C C . LEU A 1 329 ? 34.769 22.580 110.913 1.00 9.55 329 LEU A C 1
ATOM 2691 O O . LEU A 1 329 ? 33.909 22.536 111.812 1.00 9.84 329 LEU A O 1
ATOM 2696 N N . VAL A 1 330 ? 34.480 22.945 109.658 1.00 8.73 330 VAL A N 1
ATOM 2697 C CA . VAL A 1 330 ? 33.106 23.212 109.209 1.00 9.43 330 VAL A CA 1
ATOM 2698 C C . VAL A 1 330 ? 32.903 22.397 107.933 1.00 8.44 330 VAL A C 1
ATOM 2699 O O . VAL A 1 330 ? 33.414 22.772 106.865 1.00 8.38 330 VAL A O 1
ATOM 2703 N N . PRO A 1 331 ? 32.200 21.264 108.006 1.00 7.95 331 PRO A N 1
ATOM 2704 C CA . PRO A 1 331 ? 31.998 20.438 106.801 1.00 8.01 331 PRO A CA 1
ATOM 2705 C C . PRO A 1 331 ? 31.276 21.154 105.688 1.00 7.25 331 PRO A C 1
ATOM 2706 O O . PRO A 1 331 ? 30.554 22.131 105.917 1.00 8.46 331 PRO A O 1
ATOM 2710 N N . GLU A 1 332 ? 31.452 20.604 104.496 1.00 8.19 332 GLU A N 1
ATOM 2711 C CA . GLU A 1 332 ? 30.755 21.073 103.304 1.00 9.16 332 GLU A CA 1
ATOM 2712 C C . GLU A 1 332 ? 29.235 20.909 103.426 1.00 9.22 332 GLU A C 1
ATOM 2713 O O . GLU A 1 332 ? 28.766 19.897 103.961 1.00 10.63 332 GLU A O 1
ATOM 2719 N N . HIS A 1 333 ? 28.489 21.879 102.921 1.00 10.00 333 HIS A N 1
ATOM 2720 C CA . HIS A 1 333 ? 27.016 21.781 102.803 1.00 11.67 333 HIS A CA 1
ATOM 2721 C C . HIS A 1 333 ? 26.665 21.101 101.495 1.00 11.60 333 HIS A C 1
ATOM 2722 O O . HIS A 1 333 ? 27.409 21.185 100.518 1.00 10.51 333 HIS A O 1
ATOM 2729 N N . GLU A 1 334 ? 25.519 20.418 101.465 1.00 13.90 334 GLU A N 1
ATOM 2730 C CA . GLU A 1 334 ? 25.073 19.682 100.288 1.00 15.89 334 GLU A CA 1
ATOM 2731 C C . GLU A 1 334 ? 24.772 20.595 99.109 1.00 15.31 334 GLU A C 1
ATOM 2732 O O . GLU A 1 334 ? 24.968 20.185 97.974 1.00 15.39 334 GLU A O 1
ATOM 2738 N N . LYS A 1 335 ? 24.330 21.828 99.373 1.00 15.12 335 LYS A N 1
ATOM 2739 C CA . LYS A 1 335 ? 23.990 22.723 98.261 1.00 16.52 335 LYS A CA 1
ATOM 2740 C C . LYS A 1 335 ? 24.565 24.118 98.389 1.00 14.31 335 LYS A C 1
ATOM 2741 O O . LYS A 1 335 ? 24.990 24.706 97.373 1.00 15.80 335 LYS A O 1
ATOM 2747 N N . ASP A 1 336 ? 24.608 24.639 99.611 1.00 12.92 336 ASP A N 1
ATOM 2748 C CA . ASP A 1 336 ? 25.066 26.009 99.827 1.00 12.23 336 ASP A CA 1
ATOM 2749 C C . ASP A 1 336 ? 26.565 26.148 99.754 1.00 11.49 336 ASP A C 1
ATOM 2750 O O . ASP A 1 336 ? 27.296 25.356 100.347 1.00 10.23 336 ASP A O 1
ATOM 2755 N N . VAL A 1 337 ? 26.984 27.169 99.032 1.00 10.32 337 VAL A N 1
ATOM 2756 C CA . VAL A 1 337 ? 28.387 27.410 98.752 1.00 9.67 337 VAL A CA 1
ATOM 2757 C C . VAL A 1 337 ? 28.931 28.304 99.844 1.00 8.32 337 VAL A C 1
ATOM 2758 O O . VAL A 1 337 ? 28.361 29.368 100.112 1.00 8.50 337 VAL A O 1
ATOM 2762 N N . LEU A 1 338 ? 30.019 27.865 100.470 1.00 7.85 338 LEU A N 1
ATOM 2763 C CA . LEU A 1 338 ? 30.756 28.728 101.413 1.00 6.79 338 LEU A CA 1
ATOM 2764 C C . LEU A 1 338 ? 31.607 29.714 100.609 1.00 7.44 338 LEU A C 1
ATOM 2765 O O . LEU A 1 338 ? 32.613 29.283 100.038 1.00 8.14 338 LEU A O 1
ATOM 2770 N N . GLU A 1 339 ? 31.160 30.963 100.500 1.00 7.71 339 GLU A N 1
ATOM 2771 C CA . GLU A 1 339 ? 31.796 31.949 99.622 1.00 8.81 339 GLU A CA 1
ATOM 2772 C C . GLU A 1 339 ? 33.083 32.533 100.183 1.00 8.76 339 GLU A C 1
ATOM 2773 O O . GLU A 1 339 ? 34.082 32.663 99.475 1.00 10.39 339 GLU A O 1
ATOM 2779 N N . TRP A 1 340 ? 33.071 32.922 101.463 1.00 8.40 340 TRP A N 1
ATOM 2780 C CA . TRP A 1 340 ? 34.253 33.478 102.111 1.00 8.85 340 TRP A CA 1
ATOM 2781 C C . TRP A 1 340 ? 34.089 33.361 103.624 1.00 8.97 340 TRP A C 1
ATOM 2782 O O . TRP A 1 340 ? 32.962 33.176 104.119 1.00 8.38 340 TRP A O 1
ATOM 2793 N N . VAL A 1 341 ? 35.211 33.450 104.329 1.00 8.34 341 VAL A N 1
ATOM 2794 C CA . VAL A 1 341 ? 35.285 33.300 105.774 1.00 9.35 341 VAL A CA 1
ATOM 2795 C C . VAL A 1 341 ? 36.318 34.292 106.311 1.00 9.78 341 VAL A C 1
ATOM 2796 O O . VAL A 1 341 ? 37.391 34.501 105.694 1.00 11.18 341 VAL A O 1
ATOM 2800 N N . ALA A 1 342 ? 35.995 34.900 107.443 1.00 8.29 342 ALA A N 1
ATOM 2801 C CA . ALA A 1 342 ? 36.897 35.806 108.158 1.00 9.25 342 ALA A CA 1
ATOM 2802 C C . ALA A 1 342 ? 36.996 35.409 109.599 1.00 9.51 342 ALA A C 1
ATOM 2803 O O . ALA A 1 342 ? 36.040 34.877 110.158 1.00 11.38 342 ALA A O 1
ATOM 2805 N N . CYS A 1 343 ? 38.120 35.688 110.234 1.00 9.86 343 CYS A N 1
ATOM 2806 C CA . CYS A 1 343 ? 38.286 35.486 111.672 1.00 8.74 343 CYS A CA 1
ATOM 2807 C C . CYS A 1 343 ? 38.276 36.864 112.344 1.00 9.01 343 CYS A C 1
ATOM 2808 O O . CYS A 1 343 ? 38.958 37.779 111.872 1.00 10.40 343 CYS A O 1
ATOM 2811 N N . VAL A 1 344 ? 37.504 36.988 113.417 1.00 8.85 344 VAL A N 1
ATOM 2812 C CA . VAL A 1 344 ? 37.366 38.265 114.111 1.00 9.72 344 VAL A CA 1
ATOM 2813 C C . VAL A 1 344 ? 37.264 38.036 115.604 1.00 10.00 344 VAL A C 1
ATOM 2814 O O . VAL A 1 344 ? 36.816 36.982 116.071 1.00 9.60 344 VAL A O 1
ATOM 2818 N N . ARG A 1 345 ? 37.736 39.026 116.367 1.00 10.76 345 ARG A N 1
ATOM 2819 C CA . ARG A 1 345 ? 37.662 38.990 117.842 1.00 11.38 345 ARG A CA 1
ATOM 2820 C C . ARG A 1 345 ? 38.259 37.703 118.421 1.00 11.27 345 ARG A C 1
ATOM 2821 O O . ARG A 1 345 ? 37.672 37.040 119.300 1.00 10.98 345 ARG A O 1
ATOM 2829 N N . SER A 1 346 ? 39.456 37.381 117.918 1.00 10.80 346 SER A N 1
ATOM 2830 C CA . SER A 1 346 ? 40.274 36.222 118.316 1.00 12.84 346 SER A CA 1
ATOM 2831 C C . SER A 1 346 ? 39.698 34.869 117.924 1.00 12.63 346 SER A C 1
ATOM 2832 O O . SER A 1 346 ? 40.352 34.104 117.163 1.00 14.70 346 SER A O 1
ATOM 2835 N N . ASN A 1 347 ? 38.493 34.568 118.393 1.00 11.81 347 ASN A N 1
ATOM 2836 C CA . ASN A 1 347 ? 37.989 33.196 118.306 1.00 11.64 347 ASN A CA 1
ATOM 2837 C C . ASN A 1 347 ? 36.598 33.084 117.687 1.00 10.33 347 ASN A C 1
ATOM 2838 O O . ASN A 1 347 ? 35.917 32.059 117.891 1.00 10.66 347 ASN A O 1
ATOM 2843 N N . PHE A 1 348 ? 36.201 34.089 116.907 1.00 9.50 348 PHE A N 1
ATOM 2844 C CA . PHE A 1 348 ? 34.991 33.961 116.056 1.00 9.35 348 PHE A CA 1
ATOM 2845 C C . PHE A 1 348 ? 35.377 33.810 114.594 1.00 9.08 348 PHE A C 1
ATOM 2846 O O . PHE A 1 348 ? 36.363 34.379 114.148 1.00 10.50 348 PHE A O 1
ATOM 2854 N N . LEU A 1 349 ? 34.491 33.132 113.860 1.00 8.22 349 LEU A N 1
ATOM 2855 C CA . LEU A 1 349 ? 34.518 33.099 112.397 1.00 8.22 349 LEU A CA 1
ATOM 2856 C C . LEU A 1 349 ? 33.224 33.633 111.837 1.00 8.95 349 LEU A C 1
ATOM 2857 O O . LEU A 1 349 ? 32.135 33.328 112.355 1.00 9.51 349 LEU A O 1
ATOM 2862 N N . VAL A 1 350 ? 33.360 34.465 110.805 1.00 8.72 350 VAL A N 1
ATOM 2863 C CA . VAL A 1 350 ? 32.199 34.956 110.039 1.00 8.45 350 VAL A CA 1
ATOM 2864 C C . VAL A 1 350 ? 32.170 34.178 108.734 1.00 8.58 350 VAL A C 1
ATOM 2865 O O . VAL A 1 350 ? 33.150 34.183 107.987 1.00 9.02 350 VAL A O 1
ATOM 2869 N N . LEU A 1 351 ? 31.080 33.461 108.482 1.00 7.62 351 LEU A N 1
ATOM 2870 C CA . LEU A 1 351 ? 30.958 32.634 107.262 1.00 7.32 351 LEU A CA 1
ATOM 2871 C C . LEU A 1 351 ? 29.879 33.227 106.410 1.00 7.14 351 LEU A C 1
ATOM 2872 O O . LEU A 1 351 ? 28.762 33.501 106.927 1.00 8.37 351 LEU A O 1
ATOM 2877 N N . CYS A 1 352 ? 30.163 33.453 105.120 1.00 6.92 352 CYS A N 1
ATOM 2878 C CA . CYS A 1 352 ? 29.159 33.980 104.204 1.00 7.39 352 CYS A CA 1
ATOM 2879 C C . CYS A 1 352 ? 28.834 32.862 103.201 1.00 7.25 352 CYS A C 1
ATOM 2880 O O . CYS A 1 352 ? 29.754 32.365 102.505 1.00 7.93 352 CYS A O 1
ATOM 2883 N N . TYR A 1 353 ? 27.567 32.417 103.169 1.00 7.30 353 TYR A N 1
ATOM 2884 C CA . TYR A 1 353 ? 27.116 31.374 102.236 1.00 7.45 353 TYR A CA 1
ATOM 2885 C C . TYR A 1 353 ? 26.328 31.969 101.086 1.00 7.81 353 TYR A C 1
ATOM 2886 O O . TYR A 1 353 ? 25.743 33.059 101.200 1.00 8.80 353 TYR A O 1
ATOM 2895 N N . LEU A 1 354 ? 26.265 31.227 99.981 1.00 8.95 354 LEU A N 1
ATOM 2896 C CA . LEU A 1 354 ? 25.374 31.537 98.883 1.00 9.05 354 LEU A CA 1
ATOM 2897 C C . LEU A 1 354 ? 24.344 30.424 98.840 1.00 9.83 354 LEU A C 1
ATOM 2898 O O . LEU A 1 354 ? 24.690 29.239 98.687 1.00 9.77 354 LEU A O 1
ATOM 2903 N N . HIS A 1 355 ? 23.088 30.786 99.068 1.00 9.36 355 HIS A N 1
ATOM 2904 C CA . HIS A 1 355 ? 21.958 29.866 99.058 1.00 8.65 355 HIS A CA 1
ATOM 2905 C C . HIS A 1 355 ? 21.006 30.263 97.929 1.00 8.29 355 HIS A C 1
ATOM 2906 O O . HIS A 1 355 ? 20.389 31.334 97.981 1.00 9.38 355 HIS A O 1
ATOM 2913 N N . ASP A 1 356 ? 20.916 29.442 96.886 1.00 8.97 356 ASP A N 1
ATOM 2914 C CA . ASP A 1 356 ? 20.140 29.802 95.684 1.00 9.47 356 ASP A CA 1
ATOM 2915 C C . ASP A 1 356 ? 20.387 31.260 95.256 1.00 9.06 356 ASP A C 1
ATOM 2916 O O . ASP A 1 356 ? 19.435 32.023 95.030 1.00 8.82 356 ASP A O 1
ATOM 2921 N N . VAL A 1 357 ? 21.659 31.634 95.174 1.00 9.39 357 VAL A N 1
ATOM 2922 C CA . VAL A 1 357 ? 22.102 32.914 94.605 1.00 8.46 357 VAL A CA 1
ATOM 2923 C C . VAL A 1 357 ? 21.773 34.118 95.505 1.00 9.75 357 VAL A C 1
ATOM 2924 O O . VAL A 1 357 ? 21.701 35.248 95.045 1.00 10.61 357 VAL A O 1
ATOM 2928 N N . LYS A 1 358 ? 21.593 33.860 96.785 1.00 9.31 358 LYS A N 1
ATOM 2929 C CA . LYS A 1 358 ? 21.367 34.912 97.782 1.00 10.45 358 LYS A CA 1
ATOM 2930 C C . LYS A 1 358 ? 22.329 34.693 98.937 1.00 9.39 358 LYS A C 1
ATOM 2931 O O . LYS A 1 358 ? 22.595 33.553 99.306 1.00 10.13 358 LYS A O 1
ATOM 2937 N N . ASN A 1 359 ? 22.860 35.768 99.514 1.00 9.72 359 ASN A N 1
ATOM 2938 C CA . ASN A 1 359 ? 23.801 35.577 100.642 1.00 9.51 359 ASN A CA 1
ATOM 2939 C C . ASN A 1 359 ? 23.136 35.398 102.003 1.00 10.67 359 ASN A C 1
ATOM 2940 O O . ASN A 1 359 ? 22.094 35.993 102.308 1.00 11.74 359 ASN A O 1
ATOM 2945 N N . THR A 1 360 ? 23.788 34.596 102.837 1.00 11.31 360 THR A N 1
ATOM 2946 C CA . THR A 1 360 ? 23.503 34.497 104.256 1.00 10.63 360 THR A CA 1
ATOM 2947 C C . THR A 1 360 ? 24.791 34.724 105.014 1.00 11.87 360 THR A C 1
ATOM 2948 O O . THR A 1 360 ? 25.885 34.558 104.453 1.00 11.75 360 THR A O 1
ATOM 2952 N N . LEU A 1 361 ? 24.686 35.110 106.281 1.00 10.66 361 LEU A N 1
ATOM 2953 C CA . LEU A 1 361 ? 25.859 35.473 107.081 1.00 11.66 361 LEU A CA 1
ATOM 2954 C C . LEU A 1 361 ? 25.707 34.863 108.479 1.00 11.47 361 LEU A C 1
ATOM 2955 O O . LEU A 1 361 ? 24.635 35.013 109.113 1.00 12.55 361 LEU A O 1
ATOM 2960 N N . GLN A 1 362 ? 26.739 34.136 108.925 1.00 10.84 362 GLN A N 1
ATOM 2961 C CA . GLN A 1 362 ? 26.710 33.371 110.187 1.00 11.89 362 GLN A CA 1
ATOM 2962 C C . GLN A 1 362 ? 27.974 33.621 110.995 1.00 10.78 362 GLN A C 1
ATOM 2963 O O . GLN A 1 362 ? 29.088 33.761 110.442 1.00 11.52 362 GLN A O 1
ATOM 2969 N N . LEU A 1 363 ? 27.821 33.624 112.313 1.00 9.09 363 LEU A N 1
ATOM 2970 C CA . LEU A 1 363 ? 28.950 33.645 113.243 1.00 9.55 363 LEU A CA 1
ATOM 2971 C C . LEU A 1 363 ? 29.151 32.246 113.811 1.00 8.50 363 LEU A C 1
ATOM 2972 O O . LEU A 1 363 ? 28.177 31.606 114.277 1.00 9.61 363 LEU A O 1
ATOM 2977 N N . HIS A 1 364 ? 30.398 31.754 113.750 1.00 8.32 364 HIS A N 1
ATOM 2978 C CA . HIS A 1 364 ? 30.757 30.427 114.297 1.00 8.56 364 HIS A CA 1
ATOM 2979 C C . HIS A 1 364 ? 31.887 30.518 115.322 1.00 9.11 364 HIS A C 1
ATOM 2980 O O . HIS A 1 364 ? 32.665 31.494 115.336 1.00 9.09 364 HIS A O 1
ATOM 2987 N N . ASP A 1 365 ? 31.983 29.507 116.189 1.00 9.13 365 ASP A N 1
ATOM 2988 C CA . ASP A 1 365 ? 33.103 29.371 117.126 1.00 10.14 365 ASP A CA 1
ATOM 2989 C C . ASP A 1 365 ? 34.333 28.838 116.381 1.00 9.85 365 ASP A C 1
ATOM 2990 O O . ASP A 1 365 ? 34.229 27.853 115.652 1.00 10.31 365 ASP A O 1
ATOM 2995 N N . LEU A 1 366 ? 35.494 29.468 116.580 1.00 9.83 366 LEU A N 1
ATOM 2996 C CA . LEU A 1 366 ? 36.740 28.951 115.961 1.00 9.46 366 LEU A CA 1
ATOM 2997 C C . LEU A 1 366 ? 37.157 27.569 116.444 1.00 10.40 366 LEU A C 1
ATOM 2998 O O . LEU A 1 366 ? 37.596 26.749 115.660 1.00 9.68 366 LEU A O 1
ATOM 3003 N N . ALA A 1 367 ? 37.011 27.292 117.739 1.00 11.54 367 ALA A N 1
ATOM 3004 C CA . ALA A 1 367 ? 37.537 26.021 118.264 1.00 12.28 367 ALA A CA 1
ATOM 3005 C C . ALA A 1 367 ? 36.759 24.801 117.798 1.00 11.96 367 ALA A C 1
ATOM 3006 O O . ALA A 1 367 ? 37.354 23.752 117.562 1.00 12.49 367 ALA A O 1
ATOM 3008 N N . THR A 1 368 ? 35.445 24.918 117.651 1.00 12.49 368 THR A N 1
ATOM 3009 C CA . THR A 1 368 ? 34.610 23.776 117.306 1.00 12.44 368 THR A CA 1
ATOM 3010 C C . THR A 1 368 ? 33.952 23.897 115.949 1.00 11.89 368 THR A C 1
ATOM 3011 O O . THR A 1 368 ? 33.473 22.907 115.404 1.00 11.86 368 THR A O 1
ATOM 3015 N N . GLY A 1 369 ? 33.889 25.110 115.393 1.00 10.15 369 GLY A N 1
ATOM 3016 C CA . GLY A 1 369 ? 33.165 25.319 114.162 1.00 10.44 369 GLY A CA 1
ATOM 3017 C C . GLY A 1 369 ? 31.655 25.450 114.368 1.00 9.52 369 GLY A C 1
ATOM 3018 O O . GLY A 1 369 ? 30.935 25.620 113.399 1.00 10.87 369 GLY A O 1
ATOM 3019 N N . ALA A 1 370 ? 31.168 25.384 115.626 1.00 10.50 370 ALA A N 1
ATOM 3020 C CA . ALA A 1 370 ? 29.728 25.432 115.850 1.00 10.54 370 ALA A CA 1
ATOM 3021 C C . ALA A 1 370 ? 29.107 26.777 115.470 1.00 10.64 370 ALA A C 1
ATOM 3022 O O . ALA A 1 370 ? 29.710 27.830 115.698 1.00 10.78 370 ALA A O 1
ATOM 3024 N N . LEU A 1 371 ? 27.885 26.723 114.950 1.00 10.78 371 LEU A N 1
ATOM 3025 C CA . LEU A 1 371 ? 27.086 27.921 114.635 1.00 9.94 371 LEU A CA 1
ATOM 3026 C C . LEU A 1 371 ? 26.710 28.597 115.964 1.00 10.24 371 LEU A C 1
ATOM 3027 O O . LEU A 1 371 ? 26.167 27.921 116.860 1.00 11.40 371 LEU A O 1
ATOM 3032 N N . LEU A 1 372 ? 26.968 29.894 116.073 1.00 10.60 372 LEU A N 1
ATOM 3033 C CA . LEU A 1 372 ? 26.592 30.726 117.237 1.00 11.33 372 LEU A CA 1
ATOM 3034 C C . LEU A 1 372 ? 25.460 31.705 116.942 1.00 12.06 372 LEU A C 1
ATOM 3035 O O . LEU A 1 372 ? 24.634 31.998 117.811 1.00 13.82 372 LEU A O 1
ATOM 3040 N N . LYS A 1 373 ? 25.424 32.268 115.740 1.00 12.72 373 LYS A N 1
ATOM 3041 C CA . LYS A 1 373 ? 24.502 33.383 115.490 1.00 12.58 373 LYS A CA 1
ATOM 3042 C C . LYS A 1 373 ? 24.264 33.536 114.012 1.00 12.42 373 LYS A C 1
ATOM 3043 O O . LYS A 1 373 ? 25.194 33.453 113.211 1.00 12.56 373 LYS A O 1
ATOM 3049 N N . ILE A 1 374 ? 23.014 33.736 113.646 1.00 11.27 374 ILE A N 1
ATOM 3050 C CA . ILE A 1 374 ? 22.671 34.118 112.263 1.00 12.09 374 ILE A CA 1
ATOM 3051 C C . ILE A 1 374 ? 22.487 35.631 112.212 1.00 11.89 374 ILE A C 1
ATOM 3052 O O . ILE A 1 374 ? 21.766 36.218 113.059 1.00 12.15 374 ILE A O 1
ATOM 3057 N N . PHE A 1 375 ? 23.155 36.295 111.283 1.00 11.11 375 PHE A N 1
ATOM 3058 C CA . PHE A 1 375 ? 22.891 37.703 111.006 1.00 11.67 375 PHE A CA 1
ATOM 3059 C C . PHE A 1 375 ? 21.830 37.796 109.892 1.00 12.82 375 PHE A C 1
ATOM 3060 O O . PHE A 1 375 ? 22.076 37.452 108.742 1.00 12.89 375 PHE A O 1
ATOM 3068 N N . PRO A 1 376 ? 20.622 38.280 110.234 1.00 15.31 376 PRO A N 1
ATOM 3069 C CA . PRO A 1 376 ? 19.580 38.221 109.220 1.00 16.19 376 PRO A CA 1
ATOM 3070 C C . PRO A 1 376 ? 19.740 39.263 108.106 1.00 16.12 376 PRO A C 1
ATOM 3071 O O . PRO A 1 376 ? 20.157 40.409 108.360 1.00 16.80 376 PRO A O 1
ATOM 3075 N N . LEU A 1 377 ? 19.396 38.846 106.894 1.00 16.26 377 LEU A N 1
ATOM 3076 C CA . LEU A 1 377 ? 19.520 39.678 105.703 1.00 16.95 377 LEU A CA 1
ATOM 3077 C C . LEU A 1 377 ? 18.270 39.532 104.858 1.00 17.55 377 LEU A C 1
ATOM 3078 O O . LEU A 1 377 ? 17.642 38.461 104.838 1.00 18.65 377 LEU A O 1
ATOM 3083 N N . GLU A 1 378 ? 17.924 40.598 104.141 1.00 16.98 378 GLU A N 1
ATOM 3084 C CA . GLU A 1 378 ? 16.913 40.514 103.076 1.00 17.28 378 GLU A CA 1
ATOM 3085 C C . GLU A 1 378 ? 17.530 39.785 101.872 1.00 16.61 378 GLU A C 1
ATOM 3086 O O . GLU A 1 378 ? 18.702 39.384 101.934 1.00 16.65 378 GLU A O 1
ATOM 3092 N N . VAL A 1 379 ? 16.756 39.536 100.818 1.00 15.76 379 VAL A N 1
ATOM 3093 C CA . VAL A 1 379 ? 17.271 38.854 99.646 1.00 16.79 379 VAL A CA 1
ATOM 3094 C C . VAL A 1 379 ? 18.224 39.779 98.916 1.00 14.89 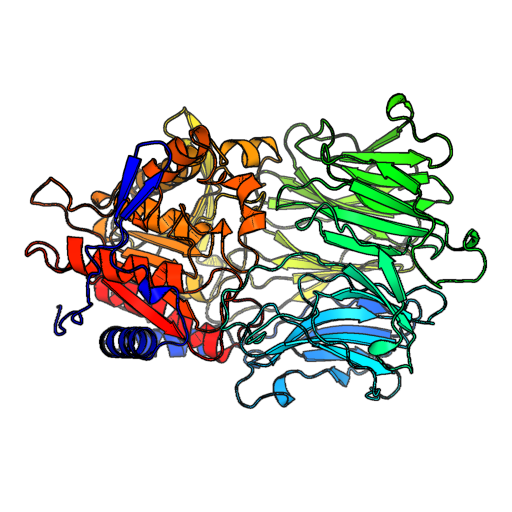379 VAL A C 1
ATOM 3095 O O . VAL A 1 379 ? 17.853 40.880 98.479 1.00 15.49 379 VAL A O 1
ATOM 3099 N N . GLY A 1 380 ? 19.474 39.350 98.786 1.00 12.30 380 GLY A N 1
ATOM 3100 C CA . GLY A 1 380 ? 20.465 40.152 98.081 1.00 11.37 380 GLY A CA 1
ATOM 3101 C C . GLY A 1 380 ? 21.863 39.644 98.379 1.00 10.17 380 GLY A C 1
ATOM 3102 O O . GLY A 1 380 ? 22.074 38.423 98.595 1.00 11.02 380 GLY A O 1
ATOM 3103 N N . SER A 1 381 ? 22.813 40.571 98.418 1.00 9.84 381 SER A N 1
ATOM 3104 C CA . SER A 1 381 ? 24.251 40.242 98.391 1.00 9.95 381 SER A CA 1
ATOM 3105 C C . SER A 1 381 ? 24.978 40.958 99.502 1.00 10.50 381 SER A C 1
ATOM 3106 O O . SER A 1 381 ? 24.640 42.115 99.824 1.00 11.11 381 SER A O 1
ATOM 3109 N N . VAL A 1 382 ? 25.969 40.290 100.080 1.00 9.96 382 VAL A N 1
ATOM 3110 C CA . VAL A 1 382 ? 26.955 40.987 100.918 1.00 9.71 382 VAL A CA 1
ATOM 3111 C C . VAL A 1 382 ? 28.105 41.419 100.021 1.00 11.20 382 VAL A C 1
ATOM 3112 O O . VAL A 1 382 ? 28.749 40.560 99.406 1.00 12.03 382 VAL A O 1
ATOM 3116 N N . VAL A 1 383 ? 28.353 42.720 99.909 1.00 10.98 383 VAL A N 1
ATOM 3117 C CA . VAL A 1 383 ? 29.368 43.208 98.972 1.00 12.48 383 VAL A CA 1
ATOM 3118 C C . VAL A 1 383 ? 30.533 43.896 99.666 1.00 12.60 383 VAL A C 1
ATOM 3119 O O . VAL A 1 383 ? 31.434 44.437 99.001 1.00 13.62 383 VAL A O 1
ATOM 3123 N N . GLY A 1 384 ? 30.523 43.912 101.000 1.00 11.60 384 GLY A N 1
ATOM 3124 C CA . GLY A 1 384 ? 31.622 44.527 101.749 1.00 12.70 384 GLY A CA 1
ATOM 3125 C C . GLY A 1 384 ? 31.610 43.969 103.150 1.00 11.88 384 GLY A C 1
ATOM 3126 O O . GLY A 1 384 ? 30.556 43.591 103.649 1.00 12.91 384 GLY A O 1
ATOM 3127 N N . TYR A 1 385 ? 32.789 43.905 103.770 1.00 11.23 385 TYR A N 1
ATOM 3128 C CA . TYR A 1 385 ? 32.938 43.367 105.117 1.00 10.18 385 TYR A CA 1
ATOM 3129 C C . TYR A 1 385 ? 34.205 43.911 105.736 1.00 10.58 385 TYR A C 1
ATOM 3130 O O . TYR A 1 385 ? 35.223 44.052 105.041 1.00 11.27 385 TYR A O 1
ATOM 3139 N N . SER A 1 386 ? 34.167 44.179 107.035 1.00 10.12 386 SER A N 1
ATOM 3140 C CA . SER A 1 386 ? 35.399 44.358 107.796 1.00 9.76 386 SER A CA 1
ATOM 3141 C C . SER A 1 386 ? 35.337 43.677 109.148 1.00 9.72 386 SER A C 1
ATOM 3142 O O . SER A 1 386 ? 34.267 43.584 109.771 1.00 9.81 386 SER A O 1
ATOM 3145 N N . GLY A 1 387 ? 36.501 43.237 109.608 1.00 10.24 387 GLY A N 1
ATOM 3146 C CA . GLY A 1 387 ? 36.643 42.614 110.926 1.00 11.80 387 GLY A CA 1
ATOM 3147 C C . GLY A 1 387 ? 37.741 41.575 110.904 1.00 11.76 387 GLY A C 1
ATOM 3148 O O . GLY A 1 387 ? 37.513 40.421 110.501 1.00 13.10 387 GLY A O 1
ATOM 3149 N N . GLN A 1 388 ? 38.932 41.999 111.307 1.00 12.61 388 GLN A N 1
ATOM 3150 C CA . GLN A 1 388 ? 40.073 41.074 111.434 1.00 12.69 388 GLN A CA 1
ATOM 3151 C C . GLN A 1 388 ? 40.262 40.533 112.827 1.00 11.61 388 GLN A C 1
ATOM 3152 O O . GLN A 1 388 ? 39.555 40.956 113.759 1.00 10.58 388 GLN A O 1
ATOM 3158 N N . LYS A 1 389 ? 41.224 39.610 112.990 1.00 10.81 389 LYS A N 1
ATOM 3159 C CA . LYS A 1 389 ? 41.350 38.841 114.217 1.00 11.05 389 LYS A CA 1
ATOM 3160 C C . LYS A 1 389 ? 41.496 39.692 115.479 1.00 11.02 389 LYS A C 1
ATOM 3161 O O . LYS A 1 389 ? 40.897 39.404 116.515 1.00 12.52 389 LYS A O 1
ATOM 3167 N N . LYS A 1 390 ? 42.282 40.749 115.378 1.00 12.36 390 LYS A N 1
ATOM 3168 C CA . LYS A 1 390 ? 42.534 41.583 116.553 1.00 14.52 390 LYS A CA 1
ATOM 3169 C C . LYS A 1 390 ? 41.443 42.613 116.798 1.00 14.56 390 LYS A C 1
ATOM 3170 O O . LYS A 1 390 ? 41.469 43.287 117.845 1.00 16.86 390 LYS A O 1
ATOM 3176 N N . ASP A 1 391 ? 40.505 42.746 115.858 1.00 13.33 391 ASP A N 1
ATOM 3177 C CA . ASP A 1 391 ? 39.397 43.713 115.971 1.00 14.33 391 ASP A CA 1
ATOM 3178 C C . ASP A 1 391 ? 38.277 43.075 116.779 1.00 13.40 391 ASP A C 1
ATOM 3179 O O . ASP A 1 391 ? 38.158 41.858 116.850 1.00 12.93 391 ASP A O 1
ATOM 3184 N N . THR A 1 392 ? 37.392 43.900 117.341 1.00 13.77 392 THR A N 1
ATOM 3185 C CA . THR A 1 392 ? 36.305 43.373 118.187 1.00 13.97 392 THR A CA 1
ATOM 3186 C C . THR A 1 392 ? 34.907 43.716 117.688 1.00 12.47 392 THR A C 1
ATOM 3187 O O . THR A 1 392 ? 33.922 43.598 118.431 1.00 13.15 392 THR A O 1
ATOM 3191 N N . GLU A 1 393 ? 34.816 44.123 116.431 1.00 11.89 393 GLU A N 1
ATOM 3192 C CA . GLU A 1 393 ? 33.554 44.465 115.804 1.00 11.93 393 GLU A CA 1
ATOM 3193 C C . GLU A 1 393 ? 33.593 44.127 114.333 1.00 11.00 393 GLU A C 1
ATOM 3194 O O . GLU A 1 393 ? 34.681 43.978 113.742 1.00 11.11 393 GLU A O 1
ATOM 3200 N N . ILE A 1 394 ? 32.410 43.988 113.755 1.00 9.29 394 ILE A N 1
ATOM 3201 C CA . ILE A 1 394 ? 32.268 43.792 112.307 1.00 8.91 394 ILE A CA 1
ATOM 3202 C C . ILE A 1 394 ? 31.409 44.870 111.698 1.00 9.44 394 ILE A C 1
ATOM 3203 O O . ILE A 1 394 ? 30.499 45.418 112.370 1.00 8.78 394 ILE A O 1
ATOM 3208 N N . PHE A 1 395 ? 31.702 45.201 110.454 1.00 9.25 395 PHE A N 1
ATOM 3209 C CA . PHE A 1 395 ? 30.806 45.949 109.591 1.00 9.98 395 PHE A CA 1
ATOM 3210 C C . PHE A 1 395 ? 30.545 45.071 108.373 1.00 9.99 395 PHE A C 1
ATOM 3211 O O . PHE A 1 395 ? 31.458 44.331 107.925 1.00 10.12 395 PHE A O 1
ATOM 3219 N N . TYR A 1 396 ? 29.358 45.169 107.784 1.00 9.54 396 TYR A N 1
ATOM 3220 C CA . TYR A 1 396 ? 29.117 44.486 106.517 1.00 10.47 396 TYR A CA 1
ATOM 3221 C C . TYR A 1 396 ? 28.106 45.249 105.696 1.00 10.51 396 TYR A C 1
ATOM 3222 O O . TYR A 1 396 ? 27.213 45.927 106.254 1.00 11.48 396 TYR A O 1
ATOM 3231 N N . GLN A 1 397 ? 28.281 45.199 104.388 1.00 10.86 397 GLN A N 1
ATOM 3232 C CA . GLN A 1 397 ? 27.424 45.944 103.496 1.00 11.10 397 GLN A CA 1
ATOM 3233 C C . GLN A 1 397 ? 26.551 45.016 102.652 1.00 10.44 397 GLN A C 1
ATOM 3234 O O . GLN A 1 397 ? 27.051 44.084 101.985 1.00 11.05 397 GLN A O 1
ATOM 3240 N N . PHE A 1 398 ? 25.259 45.306 102.670 1.00 10.29 398 PHE A N 1
ATOM 3241 C CA . PHE A 1 398 ? 24.264 44.539 101.937 1.00 10.18 398 PHE A CA 1
ATOM 3242 C C . PHE A 1 398 ? 23.722 45.380 100.790 1.00 10.96 398 PHE A C 1
ATOM 3243 O O . PHE A 1 398 ? 23.514 46.601 100.927 1.00 11.24 398 PHE A O 1
ATOM 3251 N N . THR A 1 399 ? 23.485 44.759 99.636 1.00 10.28 399 THR A N 1
ATOM 3252 C CA . THR A 1 399 ? 22.806 45.423 98.508 1.00 11.13 399 THR A CA 1
ATOM 3253 C C . THR A 1 399 ? 21.826 44.454 97.848 1.00 11.07 399 THR A C 1
ATOM 3254 O O . THR A 1 399 ? 21.891 43.266 98.068 1.00 11.09 399 THR A O 1
ATOM 3258 N N . SER A 1 400 ? 20.938 44.976 97.018 1.00 10.78 400 SER A N 1
ATOM 3259 C CA . SER A 1 400 ? 19.973 44.158 96.285 1.00 12.36 400 SER A CA 1
ATOM 3260 C C . SER A 1 400 ? 19.580 44.897 95.024 1.00 12.03 400 SER A C 1
ATOM 3261 O O . SER A 1 400 ? 20.078 45.988 94.749 1.00 11.68 400 SER A O 1
ATOM 3264 N N . PHE A 1 401 ? 18.681 44.317 94.238 1.00 12.39 401 PHE A N 1
ATOM 3265 C CA . PHE A 1 401 ? 18.283 44.957 92.990 1.00 12.23 401 PHE A CA 1
ATOM 3266 C C . PHE A 1 401 ? 17.563 46.283 93.205 1.00 12.62 401 PHE A C 1
ATOM 3267 O O . PHE A 1 401 ? 17.616 47.144 92.341 1.00 11.73 401 PHE A O 1
ATOM 3275 N N . LEU A 1 402 ? 16.896 46.447 94.342 1.00 13.61 402 LEU A N 1
ATOM 3276 C CA . LEU A 1 402 ? 15.974 47.576 94.489 1.00 17.02 402 LEU A CA 1
ATOM 3277 C C . LEU A 1 402 ? 16.424 48.570 95.516 1.00 19.65 402 LEU A C 1
ATOM 3278 O O . LEU A 1 402 ? 15.825 49.655 95.594 1.00 21.80 402 LEU A O 1
ATOM 3283 N N . SER A 1 403 ? 17.471 48.236 96.267 1.00 20.91 403 SER A N 1
ATOM 3284 C CA . SER A 1 403 ? 18.006 49.191 97.240 1.00 23.90 403 SER A CA 1
ATOM 3285 C C . SER A 1 403 ? 19.531 49.339 97.215 1.00 22.62 403 SER A C 1
ATOM 3286 O O . SER A 1 403 ? 20.264 48.355 97.126 1.00 21.75 403 SER A O 1
ATOM 3289 N N . PRO A 1 404 ? 20.005 50.602 97.315 1.00 22.04 404 PRO A N 1
ATOM 3290 C CA . PRO A 1 404 ? 21.426 50.924 97.263 1.00 22.33 404 PRO A CA 1
ATOM 3291 C C . PRO A 1 404 ? 22.136 50.232 98.398 1.00 22.85 404 PRO A C 1
ATOM 3292 O O . PRO A 1 404 ? 23.335 49.939 98.297 1.00 25.40 404 PRO A O 1
ATOM 3296 N N . GLY A 1 405 ? 21.380 49.955 99.452 1.00 21.80 405 GLY A N 1
ATOM 3297 C CA . GLY A 1 405 ? 21.842 49.058 100.484 1.00 22.25 405 GLY A CA 1
ATOM 3298 C C . GLY A 1 405 ? 22.120 49.686 101.831 1.00 20.72 405 GLY A C 1
ATOM 3299 O O . GLY A 1 405 ? 21.857 50.878 102.084 1.00 20.78 405 GLY A O 1
ATOM 3300 N N . ILE A 1 406 ? 22.675 48.856 102.698 1.00 18.75 406 ILE A N 1
ATOM 3301 C CA . ILE A 1 406 ? 22.719 49.128 104.128 1.00 17.67 406 ILE A CA 1
ATOM 3302 C C . ILE A 1 406 ? 24.072 48.639 104.625 1.00 15.55 406 ILE A C 1
ATOM 3303 O O . ILE A 1 406 ? 24.507 47.538 104.263 1.00 15.31 406 ILE A O 1
ATOM 3308 N N . ILE A 1 407 ? 24.762 49.474 105.405 1.00 13.22 407 ILE A N 1
ATOM 3309 C CA . ILE A 1 407 ? 25.905 49.016 106.189 1.00 12.15 407 ILE A CA 1
ATOM 3310 C C . ILE A 1 407 ? 25.457 48.741 107.601 1.00 11.82 407 ILE A C 1
ATOM 3311 O O . ILE A 1 407 ? 24.844 49.616 108.241 1.00 11.29 407 ILE A O 1
ATOM 3316 N N . TYR A 1 408 ? 25.679 47.509 108.043 1.00 10.65 408 TYR A N 1
ATOM 3317 C CA . TYR A 1 408 ? 25.412 47.049 109.400 1.00 11.19 408 TYR A CA 1
ATOM 3318 C C . TYR A 1 408 ? 26.679 47.015 110.247 1.00 10.68 408 TYR A C 1
ATOM 3319 O O . TYR A 1 408 ? 27.788 46.895 109.724 1.00 10.79 408 TYR A O 1
ATOM 3328 N N . HIS A 1 409 ? 26.516 47.169 111.560 1.00 11.51 409 HIS A N 1
ATOM 3329 C CA . HIS A 1 409 ? 27.629 47.131 112.514 1.00 10.73 409 HIS A CA 1
ATOM 3330 C C . HIS A 1 409 ? 27.238 46.199 113.646 1.00 11.57 409 HIS A C 1
ATOM 3331 O O . HIS A 1 409 ? 26.060 46.200 114.077 1.00 12.93 409 HIS A O 1
ATOM 3338 N N . CYS A 1 410 ? 28.210 45.431 114.154 1.00 10.93 410 CYS A N 1
ATOM 3339 C CA . CYS A 1 410 ? 27.993 44.623 115.345 1.00 11.75 410 CYS A CA 1
ATOM 3340 C C . CYS A 1 410 ? 29.211 44.627 116.241 1.00 10.90 410 CYS A C 1
ATOM 3341 O O . CYS A 1 410 ? 30.290 44.200 115.826 1.00 10.56 410 CYS A O 1
ATOM 3344 N N . ASP A 1 411 ? 29.032 45.064 117.497 1.00 11.42 411 ASP A N 1
ATOM 3345 C CA . ASP A 1 411 ? 30.056 45.039 118.532 1.00 11.65 411 ASP A CA 1
ATOM 3346 C C . ASP A 1 411 ? 30.089 43.626 119.099 1.00 12.20 411 ASP A C 1
ATOM 3347 O O . ASP A 1 411 ? 29.143 43.164 119.763 1.00 12.63 411 ASP A O 1
ATOM 3352 N N . LEU A 1 412 ? 31.169 42.892 118.806 1.00 11.75 412 LEU A N 1
ATOM 3353 C CA . LEU A 1 412 ? 31.231 41.491 119.206 1.00 12.85 412 LEU A CA 1
ATOM 3354 C C . LEU A 1 412 ? 31.766 41.307 120.612 1.00 12.99 412 LEU A C 1
ATOM 3355 O O . LEU A 1 412 ? 31.944 40.149 121.053 1.00 14.00 412 LEU A O 1
ATOM 3360 N N . THR A 1 413 ? 31.976 42.415 121.327 1.00 15.35 413 THR A N 1
ATOM 3361 C CA . THR A 1 413 ? 32.348 42.312 122.767 1.00 16.62 413 THR A CA 1
ATOM 3362 C C . THR A 1 413 ? 31.144 42.141 123.682 1.00 19.18 413 THR A C 1
ATOM 3363 O O . THR A 1 413 ? 31.304 41.884 124.885 1.00 20.22 413 THR A O 1
ATOM 3367 N N . LYS A 1 414 ? 29.953 42.282 123.112 1.00 19.82 414 LYS A N 1
ATOM 3368 C CA . LYS A 1 414 ? 28.727 42.236 123.894 1.00 22.88 414 LYS A CA 1
ATOM 3369 C C . LYS A 1 414 ? 28.258 40.810 124.025 1.00 25.08 414 LYS A C 1
ATOM 3370 O O . LYS A 1 414 ? 28.439 39.994 123.112 1.00 26.01 414 LYS A O 1
ATOM 3376 N N . GLU A 1 415 ? 27.660 40.508 125.174 1.00 28.18 415 GLU A N 1
ATOM 3377 C CA . GLU A 1 415 ? 27.240 39.152 125.470 1.00 30.72 415 GLU A CA 1
ATOM 3378 C C . GLU A 1 415 ? 26.122 38.753 124.535 1.00 31.44 415 GLU A C 1
ATOM 3379 O O . GLU A 1 415 ? 26.106 37.628 124.029 1.00 32.22 415 GLU A O 1
ATOM 3385 N N . GLU A 1 416 ? 25.206 39.683 124.284 1.00 32.05 416 GLU A N 1
ATOM 3386 C CA . GLU A 1 416 ? 24.122 39.439 123.353 1.00 33.23 416 GLU A CA 1
ATOM 3387 C C . GLU A 1 416 ? 24.303 40.295 122.128 1.00 32.76 416 GLU A C 1
ATOM 3388 O O . GLU A 1 416 ? 24.234 41.525 122.202 1.00 33.58 416 GLU A O 1
ATOM 3394 N N . LEU A 1 417 ? 24.566 39.617 121.008 1.00 31.78 417 LEU A N 1
ATOM 3395 C CA . LEU A 1 417 ? 24.969 40.245 119.761 1.00 31.36 417 LEU A CA 1
ATOM 3396 C C . LEU A 1 417 ? 23.770 40.824 119.032 1.00 32.06 417 LEU A C 1
ATOM 3397 O O . LEU A 1 417 ? 22.732 40.175 118.888 1.00 32.83 417 LEU A O 1
ATOM 3402 N N . GLU A 1 418 ? 23.920 42.061 118.592 1.00 31.95 418 GLU A N 1
ATOM 3403 C CA . GLU A 1 418 ? 22.805 42.833 118.075 1.00 32.33 418 GLU A CA 1
ATOM 3404 C C . GLU A 1 418 ? 23.313 43.646 116.899 1.00 30.33 418 GLU A C 1
ATOM 3405 O O . GLU A 1 418 ? 23.809 44.755 117.112 1.00 31.73 418 GLU A O 1
ATOM 3411 N N . PRO A 1 419 ? 23.220 43.093 115.669 1.00 29.02 419 PRO A N 1
ATOM 3412 C CA . PRO A 1 419 ? 23.612 43.900 114.505 1.00 26.94 419 PRO A CA 1
ATOM 3413 C C . PRO A 1 419 ? 22.652 45.069 114.336 1.00 25.43 419 PRO A C 1
ATOM 3414 O O . PRO A 1 419 ? 21.444 44.929 114.569 1.00 26.53 419 PRO A O 1
ATOM 3418 N N . ARG A 1 420 ? 23.197 46.218 113.976 1.00 21.47 420 ARG A N 1
ATOM 3419 C CA . ARG A 1 420 ? 22.413 47.438 113.916 1.00 19.89 420 ARG A CA 1
ATOM 3420 C C . ARG A 1 420 ? 22.745 48.140 112.620 1.00 17.93 420 ARG A C 1
ATOM 3421 O O . ARG A 1 420 ? 23.880 48.061 112.135 1.00 16.02 420 ARG A O 1
ATOM 3429 N N . VAL A 1 421 ? 21.764 48.848 112.065 1.00 16.52 421 VAL A N 1
ATOM 3430 C CA . VAL A 1 421 ? 22.009 49.689 110.892 1.00 15.97 421 VAL A CA 1
ATOM 3431 C C . VAL A 1 421 ? 22.983 50.793 111.259 1.00 15.68 421 VAL A C 1
ATOM 3432 O O . VAL A 1 421 ? 22.788 51.518 112.245 1.00 17.01 421 VAL A O 1
ATOM 3436 N N . PHE A 1 422 ? 24.051 50.903 110.499 1.00 14.03 422 PHE A N 1
ATOM 3437 C CA . PHE A 1 422 ? 25.072 51.913 110.685 1.00 14.43 422 PHE A CA 1
ATOM 3438 C C . PHE A 1 422 ? 24.954 53.030 109.643 1.00 16.10 422 PHE A C 1
ATOM 3439 O O . PHE A 1 422 ? 25.093 54.220 109.985 1.00 17.03 422 PHE A O 1
ATOM 3447 N N . ARG A 1 423 ? 24.721 52.673 108.380 1.00 16.60 423 ARG A N 1
ATOM 3448 C CA . ARG A 1 423 ? 24.471 53.666 107.323 1.00 19.13 423 ARG A CA 1
ATOM 3449 C C . ARG A 1 423 ? 23.432 53.108 106.370 1.00 19.82 423 ARG A C 1
ATOM 3450 O O . ARG A 1 423 ? 23.451 51.925 106.040 1.00 19.13 423 ARG A O 1
ATOM 3458 N N . GLU A 1 424 ? 22.518 53.954 105.919 1.00 20.91 424 GLU A N 1
ATOM 3459 C CA . GLU A 1 424 ? 21.499 53.529 104.969 1.00 23.02 424 GLU A CA 1
ATOM 3460 C C . GLU A 1 424 ? 21.200 54.738 104.107 1.00 24.95 424 GLU A C 1
ATOM 3461 O O . GLU A 1 424 ? 21.008 55.827 104.621 1.00 26.02 424 GLU A O 1
ATOM 3467 N N . VAL A 1 425 ? 21.243 54.555 102.797 1.00 27.08 425 VAL A N 1
ATOM 3468 C CA . VAL A 1 425 ? 20.884 55.646 101.901 1.00 29.83 425 VAL A CA 1
ATOM 3469 C C . VAL A 1 425 ? 19.760 55.174 101.011 1.00 31.08 425 VAL A C 1
ATOM 3470 O O . VAL A 1 425 ? 19.709 53.996 100.604 1.00 31.75 425 VAL A O 1
ATOM 3474 N N . THR A 1 426 ? 18.864 56.098 100.706 1.00 32.86 426 THR A N 1
ATOM 3475 C CA . THR A 1 426 ? 17.757 55.808 99.818 1.00 34.26 426 THR A CA 1
ATOM 3476 C C . THR A 1 426 ? 17.827 56.716 98.596 1.00 34.33 426 THR A C 1
ATOM 3477 O O . THR A 1 426 ? 18.260 57.869 98.691 1.00 34.42 426 THR A O 1
ATOM 3481 N N . VAL A 1 427 ? 17.441 56.167 97.449 1.00 34.69 427 VAL A N 1
ATOM 3482 C CA . VAL A 1 427 ? 17.390 56.934 96.208 1.00 35.27 427 VAL A CA 1
ATOM 3483 C C . VAL A 1 427 ? 15.955 57.401 95.984 1.00 36.24 427 VAL A C 1
ATOM 3484 O O . VAL A 1 427 ? 15.038 56.588 95.829 1.00 36.34 427 VAL A O 1
ATOM 3488 N N . LYS A 1 428 ? 15.764 58.715 96.009 1.00 37.73 428 LYS A N 1
ATOM 3489 C CA . LYS A 1 428 ? 14.468 59.291 95.696 1.00 38.79 428 LYS A CA 1
ATOM 3490 C C . LYS A 1 428 ? 14.382 59.475 94.190 1.00 38.54 428 LYS A C 1
ATOM 3491 O O . LYS A 1 428 ? 15.325 59.948 93.557 1.00 38.87 428 LYS A O 1
ATOM 3497 N N . GLY A 1 429 ? 13.252 59.074 93.625 1.00 38.75 429 GLY A N 1
ATOM 3498 C CA . GLY A 1 429 ? 13.113 58.950 92.182 1.00 38.46 429 GLY A CA 1
ATOM 3499 C C . GLY A 1 429 ? 12.801 57.510 91.831 1.00 38.18 429 GLY A C 1
ATOM 3500 O O . GLY A 1 429 ? 12.142 57.233 90.824 1.00 38.78 429 GLY A O 1
ATOM 3501 N N . ILE A 1 430 ? 13.288 56.586 92.657 1.00 37.51 430 ILE A N 1
ATOM 3502 C CA . ILE A 1 430 ? 12.904 55.188 92.531 1.00 37.00 430 ILE A CA 1
ATOM 3503 C C . ILE A 1 430 ? 12.236 54.723 93.820 1.00 36.53 430 ILE A C 1
ATOM 3504 O O . ILE A 1 430 ? 12.868 54.651 94.890 1.00 37.37 430 ILE A O 1
ATOM 3509 N N . ASP A 1 431 ? 10.948 54.428 93.694 1.00 35.20 431 ASP A N 1
ATOM 3510 C CA . ASP A 1 431 ? 10.147 53.854 94.763 1.00 34.10 431 ASP A CA 1
ATOM 3511 C C . ASP A 1 431 ? 10.224 52.319 94.664 1.00 32.29 431 ASP A C 1
ATOM 3512 O O . ASP A 1 431 ? 9.566 51.705 93.814 1.00 31.59 431 ASP A O 1
ATOM 3517 N N . ALA A 1 432 ? 11.019 51.704 95.540 1.00 30.37 432 ALA A N 1
ATOM 3518 C CA . ALA A 1 432 ? 11.250 50.250 95.485 1.00 28.82 432 ALA A CA 1
ATOM 3519 C C . ALA A 1 432 ? 9.944 49.447 95.545 1.00 27.97 432 ALA A C 1
ATOM 3520 O O . ALA A 1 432 ? 9.817 48.387 94.922 1.00 27.45 432 ALA A O 1
ATOM 3522 N N . SER A 1 433 ? 8.970 49.962 96.295 1.00 26.70 433 SER A N 1
ATOM 3523 C CA . SER A 1 433 ? 7.687 49.290 96.448 1.00 25.63 433 SER A CA 1
ATOM 3524 C C . SER A 1 433 ? 6.881 49.174 95.147 1.00 24.41 433 SER A C 1
ATOM 3525 O O . SER A 1 433 ? 5.934 48.402 95.094 1.00 23.64 433 SER A O 1
ATOM 3528 N N . ASP A 1 434 ? 7.258 49.926 94.107 1.00 23.03 434 ASP A N 1
ATOM 3529 C CA . ASP A 1 434 ? 6.603 49.808 92.787 1.00 23.35 434 ASP A CA 1
ATOM 3530 C C . ASP A 1 434 ? 7.030 48.558 91.991 1.00 21.47 434 ASP A C 1
ATOM 3531 O O . ASP A 1 434 ? 6.393 48.218 90.985 1.00 21.95 434 ASP A O 1
ATOM 3536 N N . TYR A 1 435 ? 8.090 47.878 92.443 1.00 19.69 435 TYR A N 1
ATOM 3537 C CA . TYR A 1 435 ? 8.730 46.803 91.661 1.00 19.02 435 TYR A CA 1
ATOM 3538 C C . TYR A 1 435 ? 8.791 45.529 92.461 1.00 18.80 435 TYR A C 1
ATOM 3539 O O . TYR A 1 435 ? 8.689 45.545 93.690 1.00 19.28 435 TYR A O 1
ATOM 3548 N N . GLN A 1 436 ? 9.014 44.412 91.768 1.00 18.66 436 GLN A N 1
ATOM 3549 C CA . GLN A 1 436 ? 9.218 43.159 92.468 1.00 19.07 436 GLN A CA 1
ATOM 3550 C C . GLN A 1 436 ? 10.368 42.419 91.823 1.00 18.37 436 GLN A C 1
ATOM 3551 O O . GLN A 1 436 ? 10.636 42.587 90.627 1.00 16.92 436 GLN A O 1
ATOM 3557 N N . THR A 1 437 ? 11.039 41.621 92.645 1.00 17.92 437 THR A N 1
ATOM 3558 C CA . THR A 1 437 ? 12.045 40.675 92.193 1.00 17.22 437 THR A CA 1
ATOM 3559 C C . THR A 1 437 ? 11.517 39.282 92.396 1.00 16.84 437 THR A C 1
ATOM 3560 O O . THR A 1 437 ? 11.072 38.942 93.507 1.00 18.61 437 THR A O 1
ATOM 3564 N N . VAL A 1 438 ? 11.540 38.479 91.336 1.00 14.41 438 VAL A N 1
ATOM 3565 C CA . VAL A 1 438 ? 11.208 37.065 91.440 1.00 14.59 438 VAL A CA 1
ATOM 3566 C C . VAL A 1 438 ? 12.371 36.188 91.003 1.00 13.44 438 VAL A C 1
ATOM 3567 O O . VAL A 1 438 ? 13.183 36.585 90.180 1.00 12.30 438 VAL A O 1
ATOM 3571 N N . GLN A 1 439 ? 12.475 35.021 91.602 1.00 12.28 439 GLN A N 1
ATOM 3572 C CA . GLN A 1 439 ? 13.447 34.054 91.157 1.00 10.95 439 GLN A CA 1
ATOM 3573 C C . GLN A 1 439 ? 12.706 32.850 90.641 1.00 10.58 439 GLN A C 1
ATOM 3574 O O . GLN A 1 439 ? 11.813 32.296 91.333 1.00 12.48 439 GLN A O 1
ATOM 3580 N N . ILE A 1 440 ? 13.078 32.434 89.433 1.00 9.48 440 ILE A N 1
ATOM 3581 C CA . ILE A 1 440 ? 12.515 31.229 88.832 1.00 10.55 440 ILE A CA 1
ATOM 3582 C C . ILE A 1 440 ? 13.647 30.276 88.460 1.00 10.48 440 ILE A C 1
ATOM 3583 O O . ILE A 1 440 ? 14.811 30.677 88.456 1.00 10.13 440 ILE A O 1
ATOM 3588 N N . PHE A 1 441 ? 13.313 29.028 88.160 1.00 11.15 441 PHE A N 1
ATOM 3589 C CA . PHE A 1 441 ? 14.287 28.042 87.707 1.00 11.78 441 PHE A CA 1
ATOM 3590 C C . PHE A 1 441 ? 13.768 27.470 86.405 1.00 12.65 441 PHE A C 1
ATOM 3591 O O . PHE A 1 441 ? 12.662 26.917 86.373 1.00 15.18 441 PHE A O 1
ATOM 3599 N N . TYR A 1 442 ? 14.521 27.619 85.316 1.00 11.92 442 TYR A N 1
ATOM 3600 C CA . TYR A 1 442 ? 14.025 27.189 83.997 1.00 12.05 442 TYR A CA 1
ATOM 3601 C C . TYR A 1 442 ? 14.900 26.032 83.496 1.00 12.73 442 TYR A C 1
ATOM 3602 O O . TYR A 1 442 ? 16.082 25.947 83.811 1.00 11.55 442 TYR A O 1
ATOM 3611 N N . PRO A 1 443 ? 14.323 25.096 82.738 1.00 13.55 443 PRO A N 1
ATOM 3612 C CA . PRO A 1 443 ? 15.178 23.998 82.251 1.00 13.56 443 PRO A CA 1
ATOM 3613 C C . PRO A 1 443 ? 15.966 24.388 81.002 1.00 12.87 443 PRO A C 1
ATOM 3614 O O . PRO A 1 443 ? 15.454 25.029 80.084 1.00 14.18 443 PRO A O 1
ATOM 3618 N N . SER A 1 444 ? 17.256 24.037 81.000 1.00 10.27 444 SER A N 1
ATOM 3619 C CA . SER A 1 444 ? 18.084 24.208 79.815 1.00 10.26 444 SER A CA 1
ATOM 3620 C C . SER A 1 444 ? 17.876 23.046 78.840 1.00 9.70 444 SER A C 1
ATOM 3621 O O . SER A 1 444 ? 17.079 22.143 79.145 1.00 11.97 444 SER A O 1
ATOM 3624 N N . LYS A 1 445 ? 18.616 23.031 77.724 1.00 10.18 445 LYS A N 1
ATOM 3625 C CA . LYS A 1 445 ? 18.425 21.983 76.684 1.00 11.44 445 LYS A CA 1
ATOM 3626 C C . LYS A 1 445 ? 18.547 20.588 77.291 1.00 12.15 445 LYS A C 1
ATOM 3627 O O . LYS A 1 445 ? 17.760 19.682 76.942 1.00 13.83 445 LYS A O 1
ATOM 3633 N N . ASP A 1 446 ? 19.522 20.393 78.190 1.00 11.50 446 ASP A N 1
ATOM 3634 C CA . ASP A 1 446 ? 19.805 19.094 78.765 1.00 11.11 446 ASP A CA 1
ATOM 3635 C C . ASP A 1 446 ? 18.980 18.769 80.013 1.00 10.82 446 ASP A C 1
ATOM 3636 O O . ASP A 1 446 ? 19.199 17.743 80.647 1.00 12.60 446 ASP A O 1
ATOM 3641 N N . GLY A 1 447 ? 18.025 19.652 80.343 1.00 11.93 447 GLY A N 1
ATOM 3642 C CA . GLY A 1 447 ? 17.131 19.457 81.476 1.00 12.23 447 GLY A CA 1
ATOM 3643 C C . GLY A 1 447 ? 17.612 20.104 82.777 1.00 12.35 447 GLY A C 1
ATOM 3644 O O . GLY A 1 447 ? 16.865 20.191 83.729 1.00 13.39 447 GLY A O 1
ATOM 3645 N N . THR A 1 448 ? 18.849 20.588 82.830 1.00 11.16 448 THR A N 1
ATOM 3646 C CA . THR A 1 448 ? 19.356 21.196 84.050 1.00 10.24 448 THR A CA 1
ATOM 3647 C C . THR A 1 448 ? 18.560 22.472 84.370 1.00 9.55 448 THR A C 1
ATOM 3648 O O . THR A 1 448 ? 18.336 23.305 83.481 1.00 10.80 448 THR A O 1
ATOM 3652 N N . LYS A 1 449 ? 18.166 22.613 85.626 1.00 10.19 449 LYS A N 1
ATOM 3653 C CA . LYS A 1 449 ? 17.417 23.784 86.069 1.00 9.66 449 LYS A CA 1
ATOM 3654 C C . LYS A 1 449 ? 18.372 24.921 86.386 1.00 9.11 449 LYS A C 1
ATOM 3655 O O . LYS A 1 449 ? 19.276 24.752 87.234 1.00 10.96 449 LYS A O 1
ATOM 3661 N N . ILE A 1 450 ? 18.171 26.053 85.703 1.00 8.44 450 ILE A N 1
ATOM 3662 C CA . ILE A 1 450 ? 19.020 27.240 85.833 1.00 7.91 450 ILE A CA 1
ATOM 3663 C C . ILE A 1 450 ? 18.242 28.345 86.585 1.00 8.18 450 ILE A C 1
ATOM 3664 O O . ILE A 1 450 ? 17.109 28.657 86.210 1.00 8.92 450 ILE A O 1
ATOM 3669 N N . PRO A 1 451 ? 18.847 28.963 87.617 1.00 8.01 451 PRO A N 1
ATOM 3670 C CA . PRO A 1 451 ? 18.185 30.101 88.257 1.00 8.37 451 PRO A CA 1
ATOM 3671 C C . PRO A 1 451 ? 18.172 31.347 87.365 1.00 8.54 451 PRO A C 1
ATOM 3672 O O . PRO A 1 451 ? 19.125 31.599 86.612 1.00 8.57 451 PRO A O 1
ATOM 3676 N N . MET A 1 452 ? 17.105 32.133 87.491 1.00 8.13 452 MET A N 1
ATOM 3677 C CA . MET A 1 452 ? 17.036 33.453 86.869 1.00 7.57 452 MET A CA 1
ATOM 3678 C C . MET A 1 452 ? 16.293 34.395 87.764 1.00 7.92 452 MET A C 1
ATOM 3679 O O . MET A 1 452 ? 15.212 34.030 88.254 1.00 8.84 452 MET A O 1
ATOM 3684 N N . PHE A 1 453 ? 16.880 35.566 88.019 1.00 8.47 453 PHE A N 1
ATOM 3685 C CA . PHE A 1 453 ? 16.144 36.656 88.678 1.00 8.91 453 PHE A CA 1
ATOM 3686 C C . PHE A 1 453 ? 15.461 37.503 87.613 1.00 9.65 453 PHE A C 1
ATOM 3687 O O . PHE A 1 453 ? 16.073 37.831 86.576 1.00 9.73 453 PHE A O 1
ATOM 3695 N N . ILE A 1 454 ? 14.231 37.949 87.878 1.00 8.90 454 ILE A N 1
ATOM 3696 C CA . ILE A 1 454 ? 13.506 38.860 86.979 1.00 9.76 454 ILE A CA 1
ATOM 3697 C C . ILE A 1 454 ? 13.014 40.013 87.840 1.00 10.08 454 ILE A C 1
ATOM 3698 O O . ILE A 1 454 ? 12.433 39.782 88.916 1.00 10.95 454 ILE A O 1
ATOM 3703 N N . VAL A 1 455 ? 13.281 41.245 87.418 1.00 10.21 455 VAL A N 1
ATOM 3704 C CA . VAL A 1 455 ? 12.835 42.461 88.118 1.00 10.85 455 VAL A CA 1
ATOM 3705 C C . VAL A 1 455 ? 11.936 43.258 87.199 1.00 11.58 455 VAL A C 1
ATOM 3706 O O . VAL A 1 455 ? 12.296 43.553 86.061 1.00 10.72 455 VAL A O 1
ATOM 3710 N N . HIS A 1 456 ? 10.741 43.605 87.686 1.00 12.40 456 HIS A N 1
ATOM 3711 C CA . HIS A 1 456 ? 9.783 44.308 86.840 1.00 14.87 456 HIS A CA 1
ATOM 3712 C C . HIS A 1 456 ? 8.798 45.103 87.684 1.00 15.41 456 HIS A C 1
ATOM 3713 O O . HIS A 1 456 ? 8.678 44.884 88.896 1.00 16.65 456 HIS A O 1
ATOM 3720 N N . LYS A 1 457 ? 8.110 46.022 87.021 1.00 16.37 457 LYS A N 1
ATOM 3721 C CA . LYS A 1 457 ? 7.028 46.773 87.668 1.00 18.08 457 LYS A CA 1
ATOM 3722 C C . LYS A 1 457 ? 5.907 45.819 88.092 1.00 18.32 457 LYS A C 1
ATOM 3723 O O . LYS A 1 457 ? 5.527 44.925 87.343 1.00 18.08 457 LYS A O 1
ATOM 3729 N N . LYS A 1 458 ? 5.400 45.992 89.319 1.00 19.40 458 LYS A N 1
ATOM 3730 C CA . LYS A 1 458 ? 4.298 45.159 89.807 1.00 20.68 458 LYS A CA 1
ATOM 3731 C C . LYS A 1 458 ? 3.070 45.334 88.897 1.00 21.51 458 LYS A C 1
ATOM 3732 O O . LYS A 1 458 ? 2.794 46.441 88.426 1.00 21.35 458 LYS A O 1
ATOM 3738 N N . GLY A 1 459 ? 2.375 44.231 88.631 1.00 23.05 459 GLY A N 1
ATOM 3739 C CA . GLY A 1 459 ? 1.096 44.257 87.922 1.00 24.35 459 GLY A CA 1
ATOM 3740 C C . GLY A 1 459 ? 1.150 44.274 86.402 1.00 24.11 459 GLY A C 1
ATOM 3741 O O . GLY A 1 459 ? 0.104 44.385 85.748 1.00 25.48 459 GLY A O 1
ATOM 3742 N N . ILE A 1 460 ? 2.345 44.164 85.811 1.00 23.26 460 ILE A N 1
ATOM 3743 C CA . ILE A 1 460 ? 2.422 44.117 84.354 1.00 22.81 460 ILE A CA 1
ATOM 3744 C C . ILE A 1 460 ? 1.722 42.885 83.758 1.00 22.07 460 ILE A C 1
ATOM 3745 O O . ILE A 1 460 ? 1.626 41.813 84.396 1.00 22.71 460 ILE A O 1
ATOM 3750 N N . LYS A 1 461 ? 1.217 43.052 82.545 1.00 21.54 461 LYS A N 1
ATOM 3751 C CA . LYS A 1 461 ? 0.606 41.937 81.838 1.00 21.02 461 LYS A CA 1
ATOM 3752 C C . LYS A 1 461 ? 1.691 41.164 81.095 1.00 19.66 461 LYS A C 1
ATOM 3753 O O . LYS A 1 461 ? 2.514 41.753 80.421 1.00 19.64 461 LYS A O 1
ATOM 3759 N N . LEU A 1 462 ? 1.684 39.847 81.238 1.00 18.49 462 LEU A N 1
ATOM 3760 C CA . LEU A 1 462 ? 2.644 38.994 80.525 1.00 18.07 462 LEU A CA 1
ATOM 3761 C C . LEU A 1 462 ? 2.166 38.701 79.092 1.00 17.09 462 LEU A C 1
ATOM 3762 O O . LEU A 1 462 ? 1.867 37.563 78.710 1.00 18.02 462 LEU A O 1
ATOM 3767 N N . ASP A 1 463 ? 2.127 39.761 78.290 1.00 16.58 463 ASP A N 1
ATOM 3768 C CA . ASP A 1 463 ? 1.604 39.704 76.925 1.00 16.26 463 ASP A CA 1
ATOM 3769 C C . ASP A 1 463 ? 2.688 39.876 75.858 1.00 16.14 463 ASP A C 1
ATOM 3770 O O . ASP A 1 463 ? 2.397 40.117 74.675 1.00 16.46 463 ASP A O 1
ATOM 3775 N N . GLY A 1 464 ? 3.947 39.767 76.283 1.00 14.72 464 GLY A N 1
ATOM 3776 C CA . GLY A 1 464 ? 5.051 39.832 75.327 1.00 14.45 464 GLY A CA 1
ATOM 3777 C C . GLY A 1 464 ? 5.426 41.227 74.857 1.00 14.77 464 GLY A C 1
ATOM 3778 O O . GLY A 1 464 ? 6.279 41.375 73.980 1.00 14.64 464 GLY A O 1
ATOM 3779 N N . SER A 1 465 ? 4.783 42.257 75.407 1.00 14.68 465 SER A N 1
ATOM 3780 C CA . SER A 1 465 ? 4.921 43.624 74.873 1.00 14.29 465 SER A CA 1
ATOM 3781 C C . SER A 1 465 ? 6.042 44.490 75.469 1.00 14.00 465 SER A C 1
ATOM 3782 O O . SER A 1 465 ? 6.227 45.630 75.040 1.00 14.72 465 SER A O 1
ATOM 3785 N N . HIS A 1 466 ? 6.799 43.952 76.423 1.00 13.64 466 HIS A N 1
ATOM 3786 C CA . HIS A 1 466 ? 7.751 44.758 77.191 1.00 13.43 466 HIS A CA 1
ATOM 3787 C C . HIS A 1 466 ? 9.169 44.562 76.686 1.00 12.74 466 HIS A C 1
ATOM 3788 O O . HIS A 1 466 ? 9.550 43.441 76.376 1.00 13.33 466 HIS A O 1
ATOM 3795 N N . PRO A 1 467 ? 9.938 45.652 76.573 1.00 12.16 467 PRO A N 1
ATOM 3796 C CA . PRO A 1 467 ? 11.359 45.486 76.280 1.00 11.43 467 PRO A CA 1
ATOM 3797 C C . PRO A 1 467 ? 12.008 44.779 77.467 1.00 10.94 467 PRO A C 1
ATOM 3798 O O . PRO A 1 467 ? 11.608 44.967 78.618 1.00 11.43 467 PRO A O 1
ATOM 3802 N N . ALA A 1 468 ? 13.001 43.941 77.184 1.00 9.34 468 ALA A N 1
ATOM 3803 C CA . ALA A 1 468 ? 13.694 43.243 78.264 1.00 8.91 468 ALA A CA 1
ATOM 3804 C C . ALA A 1 468 ? 15.204 43.380 78.115 1.00 8.37 468 ALA A C 1
ATOM 3805 O O . ALA A 1 468 ? 15.706 43.538 77.003 1.00 8.40 468 ALA A O 1
ATOM 3807 N N . PHE A 1 469 ? 15.896 43.342 79.232 1.00 8.42 469 PHE A N 1
ATOM 3808 C CA . PHE A 1 469 ? 17.368 43.444 79.279 1.00 8.27 469 PHE A CA 1
ATOM 3809 C C . PHE A 1 469 ? 17.853 42.224 80.065 1.00 7.75 469 PHE A C 1
ATOM 3810 O O . PHE A 1 469 ? 17.650 42.136 81.263 1.00 8.10 469 PHE A O 1
ATOM 3818 N N . LEU A 1 470 ? 18.435 41.268 79.345 1.00 7.56 470 LEU A N 1
ATOM 3819 C CA . LEU A 1 470 ? 18.858 39.955 79.885 1.00 7.31 470 LEU A CA 1
ATOM 3820 C C . LEU A 1 470 ? 20.389 39.932 79.963 1.00 7.47 470 LEU A C 1
ATOM 3821 O O . LEU A 1 470 ? 21.085 40.069 78.954 1.00 7.32 470 LEU A O 1
ATOM 3826 N N . TYR A 1 471 ? 20.878 39.763 81.185 1.00 6.77 471 TYR A N 1
ATOM 3827 C CA . TYR A 1 471 ? 22.320 39.813 81.498 1.00 6.97 471 TYR A CA 1
ATOM 3828 C C . TYR A 1 471 ? 22.858 38.446 81.907 1.00 6.98 471 TYR A C 1
ATOM 3829 O O . TYR A 1 471 ? 22.161 37.684 82.582 1.00 7.21 471 TYR A O 1
ATOM 3838 N N . GLY A 1 472 ? 24.062 38.093 81.465 1.00 6.47 472 GLY A N 1
ATOM 3839 C CA . GLY A 1 472 ? 24.705 36.869 81.955 1.00 7.07 472 GLY A CA 1
ATOM 3840 C C . GLY A 1 472 ? 26.205 37.013 81.856 1.00 5.90 472 GLY A C 1
ATOM 3841 O O . GLY A 1 472 ? 26.734 37.946 81.210 1.00 6.53 472 GLY A O 1
ATOM 3842 N N . TYR A 1 473 ? 26.899 36.084 82.496 1.00 6.65 473 TYR A N 1
ATOM 3843 C CA . TYR A 1 473 ? 28.381 36.004 82.438 1.00 6.50 473 TYR A CA 1
ATOM 3844 C C . TYR A 1 473 ? 28.739 34.548 82.049 1.00 6.63 473 TYR A C 1
ATOM 3845 O O . TYR A 1 473 ? 28.945 34.262 80.871 1.00 6.98 473 TYR A O 1
ATOM 3854 N N . GLY A 1 474 ? 28.723 33.645 83.036 1.00 6.06 474 GLY A N 1
ATOM 3855 C CA . GLY A 1 474 ? 28.884 32.211 82.796 1.00 5.92 474 GLY A CA 1
ATOM 3856 C C . GLY A 1 474 ? 30.333 31.742 82.692 1.00 5.70 474 GLY A C 1
ATOM 3857 O O . GLY A 1 474 ? 30.779 31.352 81.626 1.00 6.05 474 GLY A O 1
ATOM 3858 N N . GLY A 1 475 ? 31.102 31.861 83.768 1.00 6.51 475 GLY A N 1
ATOM 3859 C CA . GLY A 1 475 ? 32.492 31.393 83.727 1.00 6.44 475 GLY A CA 1
ATOM 3860 C C . GLY A 1 475 ? 33.231 31.809 84.981 1.00 5.62 475 GLY A C 1
ATOM 3861 O O . GLY A 1 475 ? 32.756 32.597 85.826 1.00 5.89 475 GLY A O 1
ATOM 3862 N N . PHE A 1 476 ? 34.401 31.195 85.137 1.00 5.76 476 PHE A N 1
ATOM 3863 C CA . PHE A 1 476 ? 35.408 31.660 86.087 1.00 5.98 476 PHE A CA 1
ATOM 3864 C C . PHE A 1 476 ? 34.998 31.604 87.537 1.00 7.23 476 PHE A C 1
ATOM 3865 O O . PHE A 1 476 ? 35.554 32.292 88.381 1.00 8.16 476 PHE A O 1
ATOM 3873 N N . ASN A 1 477 ? 34.019 30.743 87.827 1.00 7.20 477 ASN A N 1
ATOM 3874 C CA . ASN A 1 477 ? 33.524 30.546 89.202 1.00 7.56 477 ASN A CA 1
ATOM 3875 C C . ASN A 1 477 ? 32.966 31.849 89.750 1.00 8.51 477 ASN A C 1
ATOM 3876 O O . ASN A 1 477 ? 32.886 32.028 90.981 1.00 9.70 477 ASN A O 1
ATOM 3881 N N . ILE A 1 478 ? 32.557 32.768 88.873 1.00 8.02 478 ILE A N 1
ATOM 3882 C CA . ILE A 1 478 ? 31.998 34.061 89.326 1.00 9.39 478 ILE A CA 1
ATOM 3883 C C . ILE A 1 478 ? 30.465 33.901 89.485 1.00 8.44 478 ILE A C 1
ATOM 3884 O O . ILE A 1 478 ? 29.783 33.432 88.570 1.00 8.92 478 ILE A O 1
ATOM 3889 N N . SER A 1 479 ? 29.924 34.206 90.656 1.00 9.55 479 SER A N 1
ATOM 3890 C CA . SER A 1 479 ? 28.468 34.152 90.867 1.00 9.70 479 SER A CA 1
ATOM 3891 C C . SER A 1 479 ? 27.871 35.518 90.640 1.00 9.04 479 SER A C 1
ATOM 3892 O O . SER A 1 479 ? 28.391 36.525 91.137 1.00 10.95 479 SER A O 1
ATOM 3895 N N . ILE A 1 480 ? 26.792 35.574 89.863 1.00 8.05 480 ILE A N 1
ATOM 3896 C CA . ILE A 1 480 ? 26.139 36.836 89.530 1.00 9.18 480 ILE A CA 1
ATOM 3897 C C . ILE A 1 480 ? 24.967 37.044 90.459 1.00 9.28 480 ILE A C 1
ATOM 3898 O O . ILE A 1 480 ? 23.861 36.551 90.244 1.00 10.89 480 ILE A O 1
ATOM 3903 N N . THR A 1 481 ? 25.237 37.760 91.540 1.00 10.29 481 THR A N 1
ATOM 3904 C CA . THR A 1 481 ? 24.277 37.880 92.632 1.00 10.35 481 THR A CA 1
ATOM 3905 C C . THR A 1 481 ? 23.628 39.274 92.596 1.00 10.42 481 THR A C 1
ATOM 3906 O O . THR A 1 481 ? 24.115 40.167 91.896 1.00 10.96 481 THR A O 1
ATOM 3910 N N . PRO A 1 482 ? 22.538 39.474 93.348 1.00 10.24 482 PRO A N 1
ATOM 3911 C CA . PRO A 1 482 ? 21.807 40.730 93.203 1.00 10.56 482 PRO A CA 1
ATOM 3912 C C . PRO A 1 482 ? 22.680 41.949 93.547 1.00 12.43 482 PRO A C 1
ATOM 3913 O O . PRO A 1 482 ? 23.444 41.942 94.519 1.00 12.52 482 PRO A O 1
ATOM 3917 N N . ASN A 1 483 ? 22.538 43.003 92.759 1.00 12.39 483 ASN A N 1
ATOM 3918 C CA . ASN A 1 483 ? 23.338 44.216 92.928 1.00 13.85 483 ASN A CA 1
ATOM 3919 C C . ASN A 1 483 ? 22.466 45.395 92.548 1.00 12.46 483 ASN A C 1
ATOM 3920 O O . ASN A 1 483 ? 21.531 45.270 91.736 1.00 12.65 483 ASN A O 1
ATOM 3925 N N . TYR A 1 484 ? 22.749 46.544 93.145 1.00 12.98 484 TYR A N 1
ATOM 3926 C CA . TYR A 1 484 ? 21.989 47.753 92.852 1.00 12.10 484 TYR A CA 1
ATOM 3927 C C . TYR A 1 484 ? 22.552 48.523 91.671 1.00 12.52 484 TYR A C 1
ATOM 3928 O O . TYR A 1 484 ? 23.714 48.963 91.712 1.00 14.51 484 TYR A O 1
ATOM 3937 N N . SER A 1 485 ? 21.706 48.673 90.645 1.00 12.41 485 SER A N 1
ATOM 3938 C CA . SER A 1 485 ? 22.075 49.417 89.451 1.00 11.78 485 SER A CA 1
ATOM 3939 C C . SER A 1 485 ? 20.987 50.426 89.124 1.00 11.60 485 SER A C 1
ATOM 3940 O O . SER A 1 485 ? 19.902 50.067 88.663 1.00 11.00 485 SER A O 1
ATOM 3943 N N . VAL A 1 486 ? 21.302 51.698 89.325 1.00 11.99 486 VAL A N 1
ATOM 3944 C CA . VAL A 1 486 ? 20.405 52.778 88.937 1.00 12.49 486 VAL A CA 1
ATOM 3945 C C . VAL A 1 486 ? 20.208 52.758 87.408 1.00 11.00 486 VAL A C 1
ATOM 3946 O O . VAL A 1 486 ? 19.092 53.049 86.909 1.00 11.20 486 VAL A O 1
ATOM 3950 N N . SER A 1 487 ? 21.278 52.448 86.671 1.00 10.14 487 SER A N 1
ATOM 3951 C CA . SER A 1 487 ? 21.185 52.427 85.213 1.00 11.54 487 SER A CA 1
ATOM 3952 C C . SER A 1 487 ? 20.127 51.452 84.729 1.00 10.91 487 SER A C 1
ATOM 3953 O O . SER A 1 487 ? 19.335 51.771 83.825 1.00 11.33 487 SER A O 1
ATOM 3956 N N . ARG A 1 488 ? 20.071 50.262 85.338 1.00 10.41 488 ARG A N 1
ATOM 3957 C CA . ARG A 1 488 ? 19.070 49.281 84.920 1.00 10.59 488 ARG A CA 1
ATOM 3958 C C . ARG A 1 488 ? 17.679 49.682 85.406 1.00 10.55 488 ARG A C 1
ATOM 3959 O O . ARG A 1 488 ? 16.685 49.420 84.722 1.00 10.54 488 ARG A O 1
ATOM 3967 N N . LEU A 1 489 ? 17.603 50.301 86.590 1.00 10.00 489 LEU A N 1
ATOM 3968 C CA . LEU A 1 489 ? 16.303 50.751 87.116 1.00 11.26 489 LEU A CA 1
ATOM 3969 C C . LEU A 1 489 ? 15.710 51.872 86.261 1.00 11.09 489 LEU A C 1
ATOM 3970 O O . LEU A 1 489 ? 14.485 51.979 86.150 1.00 12.28 489 LEU A O 1
ATOM 3975 N N . ILE A 1 490 ? 16.544 52.694 85.637 1.00 9.98 490 ILE A N 1
ATOM 3976 C CA . ILE A 1 490 ? 16.026 53.695 84.692 1.00 9.57 490 ILE A CA 1
ATOM 3977 C C . ILE A 1 490 ? 15.434 53.003 83.464 1.00 9.60 490 ILE A C 1
ATOM 3978 O O . ILE A 1 490 ? 14.400 53.427 82.944 1.00 10.55 490 ILE A O 1
ATOM 3983 N N . PHE A 1 491 ? 16.049 51.933 82.993 1.00 9.82 491 PHE A N 1
ATOM 3984 C CA . PHE A 1 491 ? 15.457 51.154 81.914 1.00 9.51 491 PHE A CA 1
ATOM 3985 C C . PHE A 1 491 ? 14.072 50.610 82.311 1.00 10.22 491 PHE A C 1
ATOM 3986 O O . PHE A 1 491 ? 13.139 50.650 81.511 1.00 10.97 491 PHE A O 1
ATOM 3994 N N . VAL A 1 492 ? 13.922 50.111 83.534 1.00 10.58 492 VAL A N 1
ATOM 3995 C CA . VAL A 1 492 ? 12.631 49.613 84.038 1.00 11.22 492 VAL A CA 1
ATOM 3996 C C . VAL A 1 492 ? 11.608 50.768 84.099 1.00 11.21 492 VAL A C 1
ATOM 3997 O O . VAL A 1 492 ? 10.527 50.701 83.480 1.00 12.74 492 VAL A O 1
ATOM 4001 N N . ARG A 1 493 ? 11.937 51.823 84.854 1.00 10.85 493 ARG A N 1
ATOM 4002 C CA . ARG A 1 493 ? 10.997 52.894 85.141 1.00 12.65 493 ARG A CA 1
ATOM 4003 C C . ARG A 1 493 ? 10.723 53.771 83.928 1.00 13.02 493 ARG A C 1
ATOM 4004 O O . ARG A 1 493 ? 9.550 54.112 83.634 1.00 14.13 493 ARG A O 1
ATOM 4012 N N . HIS A 1 494 ? 11.784 54.151 83.218 1.00 11.94 494 HIS A N 1
ATOM 4013 C CA . HIS A 1 494 ? 11.669 55.190 82.193 1.00 11.29 494 HIS A CA 1
ATOM 4014 C C . HIS A 1 494 ? 11.657 54.625 80.763 1.00 11.36 494 HIS A C 1
ATOM 4015 O O . HIS A 1 494 ? 11.404 55.368 79.808 1.00 12.07 494 HIS A O 1
ATOM 4022 N N . MET A 1 495 ? 11.929 53.3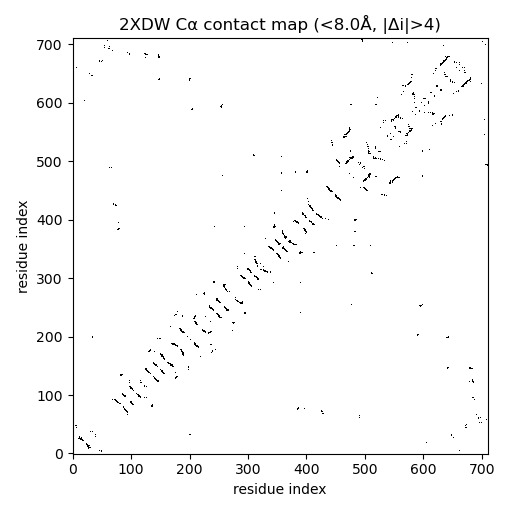27 80.620 1.00 11.16 495 MET A N 1
ATOM 4023 C CA . MET A 1 495 ? 11.780 52.700 79.306 1.00 10.88 495 MET A CA 1
ATOM 4024 C C . MET A 1 495 ? 10.824 51.516 79.350 1.00 10.22 495 MET A C 1
ATOM 4025 O O . MET A 1 495 ? 10.651 50.818 78.344 1.00 11.53 495 MET A O 1
ATOM 4030 N N . GLY A 1 496 ? 10.136 51.332 80.479 1.00 9.96 496 GLY A N 1
ATOM 4031 C CA . GLY A 1 496 ? 9.098 50.283 80.567 1.00 11.02 496 GLY A CA 1
ATOM 4032 C C . GLY A 1 496 ? 9.628 48.862 80.534 1.00 11.04 496 GLY A C 1
ATOM 4033 O O . GLY A 1 496 ? 8.896 47.911 80.217 1.00 13.00 496 GLY A O 1
ATOM 4034 N N . GLY A 1 497 ? 10.903 48.702 80.865 1.00 10.32 497 GLY A N 1
ATOM 4035 C CA . GLY A 1 497 ? 11.560 47.405 80.672 1.00 10.96 497 GLY A CA 1
ATOM 4036 C C . GLY A 1 497 ? 11.456 46.402 81.815 1.00 10.12 497 GLY A C 1
ATOM 4037 O O . GLY A 1 497 ? 11.064 46.713 82.967 1.00 10.29 497 GLY A O 1
ATOM 4038 N N . VAL A 1 498 ? 11.817 45.170 81.455 1.00 10.05 498 VAL A N 1
ATOM 4039 C CA . VAL A 1 498 ? 11.970 44.049 82.389 1.00 9.79 498 VAL A CA 1
ATOM 4040 C C . VAL A 1 498 ? 13.470 43.710 82.452 1.00 9.60 498 VAL A C 1
ATOM 4041 O O . VAL A 1 498 ? 14.126 43.609 81.405 1.00 10.09 498 VAL A O 1
ATOM 4045 N N . LEU A 1 499 ? 14.000 43.558 83.654 1.00 9.15 499 LEU A N 1
ATOM 4046 C CA . LEU A 1 499 ? 15.398 43.169 83.837 1.00 9.07 499 LEU A CA 1
ATOM 4047 C C . LEU A 1 499 ? 15.450 41.683 84.178 1.00 8.27 499 LEU A C 1
ATOM 4048 O O . LEU A 1 499 ? 14.645 41.193 84.964 1.00 9.05 499 LEU A O 1
ATOM 4053 N N . ALA A 1 500 ? 16.417 40.962 83.618 1.00 9.05 500 ALA A N 1
ATOM 4054 C CA . ALA A 1 500 ? 16.608 39.548 83.953 1.00 8.30 500 ALA A CA 1
ATOM 4055 C C . ALA A 1 500 ? 18.089 39.228 84.031 1.00 8.77 500 ALA A C 1
ATOM 4056 O O . ALA A 1 500 ? 18.880 39.737 83.253 1.00 8.90 500 ALA A O 1
ATOM 4058 N N . VAL A 1 501 ? 18.452 38.401 84.998 1.00 8.64 501 VAL A N 1
ATOM 4059 C CA . VAL A 1 501 ? 19.833 37.958 85.191 1.00 8.55 501 VAL A CA 1
ATOM 4060 C C . VAL A 1 501 ? 19.793 36.442 85.266 1.00 8.28 501 VAL A C 1
ATOM 4061 O O . VAL A 1 501 ? 19.172 35.882 86.182 1.00 8.10 501 VAL A O 1
ATOM 4065 N N . ALA A 1 502 ? 20.433 35.749 84.316 1.00 7.55 502 ALA A N 1
ATOM 4066 C CA . ALA A 1 502 ? 20.406 34.272 84.278 1.00 6.80 502 ALA A CA 1
ATOM 4067 C C . ALA A 1 502 ? 21.697 33.694 84.863 1.00 7.53 502 ALA A C 1
ATOM 4068 O O . ALA A 1 502 ? 22.812 34.070 84.400 1.00 7.24 502 ALA A O 1
ATOM 4070 N N . ASN A 1 503 ? 21.568 32.839 85.875 1.00 7.29 503 ASN A N 1
ATOM 4071 C CA . ASN A 1 503 ? 22.735 32.256 86.572 1.00 6.63 503 ASN A CA 1
ATOM 4072 C C . ASN A 1 503 ? 23.222 30.977 85.890 1.00 5.78 503 ASN A C 1
ATOM 4073 O O . ASN A 1 503 ? 23.230 29.875 86.470 1.00 6.98 503 ASN A O 1
ATOM 4078 N N . ILE A 1 504 ? 23.699 31.171 84.662 1.00 5.54 504 ILE A N 1
ATOM 4079 C CA . ILE A 1 504 ? 24.093 30.063 83.797 1.00 6.23 504 ILE A CA 1
ATOM 4080 C C . ILE A 1 504 ? 25.325 29.334 84.313 1.00 6.80 504 ILE A C 1
ATOM 4081 O O . ILE A 1 504 ? 26.081 29.858 85.130 1.00 7.18 504 ILE A O 1
ATOM 4086 N N . ARG A 1 505 ? 25.544 28.134 83.803 1.00 6.57 505 ARG A N 1
ATOM 4087 C CA . ARG A 1 505 ? 26.716 27.327 84.211 1.00 6.59 505 ARG A CA 1
ATOM 4088 C C . ARG A 1 505 ? 28.019 28.013 83.807 1.00 7.00 505 ARG A C 1
ATOM 4089 O O . ARG A 1 505 ? 28.041 28.922 82.945 1.00 6.45 505 ARG A O 1
ATOM 4097 N N . GLY A 1 506 ? 29.098 27.573 84.456 1.00 6.05 506 GLY A N 1
ATOM 4098 C CA . GLY A 1 506 ? 30.376 28.292 84.369 1.00 6.59 506 GLY A CA 1
ATOM 4099 C C . GLY A 1 506 ? 30.614 29.198 85.562 1.00 6.57 506 GLY A C 1
ATOM 4100 O O . GLY A 1 506 ? 31.781 29.449 85.949 1.00 6.59 506 GLY A O 1
ATOM 4101 N N . GLY A 1 507 ? 29.509 29.746 86.091 1.00 6.16 507 GLY A N 1
ATOM 4102 C CA . GLY A 1 507 ? 29.567 30.535 87.328 1.00 7.37 507 GLY A CA 1
ATOM 4103 C C . GLY A 1 507 ? 29.842 29.686 88.566 1.00 7.35 507 GLY A C 1
ATOM 4104 O O . GLY A 1 507 ? 29.974 28.452 88.493 1.00 7.36 507 GLY A O 1
ATOM 4105 N N . GLY A 1 508 ? 29.917 30.385 89.699 1.00 7.29 508 GLY A N 1
ATOM 4106 C CA . GLY A 1 508 ? 30.129 29.730 90.982 1.00 7.60 508 GLY A CA 1
ATOM 4107 C C . GLY A 1 508 ? 28.882 29.473 91.795 1.00 7.90 508 GLY A C 1
ATOM 4108 O O . GLY A 1 508 ? 28.981 29.052 92.970 1.00 7.56 508 GLY A O 1
ATOM 4109 N N . GLU A 1 509 ? 27.703 29.679 91.214 1.00 7.29 509 GLU A N 1
ATOM 4110 C CA . GLU A 1 509 ? 26.484 29.722 92.031 1.00 7.83 509 GLU A CA 1
ATOM 4111 C C . GLU A 1 509 ? 26.175 28.415 92.733 1.00 8.82 509 GLU A C 1
ATOM 4112 O O . GLU A 1 509 ? 25.650 28.430 93.863 1.00 10.05 509 GLU A O 1
ATOM 4118 N N . TYR A 1 510 ? 26.504 27.283 92.109 1.00 8.35 510 TYR A N 1
ATOM 4119 C CA . TYR A 1 510 ? 26.365 25.977 92.784 1.00 8.28 510 TYR A CA 1
ATOM 4120 C C . TYR A 1 510 ? 27.721 25.285 92.863 1.00 8.55 510 TYR A C 1
ATOM 4121 O O . TYR A 1 510 ? 27.854 24.074 92.672 1.00 9.50 510 TYR A O 1
ATOM 4130 N N . GLY A 1 511 ? 28.728 26.102 93.181 1.00 8.04 511 GLY A N 1
ATOM 4131 C CA . GLY A 1 511 ? 30.054 25.562 93.529 1.00 8.36 511 GLY A CA 1
ATOM 4132 C C . GLY A 1 511 ? 30.844 25.115 92.329 1.00 8.21 511 GLY A C 1
ATOM 4133 O O . GLY A 1 511 ? 30.524 25.444 91.181 1.00 8.36 511 GLY A O 1
ATOM 4134 N N . GLU A 1 512 ? 31.869 24.315 92.594 1.00 7.88 512 GLU A N 1
ATOM 4135 C CA . GLU A 1 512 ? 32.795 23.939 91.539 1.00 8.67 512 GLU A CA 1
ATOM 4136 C C . GLU A 1 512 ? 32.140 23.051 90.464 1.00 8.74 512 GLU A C 1
ATOM 4137 O O . GLU A 1 512 ? 32.577 23.069 89.304 1.00 9.44 512 GLU A O 1
ATOM 4143 N N . THR A 1 513 ? 31.113 22.293 90.819 1.00 9.44 513 THR A N 1
ATOM 4144 C CA . THR A 1 513 ? 30.385 21.511 89.803 1.00 9.46 513 THR A CA 1
ATOM 4145 C C . THR A 1 513 ? 29.660 22.450 88.817 1.00 9.11 513 THR A C 1
ATOM 4146 O O . THR A 1 513 ? 29.558 22.121 87.628 1.00 9.14 513 THR A O 1
ATOM 4150 N N . TRP A 1 514 ? 29.115 23.569 89.305 1.00 7.66 514 TRP A N 1
ATOM 4151 C CA . TRP A 1 514 ? 28.484 24.562 88.428 1.00 7.44 514 TRP A CA 1
ATOM 4152 C C . TRP A 1 514 ? 29.521 25.176 87.500 1.00 7.44 514 TRP A C 1
ATOM 4153 O O . TRP A 1 514 ? 29.291 25.319 86.288 1.00 6.75 514 TRP A O 1
ATOM 4164 N N . HIS A 1 515 ? 30.694 25.494 88.061 1.00 6.89 515 HIS A N 1
ATOM 4165 C CA . HIS A 1 515 ? 31.776 26.047 87.265 1.00 7.40 515 HIS A CA 1
ATOM 4166 C C . HIS A 1 515 ? 32.184 25.056 86.167 1.00 7.27 515 HIS A C 1
ATOM 4167 O O . HIS A 1 515 ? 32.245 25.446 84.978 1.00 6.92 515 HIS A O 1
ATOM 4174 N N . LYS A 1 516 ? 32.459 23.800 86.537 1.00 8.00 516 LYS A N 1
ATOM 4175 C CA . LYS A 1 516 ? 32.940 22.820 85.559 1.00 8.01 516 LYS A CA 1
ATOM 4176 C C . LYS A 1 516 ? 31.875 22.506 84.500 1.00 8.35 516 LYS A C 1
ATOM 4177 O O . LYS A 1 516 ? 32.212 22.080 83.389 1.00 9.89 516 LYS A O 1
ATOM 4183 N N . GLY A 1 517 ? 30.618 22.772 84.814 1.00 8.27 517 GLY A N 1
ATOM 4184 C CA . GLY A 1 517 ? 29.554 22.612 83.834 1.00 8.68 517 GLY A CA 1
ATOM 4185 C C . GLY A 1 517 ? 29.562 23.641 82.716 1.00 8.29 517 GLY A C 1
ATOM 4186 O O . GLY A 1 517 ? 28.755 23.535 81.795 1.00 9.81 517 GLY A O 1
ATOM 4187 N N . GLY A 1 518 ? 30.446 24.645 82.792 1.00 7.48 518 GLY A N 1
ATOM 4188 C CA . GLY A 1 518 ? 30.500 25.684 81.759 1.00 8.97 518 GLY A CA 1
ATOM 4189 C C . GLY A 1 518 ? 31.904 25.978 81.289 1.00 8.49 518 GLY A C 1
ATOM 4190 O O . GLY A 1 518 ? 32.218 27.128 80.952 1.00 8.81 518 GLY A O 1
ATOM 4191 N N . ILE A 1 519 ? 32.774 24.969 81.300 1.00 7.45 519 ILE A N 1
ATOM 4192 C CA . ILE A 1 519 ? 34.140 25.148 80.835 1.00 8.09 519 ILE A CA 1
ATOM 4193 C C . ILE A 1 519 ? 34.543 24.059 79.854 1.00 7.22 519 ILE A C 1
ATOM 4194 O O . ILE A 1 519 ? 33.891 22.977 79.785 1.00 7.60 519 ILE A O 1
ATOM 4199 N N . LEU A 1 520 ? 35.634 24.324 79.142 1.00 6.81 520 LEU A N 1
ATOM 4200 C CA . LEU A 1 520 ? 36.348 23.337 78.339 1.00 8.08 520 LEU A CA 1
ATOM 4201 C C . LEU A 1 520 ? 35.400 22.713 77.292 1.00 8.13 520 LEU A C 1
ATOM 4202 O O . LEU A 1 520 ? 34.763 23.457 76.555 1.00 7.35 520 LEU A O 1
ATOM 4207 N N . ALA A 1 521 ? 35.245 21.384 77.275 1.00 7.93 521 ALA A N 1
ATOM 4208 C CA . ALA A 1 521 ? 34.398 20.744 76.263 1.00 8.44 521 ALA A CA 1
ATOM 4209 C C . ALA A 1 521 ? 32.941 21.152 76.451 1.00 8.59 521 ALA A C 1
ATOM 4210 O O . ALA A 1 521 ? 32.161 21.086 75.491 1.00 9.75 521 ALA A O 1
ATOM 4212 N N . ASN A 1 522 ? 32.599 21.600 77.652 1.00 6.79 522 ASN A N 1
ATOM 4213 C CA . ASN A 1 522 ? 31.232 21.941 78.015 1.00 7.41 522 ASN A CA 1
ATOM 4214 C C . ASN A 1 522 ? 30.912 23.428 77.985 1.00 7.06 522 ASN A C 1
ATOM 4215 O O . ASN A 1 522 ? 29.851 23.850 78.440 1.00 7.86 522 ASN A O 1
ATOM 4220 N N . LYS A 1 523 ? 31.803 24.224 77.367 1.00 7.12 523 LYS A N 1
ATOM 4221 C CA . LYS A 1 523 ? 31.503 25.658 77.249 1.00 7.35 523 LYS A CA 1
ATOM 4222 C C . LYS A 1 523 ? 30.165 25.936 76.553 1.00 6.82 523 LYS A C 1
ATOM 4223 O O . LYS A 1 523 ? 29.468 26.896 76.934 1.00 7.93 523 LYS A O 1
ATOM 4229 N N . GLN A 1 524 ? 29.775 25.100 75.586 1.00 6.88 524 GLN A N 1
ATOM 4230 C CA . GLN A 1 524 ? 28.509 25.321 74.895 1.00 7.78 524 GLN A CA 1
ATOM 4231 C C . GLN A 1 524 ? 27.325 25.303 75.853 1.00 7.62 524 GLN A C 1
ATOM 4232 O O . GLN A 1 524 ? 26.323 25.914 75.546 1.00 7.70 524 GLN A O 1
ATOM 4238 N N . ASN A 1 525 ? 27.437 24.643 77.021 1.00 7.26 525 ASN A N 1
ATOM 4239 C CA . ASN A 1 525 ? 26.350 24.710 78.003 1.00 7.72 525 ASN A CA 1
ATOM 4240 C C . ASN A 1 525 ? 26.032 26.148 78.367 1.00 6.74 525 ASN A C 1
ATOM 4241 O O . ASN A 1 525 ? 24.880 26.476 78.612 1.00 7.46 525 ASN A O 1
ATOM 4246 N N . CYS A 1 526 ? 27.051 27.012 78.453 1.00 6.97 526 CYS A N 1
ATOM 4247 C CA . CYS A 1 526 ? 26.800 28.425 78.813 1.00 7.83 526 CYS A CA 1
ATOM 4248 C C . CYS A 1 526 ? 25.835 29.068 77.805 1.00 7.20 526 CYS A C 1
ATOM 4249 O O . CYS A 1 526 ? 24.881 29.776 78.173 1.00 7.47 526 CYS A O 1
ATOM 4252 N N . PHE A 1 527 ? 26.123 28.844 76.527 1.00 7.38 527 PHE A N 1
ATOM 4253 C CA . PHE A 1 527 ? 25.380 29.486 75.450 1.00 7.12 527 PHE A CA 1
ATOM 4254 C C . PHE A 1 527 ? 23.981 28.880 75.391 1.00 7.11 527 PHE A C 1
ATOM 4255 O O . PHE A 1 527 ? 22.977 29.604 75.170 1.00 8.46 527 PHE A O 1
ATOM 4263 N N . ASP A 1 528 ? 23.885 27.558 75.565 1.00 7.60 528 ASP A N 1
ATOM 4264 C CA . ASP A 1 528 ? 22.584 26.892 75.597 1.00 7.23 528 ASP A CA 1
ATOM 4265 C C . ASP A 1 528 ? 21.745 27.422 76.749 1.00 7.33 528 ASP A C 1
ATOM 4266 O O . ASP A 1 528 ? 20.555 27.764 76.586 1.00 8.56 528 ASP A O 1
ATOM 4271 N N . ASP A 1 529 ? 22.375 27.500 77.929 1.00 7.12 529 ASP A N 1
ATOM 4272 C CA . ASP A 1 529 ? 21.690 28.032 79.109 1.00 7.21 529 ASP A CA 1
ATOM 4273 C C . ASP A 1 529 ? 21.132 29.439 78.836 1.00 7.38 529 ASP A C 1
ATOM 4274 O O . ASP A 1 529 ? 19.977 29.754 79.165 1.00 7.89 529 ASP A O 1
ATOM 4279 N N . PHE A 1 530 ? 21.962 30.309 78.264 1.00 6.17 530 PHE A N 1
ATOM 4280 C CA . PHE A 1 530 ? 21.532 31.688 78.073 1.00 6.27 530 PHE A CA 1
ATOM 4281 C C . PHE A 1 530 ? 20.430 31.829 77.004 1.00 6.72 530 PHE A C 1
ATOM 4282 O O . PHE A 1 530 ? 19.494 32.614 77.159 1.00 7.90 530 PHE A O 1
ATOM 4290 N N . GLN A 1 531 ? 20.557 31.070 75.910 1.00 7.07 531 GLN A N 1
ATOM 4291 C CA . GLN A 1 531 ? 19.515 31.043 74.856 1.00 7.32 531 GLN A CA 1
ATOM 4292 C C . GLN A 1 531 ? 18.187 30.526 75.458 1.00 8.24 531 GLN A C 1
ATOM 4293 O O . GLN A 1 531 ? 17.115 31.075 75.149 1.00 8.39 531 GLN A O 1
ATOM 4299 N N . CYS A 1 532 ? 18.267 29.532 76.346 1.00 8.09 532 CYS A N 1
ATOM 4300 C CA . CYS A 1 532 ? 17.062 29.041 77.021 1.00 8.35 532 CYS A CA 1
ATOM 4301 C C . CYS A 1 532 ? 16.460 30.048 77.983 1.00 8.03 532 CYS A C 1
ATOM 4302 O O . CYS A 1 532 ? 15.235 30.102 78.136 1.00 8.96 532 CYS A O 1
ATOM 4305 N N . ALA A 1 533 ? 17.287 30.894 78.597 1.00 7.34 533 ALA A N 1
ATOM 4306 C CA . ALA A 1 533 ? 16.739 31.986 79.413 1.00 8.08 533 ALA A CA 1
ATOM 4307 C C . ALA A 1 533 ? 15.898 32.932 78.543 1.00 7.78 533 ALA A C 1
ATOM 4308 O O . ALA A 1 533 ? 14.817 33.378 78.930 1.00 9.11 533 ALA A O 1
ATOM 4310 N N . ALA A 1 534 ? 16.434 33.296 77.370 1.00 8.24 534 ALA A N 1
ATOM 4311 C CA . ALA A 1 534 ? 15.731 34.166 76.438 1.00 8.26 534 ALA A CA 1
ATOM 4312 C C . ALA A 1 534 ? 14.413 33.491 76.003 1.00 9.21 534 ALA A C 1
ATOM 4313 O O . ALA A 1 534 ? 13.344 34.157 76.005 1.00 9.69 534 ALA A O 1
ATOM 4315 N N . GLU A 1 535 ? 14.468 32.202 75.662 1.00 9.41 535 GLU A N 1
ATOM 4316 C CA . GLU A 1 535 ? 13.250 31.453 75.297 1.00 9.77 535 GLU A CA 1
ATOM 4317 C C . GLU A 1 535 ? 12.217 31.452 76.431 1.00 10.63 535 GLU A C 1
ATOM 4318 O O . GLU A 1 535 ? 11.003 31.587 76.159 1.00 10.65 535 GLU A O 1
ATOM 4324 N N . TYR A 1 536 ? 12.658 31.336 77.676 1.00 9.69 536 TYR A N 1
ATOM 4325 C CA . TYR A 1 536 ? 11.751 31.391 78.814 1.00 10.23 536 TYR A CA 1
ATOM 4326 C C . TYR A 1 536 ? 11.042 32.744 78.875 1.00 10.43 536 TYR A C 1
ATOM 4327 O O . TYR A 1 536 ? 9.814 32.827 79.021 1.00 10.97 536 TYR A O 1
ATOM 4336 N N . LEU A 1 537 ? 11.818 33.815 78.827 1.00 10.05 537 LEU A N 1
ATOM 4337 C CA . LEU A 1 537 ? 11.238 35.161 78.917 1.00 10.30 537 LEU A CA 1
ATOM 4338 C C . LEU A 1 537 ? 10.202 35.374 77.819 1.00 11.14 537 LEU A C 1
ATOM 4339 O O . LEU A 1 537 ? 9.197 36.081 78.049 1.00 11.68 537 LEU A O 1
ATOM 4344 N N . ILE A 1 538 ? 10.453 34.844 76.624 1.00 11.36 538 ILE A N 1
ATOM 4345 C CA . ILE A 1 538 ? 9.529 34.996 75.503 1.00 11.97 538 ILE A CA 1
ATOM 4346 C C . ILE A 1 538 ? 8.284 34.113 75.679 1.00 12.62 538 ILE A C 1
ATOM 4347 O O . ILE A 1 538 ? 7.144 34.599 75.548 1.00 13.36 538 ILE A O 1
ATOM 4352 N N . LYS A 1 539 ? 8.494 32.835 75.998 1.00 12.53 539 LYS A N 1
ATOM 4353 C CA . LYS A 1 539 ? 7.387 31.878 76.142 1.00 13.77 539 LYS A CA 1
ATOM 4354 C C . LYS A 1 539 ? 6.450 32.332 77.250 1.00 14.42 539 LYS A C 1
ATOM 4355 O O . LYS A 1 539 ? 5.224 32.247 77.128 1.00 15.34 539 LYS A O 1
ATOM 4361 N N . GLU A 1 540 ? 7.024 32.833 78.333 1.00 13.27 540 GLU A N 1
ATOM 4362 C CA . GLU A 1 540 ? 6.247 33.240 79.499 1.00 13.17 540 GLU A CA 1
ATOM 4363 C C . GLU A 1 540 ? 5.648 34.631 79.356 1.00 13.96 540 GLU A C 1
ATOM 4364 O O . GLU A 1 540 ? 4.942 35.082 80.247 1.00 15.43 540 GLU A O 1
ATOM 4370 N N . GLY A 1 541 ? 5.943 35.327 78.263 1.00 13.10 541 GLY A N 1
ATOM 4371 C CA . GLY A 1 541 ? 5.249 36.594 77.947 1.00 13.86 541 GLY A CA 1
ATOM 4372 C C . GLY A 1 541 ? 5.846 37.831 78.591 1.00 12.61 541 GLY A C 1
ATOM 4373 O O . GLY A 1 541 ? 5.220 38.892 78.605 1.00 13.19 541 GLY A O 1
ATOM 4374 N N . TYR A 1 542 ? 7.053 37.726 79.146 1.00 10.97 542 TYR A N 1
ATOM 4375 C CA . TYR A 1 542 ? 7.735 38.955 79.581 1.00 11.13 542 TYR A CA 1
ATOM 4376 C C . TYR A 1 542 ? 8.114 39.860 78.405 1.00 11.63 542 TYR A C 1
ATOM 4377 O O . TYR A 1 542 ? 8.118 41.101 78.540 1.00 14.26 542 TYR A O 1
ATOM 4386 N N . THR A 1 543 ? 8.443 39.273 77.260 1.00 11.90 543 THR A N 1
ATOM 4387 C CA . THR A 1 543 ? 9.017 40.022 76.141 1.00 10.65 543 THR A CA 1
ATOM 4388 C C . THR A 1 543 ? 8.812 39.269 74.828 1.00 10.71 543 THR A C 1
ATOM 4389 O O . THR A 1 543 ? 8.172 38.200 74.824 1.00 11.13 543 THR A O 1
ATOM 4393 N N . SER A 1 544 ? 9.384 39.793 73.746 1.00 11.75 544 SER A N 1
ATOM 4394 C CA . SER A 1 544 ? 9.374 39.131 72.450 1.00 12.00 544 SER A CA 1
ATOM 4395 C C . SER A 1 544 ? 10.752 39.353 71.822 1.00 11.54 544 SER A C 1
ATOM 4396 O O . SER A 1 544 ? 11.464 40.278 72.220 1.00 11.32 544 SER A O 1
ATOM 4399 N N . PRO A 1 545 ? 11.170 38.482 70.880 1.00 11.88 545 PRO A N 1
ATOM 4400 C CA . PRO A 1 545 ? 12.520 38.632 70.315 1.00 13.38 545 PRO A CA 1
ATOM 4401 C C . PRO A 1 545 ? 12.865 40.038 69.856 1.00 13.54 545 PRO A C 1
ATOM 4402 O O . PRO A 1 545 ? 13.966 40.532 70.153 1.00 13.29 545 PRO A O 1
ATOM 4406 N N . LYS A 1 546 ? 11.943 40.722 69.180 1.00 13.79 546 LYS A N 1
ATOM 4407 C CA . LYS A 1 546 ? 12.249 42.041 68.634 1.00 15.08 546 LYS A CA 1
ATOM 4408 C C . LYS A 1 546 ? 12.442 43.103 69.725 1.00 13.68 546 LYS A C 1
ATOM 4409 O O . LYS A 1 546 ? 12.870 44.219 69.427 1.00 15.73 546 LYS A O 1
ATOM 4415 N N . ARG A 1 547 ? 12.049 42.805 70.963 1.00 11.55 547 ARG A N 1
ATOM 4416 C CA . ARG A 1 547 ? 12.123 43.728 72.073 1.00 11.79 547 ARG A CA 1
ATOM 4417 C C . ARG A 1 547 ? 13.182 43.314 73.086 1.00 10.11 547 ARG A C 1
ATOM 4418 O O . ARG A 1 547 ? 13.280 43.942 74.115 1.00 9.96 547 ARG A O 1
ATOM 4426 N N . LEU A 1 548 ? 13.932 42.247 72.801 1.00 9.37 548 LEU A N 1
ATOM 4427 C CA . LEU A 1 548 ? 14.880 41.687 73.767 1.00 8.59 548 LEU A CA 1
ATOM 4428 C C . LEU A 1 548 ? 16.293 42.159 73.473 1.00 8.37 548 LEU A C 1
ATOM 4429 O O . LEU A 1 548 ? 16.782 41.980 72.359 1.00 9.26 548 LEU A O 1
ATOM 4434 N N . THR A 1 549 ? 16.944 42.707 74.516 1.00 7.90 549 THR A N 1
ATOM 4435 C CA . THR A 1 549 ? 18.372 43.053 74.490 1.00 8.43 549 THR A CA 1
ATOM 4436 C C . THR A 1 549 ? 19.128 42.074 75.400 1.00 7.37 549 THR A C 1
ATOM 4437 O O . THR A 1 549 ? 18.680 41.785 76.515 1.00 7.83 549 THR A O 1
ATOM 4441 N N . ILE A 1 550 ? 20.250 41.559 74.907 1.00 6.90 550 ILE A N 1
ATOM 4442 C CA . ILE A 1 550 ? 21.161 40.824 75.789 1.00 6.93 550 ILE A CA 1
ATOM 4443 C C . ILE A 1 550 ? 22.452 41.607 76.013 1.00 5.94 550 ILE A C 1
ATOM 4444 O O . ILE A 1 550 ? 22.925 42.311 75.106 1.00 6.57 550 ILE A O 1
ATOM 4449 N N . ASN A 1 551 ? 23.030 41.454 77.200 1.00 6.81 551 ASN A N 1
ATOM 4450 C CA . ASN A 1 551 ? 24.260 42.179 77.548 1.00 6.56 551 ASN A CA 1
ATOM 4451 C C . ASN A 1 551 ? 25.154 41.293 78.382 1.00 5.97 551 ASN A C 1
ATOM 4452 O O . ASN A 1 551 ? 24.681 40.487 79.204 1.00 7.12 551 ASN A O 1
ATOM 4457 N N . GLY A 1 552 ? 26.455 41.480 78.207 1.00 6.36 552 GLY A N 1
ATOM 4458 C CA . GLY A 1 552 ? 27.457 40.832 79.065 1.00 6.10 552 GLY A CA 1
ATOM 4459 C C . GLY A 1 552 ? 28.783 41.528 78.877 1.00 6.03 552 GLY A C 1
ATOM 4460 O O . GLY A 1 552 ? 28.968 42.198 77.845 1.00 5.93 552 GLY A O 1
ATOM 4461 N N . GLY A 1 553 ? 29.703 41.366 79.836 1.00 5.21 553 GLY A N 1
ATOM 4462 C CA . GLY A 1 553 ? 31.036 41.990 79.756 1.00 5.50 553 GLY A CA 1
ATOM 4463 C C . GLY A 1 553 ? 32.107 40.951 79.940 1.00 5.06 553 GLY A C 1
ATOM 4464 O O . GLY A 1 553 ? 31.948 40.028 80.769 1.00 5.35 553 GLY A O 1
ATOM 4465 N N . SER A 1 554 ? 33.214 41.099 79.210 1.00 5.63 554 SER A N 1
ATOM 4466 C CA . SER A 1 554 ? 34.392 40.237 79.352 1.00 5.32 554 SER A CA 1
ATOM 4467 C C . SER A 1 554 ? 34.051 38.815 78.868 1.00 6.08 554 SER A C 1
ATOM 4468 O O . SER A 1 554 ? 33.714 38.644 77.688 1.00 6.43 554 SER A O 1
ATOM 4471 N N . ASN A 1 555 ? 34.101 37.818 79.747 1.00 5.77 555 ASN A N 1
ATOM 4472 C CA . ASN A 1 555 ? 33.559 36.502 79.405 1.00 5.48 555 ASN A CA 1
ATOM 4473 C C . ASN A 1 555 ? 32.047 36.572 79.078 1.00 5.18 555 ASN A C 1
ATOM 4474 O O . ASN A 1 555 ? 31.556 35.762 78.273 1.00 5.44 555 ASN A O 1
ATOM 4479 N N . GLY A 1 556 ? 31.344 37.568 79.643 1.00 5.77 556 GLY A N 1
ATOM 4480 C CA . GLY A 1 556 ? 29.960 37.864 79.237 1.00 5.86 556 GLY A CA 1
ATOM 4481 C C . GLY A 1 556 ? 29.835 38.511 77.863 1.00 6.20 556 GLY A C 1
ATOM 4482 O O . GLY A 1 556 ? 28.781 38.406 77.204 1.00 6.75 556 GLY A O 1
ATOM 4483 N N . GLY A 1 557 ? 30.913 39.165 77.412 1.00 5.61 557 GLY A N 1
ATOM 4484 C CA . GLY A 1 557 ? 30.934 39.726 76.036 1.00 6.18 557 GLY A CA 1
ATOM 4485 C C . GLY A 1 557 ? 31.055 38.585 75.052 1.00 6.10 557 GLY A C 1
ATOM 4486 O O . GLY A 1 557 ? 30.335 38.581 74.038 1.00 6.30 557 GLY A O 1
ATOM 4487 N N . LEU A 1 558 ? 31.904 37.599 75.354 1.00 5.72 558 LEU A N 1
ATOM 4488 C CA . LEU A 1 558 ? 31.932 36.345 74.584 1.00 5.41 558 LEU A CA 1
ATOM 4489 C C . LEU A 1 558 ? 30.542 35.688 74.573 1.00 5.33 558 LEU A C 1
ATOM 4490 O O . LEU A 1 558 ? 30.033 35.289 73.501 1.00 6.13 558 LEU A O 1
ATOM 4495 N N . LEU A 1 559 ? 29.887 35.620 75.721 1.00 5.72 559 LEU A N 1
ATOM 4496 C CA . LEU A 1 559 ? 28.561 34.981 75.814 1.00 6.60 559 LEU A CA 1
ATOM 4497 C C . LEU A 1 559 ? 27.613 35.599 74.801 1.00 5.95 559 LEU A C 1
ATOM 4498 O O . LEU A 1 559 ? 26.989 34.861 74.019 1.00 6.07 559 LEU A O 1
ATOM 4503 N N . VAL A 1 560 ? 27.443 36.918 74.822 1.00 5.75 560 VAL A N 1
ATOM 4504 C CA . VAL A 1 560 ? 26.398 37.527 73.975 1.00 6.32 560 VAL A CA 1
ATOM 4505 C C . VAL A 1 560 ? 26.780 37.539 72.511 1.00 6.27 560 VAL A C 1
ATOM 4506 O O . VAL A 1 560 ? 25.901 37.422 71.655 1.00 7.33 560 VAL A O 1
ATOM 4510 N N . ALA A 1 561 ? 28.073 37.642 72.208 1.00 6.05 561 ALA A N 1
ATOM 4511 C CA . ALA A 1 561 ? 28.529 37.606 70.827 1.00 7.23 561 ALA A CA 1
ATOM 4512 C C . ALA A 1 561 ? 28.297 36.230 70.225 1.00 7.34 561 ALA A C 1
ATOM 4513 O O . ALA A 1 561 ? 27.800 36.102 69.109 1.00 7.66 561 ALA A O 1
ATOM 4515 N N . THR A 1 562 ? 28.604 35.168 70.983 1.00 6.03 562 THR A N 1
ATOM 4516 C CA . THR A 1 562 ? 28.344 33.805 70.459 1.00 7.19 562 THR A CA 1
ATOM 4517 C C . THR A 1 562 ? 26.842 33.611 70.287 1.00 7.61 562 THR A C 1
ATOM 4518 O O . THR A 1 562 ? 26.385 33.041 69.290 1.00 8.00 562 THR A O 1
ATOM 4522 N N . CYS A 1 563 ? 26.060 34.095 71.255 1.00 7.21 563 CYS A N 1
ATOM 4523 C CA . CYS A 1 563 ? 24.588 33.938 71.120 1.00 7.48 563 CYS A CA 1
ATOM 4524 C C . CYS A 1 563 ? 24.041 34.680 69.901 1.00 7.97 563 CYS A C 1
ATOM 4525 O O . CYS A 1 563 ? 23.106 34.167 69.268 1.00 8.85 563 CYS A O 1
ATOM 4528 N N . ALA A 1 564 ? 24.615 35.833 69.532 1.00 7.69 564 ALA A N 1
ATOM 4529 C CA . ALA A 1 564 ? 24.151 36.557 68.323 1.00 7.66 564 ALA A CA 1
ATOM 4530 C C . ALA A 1 564 ? 24.408 35.687 67.084 1.00 8.50 564 ALA A C 1
ATOM 4531 O O . ALA A 1 564 ? 23.566 35.583 66.193 1.00 8.94 564 ALA A O 1
ATOM 4533 N N . ASN A 1 565 ? 25.571 35.028 67.031 1.00 7.18 565 ASN A N 1
ATOM 4534 C CA . ASN A 1 565 ? 25.900 34.142 65.899 1.00 7.96 565 ASN A CA 1
ATOM 4535 C C . ASN A 1 565 ? 25.008 32.923 65.866 1.00 8.89 565 ASN A C 1
ATOM 4536 O O . ASN A 1 565 ? 24.597 32.494 64.765 1.00 9.41 565 ASN A O 1
ATOM 4541 N N . GLN A 1 566 ? 24.728 32.324 67.035 1.00 8.19 566 GLN A N 1
ATOM 4542 C CA . GLN A 1 566 ? 24.027 31.026 67.050 1.00 8.64 566 GLN A CA 1
ATOM 4543 C C . GLN A 1 566 ? 22.522 31.184 66.909 1.00 8.74 566 GLN A C 1
ATOM 4544 O O . GLN A 1 566 ? 21.892 30.315 66.297 1.00 9.46 566 GLN A O 1
ATOM 4550 N N . ARG A 1 567 ? 21.954 32.239 67.511 1.00 8.32 567 ARG A N 1
ATOM 4551 C CA . ARG A 1 567 ? 20.496 32.433 67.484 1.00 9.79 567 ARG A CA 1
ATOM 4552 C C . ARG A 1 567 ? 20.165 33.895 67.204 1.00 9.05 567 ARG A C 1
ATOM 4553 O O . ARG A 1 567 ? 19.555 34.579 68.044 1.00 9.35 567 ARG A O 1
ATOM 4561 N N . PRO A 1 568 ? 20.523 34.376 65.989 1.00 9.12 568 PRO A N 1
ATOM 4562 C CA . PRO A 1 568 ? 20.266 35.776 65.696 1.00 10.54 568 PRO A CA 1
ATOM 4563 C C . PRO A 1 568 ? 18.778 36.093 65.716 1.00 11.09 568 PRO A C 1
ATOM 4564 O O . PRO A 1 568 ? 18.407 37.262 65.951 1.00 11.58 568 PRO A O 1
ATOM 4568 N N . ASP A 1 569 ? 17.942 35.076 65.480 1.00 11.48 569 ASP A N 1
ATOM 4569 C CA . ASP A 1 569 ? 16.478 35.217 65.502 1.00 12.25 569 ASP A CA 1
ATOM 4570 C C . ASP A 1 569 ? 15.884 35.493 66.875 1.00 12.23 569 ASP A C 1
ATOM 4571 O O . ASP A 1 569 ? 14.710 35.900 66.983 1.00 13.95 569 ASP A O 1
ATOM 4576 N N . LEU A 1 570 ? 16.672 35.276 67.935 1.00 11.16 570 LEU A N 1
ATOM 4577 C CA . LEU A 1 570 ? 16.182 35.347 69.294 1.00 11.60 570 LEU A CA 1
ATOM 4578 C C . LEU A 1 570 ? 16.259 36.748 69.932 1.00 10.54 570 LEU A C 1
ATOM 4579 O O . LEU A 1 570 ? 15.608 37.017 70.956 1.00 11.12 570 LEU A O 1
ATOM 4584 N N . PHE A 1 571 ? 17.083 37.620 69.336 1.00 9.51 571 PHE A N 1
ATOM 4585 C CA . PHE A 1 571 ? 17.471 38.876 69.987 1.00 9.59 571 PHE A CA 1
ATOM 4586 C C . PHE A 1 571 ? 17.230 40.063 69.067 1.00 9.97 571 PHE A C 1
ATOM 4587 O O . PHE A 1 571 ? 17.451 39.981 67.869 1.00 12.72 571 PHE A O 1
ATOM 4595 N N . GLY A 1 572 ? 16.769 41.160 69.641 1.00 9.13 572 GLY A N 1
ATOM 4596 C CA . GLY A 1 572 ? 16.693 42.423 68.903 1.00 8.30 572 GLY A CA 1
ATOM 4597 C C . GLY A 1 572 ? 17.985 43.223 68.952 1.00 8.42 572 GLY A C 1
ATOM 4598 O O . GLY A 1 572 ? 18.314 43.930 67.996 1.00 9.22 572 GLY A O 1
ATOM 4599 N N . CYS A 1 573 ? 18.683 43.153 70.085 1.00 9.04 573 CYS A N 1
ATOM 4600 C CA . CYS A 1 573 ? 19.808 44.031 70.339 1.00 8.50 573 CYS A CA 1
ATOM 4601 C C . CYS A 1 573 ? 20.810 43.295 71.211 1.00 7.83 573 CYS A C 1
ATOM 4602 O O . CYS A 1 573 ? 20.391 42.539 72.116 1.00 7.58 573 CYS A O 1
ATOM 4605 N N . VAL A 1 574 ? 22.099 43.498 70.949 1.00 7.42 574 VAL A N 1
ATOM 4606 C CA . VAL A 1 574 ? 23.175 42.814 71.680 1.00 7.30 574 VAL A CA 1
ATOM 4607 C C . VAL A 1 574 ? 24.196 43.883 72.034 1.00 6.61 574 VAL A C 1
ATOM 4608 O O . VAL A 1 574 ? 24.669 44.599 71.116 1.00 7.61 574 VAL A O 1
ATOM 4612 N N . ILE A 1 575 ? 24.549 44.011 73.315 1.00 7.13 575 ILE A N 1
ATOM 4613 C CA . ILE A 1 575 ? 25.631 44.921 73.712 1.00 7.53 575 ILE A CA 1
ATOM 4614 C C . ILE A 1 575 ? 26.719 44.084 74.370 1.00 6.59 575 ILE A C 1
ATOM 4615 O O . ILE A 1 575 ? 26.505 43.499 75.444 1.00 6.38 575 ILE A O 1
ATOM 4620 N N . ALA A 1 576 ? 27.855 43.988 73.700 1.00 6.57 576 ALA A N 1
ATOM 4621 C CA . ALA A 1 576 ? 28.984 43.211 74.239 1.00 6.97 576 ALA A CA 1
ATOM 4622 C C . ALA A 1 576 ? 30.070 44.140 74.710 1.00 6.14 576 ALA A C 1
ATOM 4623 O O . ALA A 1 576 ? 30.663 44.896 73.923 1.00 7.03 576 ALA A O 1
ATOM 4625 N N . GLN A 1 577 ? 30.309 44.144 76.019 1.00 6.66 577 GLN A N 1
ATOM 4626 C CA . GLN A 1 577 ? 31.338 45.002 76.604 1.00 6.96 577 GLN A CA 1
ATOM 4627 C C . GLN A 1 577 ? 32.635 44.235 76.771 1.00 6.75 577 GLN A C 1
ATOM 4628 O O . GLN A 1 577 ? 32.624 43.116 77.334 1.00 6.87 577 GLN A O 1
ATOM 4634 N N . VAL A 1 578 ? 33.733 44.853 76.320 1.00 6.03 578 VAL A N 1
ATOM 4635 C CA . VAL A 1 578 ? 35.095 44.317 76.554 1.00 6.01 578 VAL A CA 1
ATOM 4636 C C . VAL A 1 578 ? 35.214 42.793 76.413 1.00 5.80 578 VAL A C 1
ATOM 4637 O O . VAL A 1 578 ? 35.829 42.107 77.230 1.00 6.71 578 VAL A O 1
ATOM 4641 N N . GLY A 1 579 ? 34.686 42.292 75.312 1.00 6.01 579 GLY A N 1
ATOM 4642 C CA . GLY A 1 579 ? 34.524 40.836 75.127 1.00 6.12 579 GLY A CA 1
ATOM 4643 C C . GLY A 1 579 ? 35.711 40.141 74.506 1.00 6.22 579 GLY A C 1
ATOM 4644 O O . GLY A 1 579 ? 36.396 40.698 73.645 1.00 6.44 579 GLY A O 1
ATOM 4645 N N . VAL A 1 580 ? 35.936 38.897 74.903 1.00 6.66 580 VAL A N 1
ATOM 4646 C CA . VAL A 1 580 ? 36.974 38.072 74.246 1.00 6.42 580 VAL A CA 1
ATOM 4647 C C . VAL A 1 580 ? 36.301 37.435 73.031 1.00 6.73 580 VAL A C 1
ATOM 4648 O O . VAL A 1 580 ? 35.337 36.661 73.152 1.00 7.96 580 VAL A O 1
ATOM 4652 N N . MET A 1 581 ? 36.812 37.750 71.848 1.00 5.84 581 MET A N 1
ATOM 4653 C CA . MET A 1 581 ? 36.164 37.355 70.570 1.00 5.81 581 MET A CA 1
ATOM 4654 C C . MET A 1 581 ? 36.989 36.435 69.713 1.00 6.41 581 MET A C 1
ATOM 4655 O O . MET A 1 581 ? 36.419 35.625 68.976 1.00 6.96 581 MET A O 1
ATOM 4660 N N . ASP A 1 582 ? 38.318 36.556 69.770 1.00 6.80 582 ASP A N 1
ATOM 4661 C CA . ASP A 1 582 ? 39.178 35.634 69.026 1.00 6.71 582 ASP A CA 1
ATOM 4662 C C . ASP A 1 582 ? 39.610 34.505 69.967 1.00 6.55 582 ASP A C 1
ATOM 4663 O O . ASP A 1 582 ? 40.580 34.648 70.729 1.00 7.17 582 ASP A O 1
ATOM 4668 N N . MET A 1 583 ? 38.836 33.419 69.974 1.00 5.72 583 MET A N 1
ATOM 4669 C CA . MET A 1 583 ? 39.144 32.311 70.874 1.00 5.86 583 MET A CA 1
ATOM 4670 C C . MET A 1 583 ? 40.333 31.485 70.459 1.00 6.36 583 MET A C 1
ATOM 4671 O O . MET A 1 583 ? 40.760 30.618 71.232 1.00 6.55 583 MET A O 1
ATOM 4676 N N . LEU A 1 584 ? 40.840 31.706 69.243 1.00 7.02 584 LEU A N 1
ATOM 4677 C CA . LEU A 1 584 ? 42.030 31.018 68.792 1.00 7.36 584 LEU A CA 1
ATOM 4678 C C . LEU A 1 584 ? 43.317 31.688 69.210 1.00 7.70 584 LEU A C 1
ATOM 4679 O O . LEU A 1 584 ? 44.339 30.999 69.308 1.00 8.40 584 LEU A O 1
ATOM 4684 N N . LYS A 1 585 ? 43.276 33.000 69.466 1.00 8.06 585 LYS A N 1
ATOM 4685 C CA . LYS A 1 585 ? 44.501 33.748 69.755 1.00 7.00 585 LYS A CA 1
ATOM 4686 C C . LYS A 1 585 ? 44.494 34.411 71.143 1.00 7.51 585 LYS A C 1
ATOM 4687 O O . LYS A 1 585 ? 45.491 35.044 71.488 1.00 7.83 585 LYS A O 1
ATOM 4693 N N . PHE A 1 586 ? 43.430 34.274 71.945 1.00 7.64 586 PHE A N 1
ATOM 4694 C CA . PHE A 1 586 ? 43.348 35.071 73.207 1.00 7.36 586 PHE A CA 1
ATOM 4695 C C . PHE A 1 586 ? 44.539 34.832 74.139 1.00 7.21 586 PHE A C 1
ATOM 4696 O O . PHE A 1 586 ? 44.920 35.731 74.896 1.00 7.62 586 PHE A O 1
ATOM 4704 N N . HIS A 1 587 ? 45.141 33.636 74.094 1.00 7.40 587 HIS A N 1
ATOM 4705 C CA . HIS A 1 587 ? 46.197 33.281 75.033 1.00 7.79 587 HIS A CA 1
ATOM 4706 C C . HIS A 1 587 ? 47.499 33.984 74.703 1.00 7.93 587 HIS A C 1
ATOM 4707 O O . HIS A 1 587 ? 48.421 33.940 75.522 1.00 8.55 587 HIS A O 1
ATOM 4714 N N . LYS A 1 588 ? 47.605 34.598 73.530 1.00 7.60 588 LYS A N 1
ATOM 4715 C CA . LYS A 1 588 ? 48.863 35.236 73.099 1.00 8.37 588 LYS A CA 1
ATOM 4716 C C . LYS A 1 588 ? 49.165 36.586 73.780 1.00 7.99 588 LYS A C 1
ATOM 4717 O O . LYS A 1 588 ? 50.302 37.057 73.745 1.00 8.61 588 LYS A O 1
ATOM 4723 N N . TYR A 1 589 ? 48.153 37.237 74.365 1.00 6.87 589 TYR A N 1
ATOM 4724 C CA . TYR A 1 589 ? 48.236 38.661 74.761 1.00 7.28 589 TYR A CA 1
ATOM 4725 C C . TYR A 1 589 ? 48.096 38.827 76.259 1.00 6.72 589 TYR A C 1
ATOM 4726 O O . TYR A 1 589 ? 47.324 38.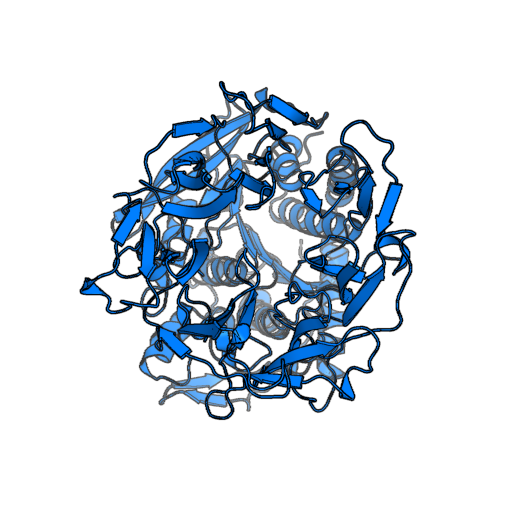095 76.875 1.00 7.34 589 TYR A O 1
ATOM 4735 N N . THR A 1 590 ? 48.840 39.792 76.804 1.00 7.10 590 THR A N 1
ATOM 4736 C CA . THR A 1 590 ? 48.811 40.196 78.234 1.00 6.59 590 THR A CA 1
ATOM 4737 C C . THR A 1 590 ? 48.609 38.997 79.159 1.00 6.63 590 THR A C 1
ATOM 4738 O O . THR A 1 590 ? 49.521 38.142 79.255 1.00 6.74 590 THR A O 1
ATOM 4742 N N . ILE A 1 591 ? 47.475 38.944 79.861 1.00 6.30 591 ILE A N 1
ATOM 4743 C CA . ILE A 1 591 ? 47.235 37.886 80.839 1.00 7.15 591 ILE A CA 1
ATOM 4744 C C . ILE A 1 591 ? 46.307 36.792 80.275 1.00 6.82 591 ILE A C 1
ATOM 4745 O O . ILE A 1 591 ? 45.858 35.915 81.024 1.00 7.52 591 ILE A O 1
ATOM 4750 N N . GLY A 1 592 ? 46.036 36.842 78.978 1.00 6.75 592 GLY A N 1
ATOM 4751 C CA . GLY A 1 592 ? 45.142 35.859 78.364 1.00 7.17 592 GLY A CA 1
ATOM 4752 C C . GLY A 1 592 ? 45.544 34.403 78.578 1.00 6.49 592 GLY A C 1
ATOM 4753 O O . GLY A 1 592 ? 44.681 33.514 78.572 1.00 6.90 592 GLY A O 1
ATOM 4754 N N . HIS A 1 593 ? 46.833 34.145 78.770 1.00 5.92 593 HIS A N 1
ATOM 4755 C CA . HIS A 1 593 ? 47.271 32.776 79.032 1.00 6.89 593 HIS A CA 1
ATOM 4756 C C . HIS A 1 593 ? 46.573 32.173 80.231 1.00 6.89 593 HIS A C 1
ATOM 4757 O O . HIS A 1 593 ? 46.412 30.974 80.294 1.00 7.68 593 HIS A O 1
ATOM 4764 N N . ALA A 1 594 ? 46.139 33.001 81.182 1.00 6.83 594 ALA A N 1
ATOM 4765 C CA . ALA A 1 594 ? 45.530 32.500 82.404 1.00 7.41 594 ALA A CA 1
ATOM 4766 C C . ALA A 1 594 ? 44.140 31.940 82.167 1.00 7.04 594 ALA A C 1
ATOM 4767 O O . ALA A 1 594 ? 43.635 31.214 83.019 1.00 7.67 594 ALA A O 1
ATOM 4769 N N . TRP A 1 595 ? 43.501 32.301 81.064 1.00 6.61 595 TRP A N 1
ATOM 4770 C CA . TRP A 1 595 ? 42.097 31.910 80.868 1.00 6.61 595 TRP A CA 1
ATOM 4771 C C . TRP A 1 595 ? 41.926 30.526 80.279 1.00 6.91 595 TRP A C 1
ATOM 4772 O O . TRP A 1 595 ? 40.797 30.024 80.160 1.00 6.40 595 TRP A O 1
ATOM 4783 N N . THR A 1 596 ? 43.029 29.878 79.951 1.00 6.63 596 THR A N 1
ATOM 4784 C CA . THR A 1 596 ? 42.967 28.527 79.354 1.00 6.88 596 THR A CA 1
ATOM 4785 C C . THR A 1 596 ? 42.357 27.492 80.292 1.00 7.27 596 THR A C 1
ATOM 4786 O O . THR A 1 596 ? 41.882 26.461 79.840 1.00 8.00 596 THR A O 1
ATOM 4790 N N . THR A 1 597 ? 42.323 27.778 81.594 1.00 7.40 597 THR A N 1
ATOM 4791 C CA . THR A 1 597 ? 41.662 26.871 82.542 1.00 7.62 597 THR A CA 1
ATOM 4792 C C . THR A 1 597 ? 40.159 26.793 82.349 1.00 7.02 597 THR A C 1
ATOM 4793 O O . THR A 1 597 ? 39.557 25.757 82.688 1.00 8.66 597 THR A O 1
ATOM 4797 N N . ASP A 1 598 ? 39.537 27.840 81.826 1.00 6.96 598 ASP A N 1
ATOM 4798 C CA . ASP A 1 598 ? 38.121 27.786 81.468 1.00 6.42 598 ASP A CA 1
ATOM 4799 C C . ASP A 1 598 ? 37.921 27.414 79.996 1.00 6.24 598 ASP A C 1
ATOM 4800 O O . ASP A 1 598 ? 36.952 26.728 79.675 1.00 7.89 598 ASP A O 1
ATOM 4805 N N . TYR A 1 599 ? 38.761 27.928 79.103 1.00 6.69 599 TYR A N 1
ATOM 4806 C CA . TYR A 1 599 ? 38.484 27.784 77.665 1.00 5.86 599 TYR A CA 1
ATOM 4807 C C . TYR A 1 599 ? 39.202 26.662 76.935 1.00 7.07 599 TYR A C 1
ATOM 4808 O O . TYR A 1 599 ? 38.682 26.183 75.910 1.00 7.60 599 TYR A O 1
ATOM 4817 N N . GLY A 1 600 ? 40.351 26.228 77.451 1.00 6.62 600 GLY A N 1
ATOM 4818 C CA . GLY A 1 600 ? 41.270 25.450 76.655 1.00 7.55 600 GLY A CA 1
ATOM 4819 C C . GLY A 1 600 ? 42.185 26.375 75.881 1.00 8.61 600 GLY A C 1
ATOM 4820 O O . GLY A 1 600 ? 42.147 27.611 76.047 1.00 8.84 600 GLY A O 1
ATOM 4821 N N . CYS A 1 601 ? 43.030 25.787 75.032 1.00 8.81 601 CYS A N 1
ATOM 4822 C CA . CYS A 1 601 ? 43.973 26.571 74.230 1.00 10.07 601 CYS A CA 1
ATOM 4823 C C . CYS A 1 601 ? 44.114 25.927 72.849 1.00 9.94 601 CYS A C 1
ATOM 4824 O O . CYS A 1 601 ? 44.234 24.684 72.748 1.00 10.62 601 CYS A O 1
ATOM 4827 N N . SER A 1 602 ? 44.118 26.756 71.796 1.00 9.16 602 SER A N 1
ATOM 4828 C CA . SER A 1 602 ? 44.084 26.280 70.413 1.00 10.36 602 SER A CA 1
ATOM 4829 C C . SER A 1 602 ? 45.331 25.513 69.976 1.00 11.52 602 SER A C 1
ATOM 4830 O O . SER A 1 602 ? 45.292 24.899 68.917 1.00 13.09 602 SER A O 1
ATOM 4833 N N . ASP A 1 603 ? 46.402 25.536 70.795 1.00 13.19 603 ASP A N 1
ATOM 4834 C CA . ASP A 1 603 ? 47.612 24.711 70.573 1.00 15.54 603 ASP A CA 1
ATOM 4835 C C . ASP A 1 603 ? 47.304 23.218 70.688 1.00 15.45 603 ASP A C 1
ATOM 4836 O O . ASP A 1 603 ? 48.071 22.400 70.178 1.00 16.23 603 ASP A O 1
ATOM 4841 N N . SER A 1 604 ? 46.224 22.843 71.382 1.00 15.26 604 SER A N 1
ATOM 4842 C CA . SER A 1 604 ? 45.764 21.450 71.431 1.00 15.62 604 SER A CA 1
ATOM 4843 C C . SER A 1 604 ? 44.748 21.159 70.355 1.00 15.91 604 SER A C 1
ATOM 4844 O O . SER A 1 604 ? 43.776 21.923 70.201 1.00 14.50 604 SER A O 1
ATOM 4847 N N . LYS A 1 605 ? 44.917 20.056 69.614 1.00 16.70 605 LYS A N 1
ATOM 4848 C CA . LYS A 1 605 ? 43.908 19.691 68.634 1.00 17.12 605 LYS A CA 1
ATOM 4849 C C . LYS A 1 605 ? 42.527 19.472 69.259 1.00 16.08 605 LYS A C 1
ATOM 4850 O O . LYS A 1 605 ? 41.508 19.919 68.697 1.00 17.32 605 LYS A O 1
ATOM 4856 N N . GLN A 1 606 ? 42.497 18.811 70.421 1.00 16.20 606 GLN A N 1
ATOM 4857 C CA . GLN A 1 606 ? 41.209 18.587 71.078 1.00 13.95 606 GLN A CA 1
ATOM 4858 C C . GLN A 1 606 ? 40.530 19.922 71.427 1.00 12.15 606 GLN A C 1
ATOM 4859 O O . GLN A 1 606 ? 39.319 20.108 71.179 1.00 11.52 606 GLN A O 1
ATOM 4865 N N . HIS A 1 607 ? 41.303 20.822 72.026 1.00 10.97 607 HIS A N 1
ATOM 4866 C CA . HIS A 1 607 ? 40.697 22.117 72.441 1.00 10.01 607 HIS A CA 1
ATOM 4867 C C . HIS A 1 607 ? 40.298 22.955 71.236 1.00 10.20 607 HIS A C 1
ATOM 4868 O O . HIS A 1 607 ? 39.251 23.596 71.259 1.00 9.82 607 HIS A O 1
ATOM 4875 N N . PHE A 1 608 ? 41.114 22.942 70.177 1.00 10.44 608 PHE A N 1
ATOM 4876 C CA . PHE A 1 608 ? 40.782 23.666 68.956 1.00 10.76 608 PHE A CA 1
ATOM 4877 C C . PHE A 1 608 ? 39.405 23.275 68.449 1.00 10.86 608 PHE A C 1
ATOM 4878 O O . PHE A 1 608 ? 38.608 24.113 68.000 1.00 11.11 608 PHE A O 1
ATOM 4886 N N . GLU A 1 609 ? 39.110 21.967 68.507 1.00 11.62 609 GLU A N 1
ATOM 4887 C CA . GLU A 1 609 ? 37.840 21.493 67.986 1.00 12.30 609 GLU A CA 1
ATOM 4888 C C . GLU A 1 609 ? 36.636 22.004 68.776 1.00 11.24 609 GLU A C 1
ATOM 4889 O O . GLU A 1 609 ? 35.564 22.174 68.214 1.00 12.68 609 GLU A O 1
ATOM 4895 N N . TRP A 1 610 ? 36.830 22.235 70.075 1.00 10.43 610 TRP A N 1
ATOM 4896 C CA . TRP A 1 610 ? 35.808 22.924 70.874 1.00 10.96 610 TRP A CA 1
ATOM 4897 C C . TRP A 1 610 ? 35.689 24.398 70.497 1.00 9.66 610 TRP A C 1
ATOM 4898 O O . TRP A 1 610 ? 34.579 24.914 70.262 1.00 8.88 610 TRP A O 1
ATOM 4909 N N . LEU A 1 611 ? 36.848 25.070 70.529 1.00 8.49 611 LEU A N 1
ATOM 4910 C CA . LEU A 1 611 ? 36.896 26.523 70.365 1.00 8.18 611 LEU A CA 1
ATOM 4911 C C . LEU A 1 611 ? 36.357 26.999 69.032 1.00 8.91 611 LEU A C 1
ATOM 4912 O O . LEU A 1 611 ? 35.650 28.012 68.967 1.00 8.42 611 LEU A O 1
ATOM 4917 N N . ILE A 1 612 ? 36.708 26.283 67.961 1.00 8.67 612 ILE A N 1
ATOM 4918 C CA . ILE A 1 612 ? 36.364 26.742 66.619 1.00 9.40 612 ILE A CA 1
ATOM 4919 C C . ILE A 1 612 ? 34.844 26.792 66.440 1.00 8.54 612 ILE A C 1
ATOM 4920 O O . ILE A 1 612 ? 34.327 27.547 65.599 1.00 9.75 612 ILE A O 1
ATOM 4925 N N . LYS A 1 613 ? 34.123 25.975 67.217 1.00 8.16 613 LYS A N 1
ATOM 4926 C CA . LYS A 1 613 ? 32.684 25.868 67.045 1.00 9.16 613 LYS A CA 1
ATOM 4927 C C . LYS A 1 613 ? 31.920 27.076 67.585 1.00 9.36 613 LYS A C 1
ATOM 4928 O O . LYS A 1 613 ? 30.788 27.347 67.154 1.00 9.61 613 LYS A O 1
ATOM 4934 N N . TYR A 1 614 ? 32.528 27.818 68.522 1.00 7.66 614 TYR A N 1
ATOM 4935 C CA . TYR A 1 614 ? 31.842 28.933 69.144 1.00 7.39 614 TYR A CA 1
ATOM 4936 C C . TYR A 1 614 ? 32.582 30.256 69.124 1.00 7.50 614 TYR A C 1
ATOM 4937 O O . TYR A 1 614 ? 31.982 31.282 69.430 1.00 7.28 614 TYR A O 1
ATOM 4946 N N . SER A 1 615 ? 33.858 30.249 68.756 1.00 7.37 615 SER A N 1
ATOM 4947 C CA . SER A 1 615 ? 34.629 31.483 68.721 1.00 6.71 615 SER A CA 1
ATOM 4948 C C . SER A 1 615 ? 33.883 32.561 67.946 1.00 7.11 615 SER A C 1
ATOM 4949 O O . SER A 1 615 ? 33.633 32.375 66.751 1.00 7.13 615 SER A O 1
ATOM 4952 N N . PRO A 1 616 ? 33.532 33.706 68.586 1.00 6.39 616 PRO A N 1
ATOM 4953 C CA . PRO A 1 616 ? 32.730 34.680 67.839 1.00 6.74 616 PRO A CA 1
ATOM 4954 C C . PRO A 1 616 ? 33.357 35.135 66.508 1.00 6.75 616 PRO A C 1
ATOM 4955 O O . PRO A 1 616 ? 32.636 35.227 65.498 1.00 6.74 616 PRO A O 1
ATOM 4959 N N . LEU A 1 617 ? 34.676 35.345 66.500 1.00 6.33 617 LEU A N 1
ATOM 4960 C CA . LEU A 1 617 ? 35.346 35.829 65.305 1.00 6.58 617 LEU A CA 1
ATOM 4961 C C . LEU A 1 617 ? 35.231 34.856 64.113 1.00 8.10 617 LEU A C 1
ATOM 4962 O O . LEU A 1 617 ? 35.310 35.282 62.935 1.00 8.37 617 LEU A O 1
ATOM 4967 N N . HIS A 1 618 ? 35.040 33.575 64.402 1.00 7.40 618 HIS A N 1
ATOM 4968 C CA . HIS A 1 618 ? 35.110 32.498 63.423 1.00 7.96 618 HIS A CA 1
ATOM 4969 C C . HIS A 1 618 ? 33.753 31.930 63.076 1.00 8.56 618 HIS A C 1
ATOM 4970 O O . HIS A 1 618 ? 33.678 30.956 62.305 1.00 10.08 618 HIS A O 1
ATOM 4977 N N . ASN A 1 619 ? 32.692 32.544 63.610 1.00 7.91 619 ASN A N 1
ATOM 4978 C CA . ASN A 1 619 ? 31.322 32.021 63.360 1.00 8.16 619 ASN A CA 1
ATOM 4979 C C . ASN A 1 619 ? 30.308 33.071 62.904 1.00 8.41 619 ASN A C 1
ATOM 4980 O O . ASN A 1 619 ? 29.089 32.907 63.077 1.00 9.45 619 ASN A O 1
ATOM 4985 N N . VAL A 1 620 ? 30.835 34.145 62.307 1.00 8.35 620 VAL A N 1
ATOM 4986 C CA . VAL A 1 620 ? 29.981 35.150 61.668 1.00 8.61 620 VAL A CA 1
ATOM 4987 C C . VAL A 1 620 ? 29.469 34.556 60.350 1.00 9.42 620 VAL A C 1
ATOM 4988 O O . VAL A 1 620 ? 30.265 34.182 59.489 1.00 10.63 620 VAL A O 1
ATOM 4992 N N . LYS A 1 621 ? 28.147 34.442 60.221 1.00 11.24 621 LYS A N 1
ATOM 4993 C CA . LYS A 1 621 ? 27.555 33.820 59.030 1.00 12.21 621 LYS A CA 1
ATOM 4994 C C . LYS A 1 621 ? 26.188 34.421 58.800 1.00 13.37 621 LYS A C 1
ATOM 4995 O O . LYS A 1 621 ? 25.362 34.527 59.738 1.00 12.86 621 LYS A O 1
ATOM 5001 N N . LEU A 1 622 ? 25.935 34.823 57.557 1.00 14.56 622 LEU A N 1
ATOM 5002 C CA . LEU A 1 622 ? 24.609 35.284 57.163 1.00 16.68 622 LEU A CA 1
ATOM 5003 C C . LEU A 1 622 ? 23.550 34.262 57.495 1.00 16.79 622 LEU A C 1
ATOM 5004 O O . LEU A 1 622 ? 23.681 33.078 57.152 1.00 17.76 622 LEU A O 1
ATOM 5009 N N . PRO A 1 623 ? 22.471 34.694 58.153 1.00 16.02 623 PRO A N 1
ATOM 5010 C CA . PRO A 1 623 ? 21.450 33.687 58.420 1.00 16.68 623 PRO A CA 1
ATOM 5011 C C . PRO A 1 623 ? 20.880 33.168 57.097 1.00 18.43 623 PRO A C 1
ATOM 5012 O O . PRO A 1 623 ? 20.732 33.925 56.133 1.00 17.44 623 PRO A O 1
ATOM 5016 N N . GLU A 1 624 ? 20.645 31.870 57.047 1.00 19.86 624 GLU A N 1
ATOM 5017 C CA . GLU A 1 624 ? 20.133 31.229 55.841 1.00 22.11 624 GLU A CA 1
ATOM 5018 C C . GLU A 1 624 ? 18.738 31.721 55.433 1.00 21.95 624 GLU A C 1
ATOM 5019 O O . GLU A 1 624 ? 18.489 31.930 54.237 1.00 22.47 624 GLU A O 1
ATOM 5025 N N . ALA A 1 625 ? 17.845 31.899 56.411 1.00 21.91 625 ALA A N 1
ATOM 5026 C CA . ALA A 1 625 ? 16.459 32.318 56.138 1.00 22.11 625 ALA A CA 1
ATOM 5027 C C . ALA A 1 625 ? 16.359 33.773 55.683 1.00 22.73 625 ALA A C 1
ATOM 5028 O O . ALA A 1 625 ? 16.958 34.668 56.287 1.00 21.67 625 ALA A O 1
ATOM 5030 N N . ASP A 1 626 ? 15.572 34.022 54.633 1.00 23.74 626 ASP A N 1
ATOM 5031 C CA . ASP A 1 626 ? 15.422 35.374 54.079 1.00 25.10 626 ASP A CA 1
ATOM 5032 C C . ASP A 1 626 ? 14.889 36.382 55.085 1.00 23.79 626 ASP A C 1
ATOM 5033 O O . ASP A 1 626 ? 15.224 37.556 55.019 1.00 25.41 626 ASP A O 1
ATOM 5038 N N . ASP A 1 627 ? 14.061 35.918 56.012 1.00 22.97 627 ASP A N 1
ATOM 5039 C CA . ASP A 1 627 ? 13.425 36.814 56.966 1.00 22.28 627 ASP A CA 1
ATOM 5040 C C . ASP A 1 627 ? 14.265 37.086 58.225 1.00 20.60 627 ASP A C 1
ATOM 5041 O O . ASP A 1 627 ? 13.822 37.818 59.109 1.00 20.46 627 ASP A O 1
ATOM 5046 N N . ILE A 1 628 ? 15.460 36.503 58.298 1.00 18.12 628 ILE A N 1
ATOM 5047 C CA . ILE A 1 628 ? 16.308 36.620 59.509 1.00 16.26 628 ILE A CA 1
ATOM 5048 C C . ILE A 1 628 ? 17.571 37.390 59.178 1.00 15.11 628 ILE A C 1
ATOM 5049 O O . ILE A 1 628 ? 18.315 37.059 58.234 1.00 15.94 628 ILE A O 1
ATOM 5054 N N . GLN A 1 629 ? 17.810 38.434 59.965 1.00 13.53 629 GLN A N 1
ATOM 5055 C CA . GLN A 1 629 ? 19.058 39.201 59.891 1.00 12.24 629 GLN A CA 1
ATOM 5056 C C . GLN A 1 629 ? 19.747 39.128 61.256 1.00 11.44 629 GLN A C 1
ATOM 5057 O O . GLN A 1 629 ? 19.216 38.533 62.195 1.00 11.87 629 GLN A O 1
ATOM 5063 N N . TYR A 1 630 ? 20.926 39.718 61.370 1.00 9.68 630 TYR A N 1
ATOM 5064 C CA . TYR A 1 630 ? 21.557 39.819 62.707 1.00 9.62 630 TYR A CA 1
ATOM 5065 C C . TYR A 1 630 ? 20.843 40.876 63.555 1.00 9.58 630 TYR A C 1
ATOM 5066 O O . TYR A 1 630 ? 20.305 41.862 63.012 1.00 9.61 630 TYR A O 1
ATOM 5075 N N . PRO A 1 631 ? 20.837 40.696 64.896 1.00 8.73 631 PRO A N 1
ATOM 5076 C CA . PRO A 1 631 ? 20.381 41.764 65.785 1.00 9.24 631 PRO A CA 1
ATOM 5077 C C . PRO A 1 631 ? 21.249 43.014 65.616 1.00 8.17 631 PRO A C 1
ATOM 5078 O O . PRO A 1 631 ? 22.349 42.966 65.076 1.00 9.16 631 PRO A O 1
ATOM 5082 N N . SER A 1 632 ? 20.717 44.146 66.062 1.00 8.25 632 SER A N 1
ATOM 5083 C CA . SER A 1 632 ? 21.545 45.336 66.234 1.00 8.04 632 SER A CA 1
ATOM 5084 C C . SER A 1 632 ? 22.619 45.005 67.232 1.00 7.82 632 SER A C 1
ATOM 5085 O O . SER A 1 632 ? 22.337 44.406 68.279 1.00 9.17 632 SER A O 1
ATOM 5088 N N . MET A 1 633 ? 23.858 45.365 66.923 1.00 7.69 633 MET A N 1
ATOM 5089 C CA . MET A 1 633 ? 24.977 45.020 67.833 1.00 7.24 633 MET A CA 1
ATOM 5090 C C . MET A 1 633 ? 25.853 46.223 68.136 1.00 7.17 633 MET A C 1
ATOM 5091 O O . MET A 1 633 ? 26.219 46.997 67.221 1.00 8.34 633 MET A O 1
ATOM 5096 N N . LEU A 1 634 ? 26.179 46.396 69.412 1.00 6.82 634 LEU A N 1
ATOM 5097 C CA . LEU A 1 634 ? 27.141 47.418 69.840 1.00 6.57 634 LEU A CA 1
ATOM 5098 C C . LEU A 1 634 ? 28.230 46.756 70.646 1.00 6.79 634 LEU A C 1
ATOM 5099 O O . LEU A 1 634 ? 27.947 46.117 71.673 1.00 7.04 634 LEU A O 1
ATOM 5104 N N . LEU A 1 635 ? 29.478 46.937 70.194 1.00 6.27 635 LEU A N 1
ATOM 5105 C CA . LEU A 1 635 ? 30.657 46.488 70.955 1.00 5.92 635 LEU A CA 1
ATOM 5106 C C . LEU A 1 635 ? 31.276 47.697 71.632 1.00 6.26 635 LEU A C 1
ATOM 5107 O O . LEU A 1 635 ? 31.493 48.742 70.984 1.00 7.33 635 LEU A O 1
ATOM 5112 N N . LEU A 1 636 ? 31.557 47.578 72.932 1.00 6.58 636 LEU A N 1
ATOM 5113 C CA . LEU A 1 636 ? 32.215 48.657 73.691 1.00 6.20 636 LEU A CA 1
ATOM 5114 C C . LEU A 1 636 ? 33.562 48.175 74.154 1.00 6.32 636 LEU A C 1
ATOM 5115 O O . LEU A 1 636 ? 33.652 47.114 74.756 1.00 8.13 636 LEU A O 1
ATOM 5120 N N . THR A 1 637 ? 34.614 48.912 73.837 1.00 6.20 637 THR A N 1
ATOM 5121 C CA . THR A 1 637 ? 35.935 48.607 74.367 1.00 7.18 637 THR A CA 1
ATOM 5122 C C . THR A 1 637 ? 36.669 49.940 74.592 1.00 6.50 637 THR A C 1
ATOM 5123 O O . THR A 1 637 ? 36.053 51.024 74.466 1.00 7.37 637 THR A O 1
ATOM 5127 N N . ALA A 1 638 ? 37.943 49.874 74.984 1.00 6.85 638 ALA A N 1
ATOM 5128 C CA . ALA A 1 638 ? 38.687 51.105 75.276 1.00 6.97 638 ALA A CA 1
ATOM 5129 C C . ALA A 1 638 ? 40.158 50.829 75.013 1.00 7.36 638 ALA A C 1
ATOM 5130 O O . ALA A 1 638 ? 40.629 49.668 75.079 1.00 7.62 638 ALA A O 1
ATOM 5132 N N . ASP A 1 639 ? 40.895 51.893 74.715 1.00 7.17 639 ASP A N 1
ATOM 5133 C CA . ASP A 1 639 ? 42.251 51.748 74.220 1.00 7.22 639 ASP A CA 1
ATOM 5134 C C . ASP A 1 639 ? 43.300 51.352 75.257 1.00 6.68 639 ASP A C 1
ATOM 5135 O O . ASP A 1 639 ? 44.399 50.981 74.874 1.00 8.26 639 ASP A O 1
ATOM 5140 N N . HIS A 1 640 ? 42.955 51.387 76.549 1.00 5.67 640 HIS A N 1
ATOM 5141 C CA . HIS A 1 640 ? 43.846 50.851 77.574 1.00 6.42 640 HIS A CA 1
ATOM 5142 C C . HIS A 1 640 ? 43.231 49.621 78.251 1.00 6.01 640 HIS A C 1
ATOM 5143 O O . HIS A 1 640 ? 43.623 49.279 79.390 1.00 6.36 640 HIS A O 1
ATOM 5150 N N . ASP A 1 641 ? 42.336 48.899 77.557 1.00 6.11 641 ASP A N 1
ATOM 5151 C CA . ASP A 1 641 ? 41.908 47.615 78.100 1.00 6.26 641 ASP A CA 1
ATOM 5152 C C . ASP A 1 641 ? 42.988 46.568 77.842 1.00 5.80 641 ASP A C 1
ATOM 5153 O O . ASP A 1 641 ? 42.979 45.847 76.802 1.00 6.28 641 ASP A O 1
ATOM 5158 N N . ASP A 1 642 ? 43.927 46.479 78.791 1.00 5.55 642 ASP A N 1
ATOM 5159 C CA . ASP A 1 642 ? 44.979 45.486 78.730 1.00 5.72 642 ASP A CA 1
ATOM 5160 C C . ASP A 1 642 ? 44.589 44.168 79.388 1.00 5.79 642 ASP A C 1
ATOM 5161 O O . ASP A 1 642 ? 45.396 43.243 79.418 1.00 5.76 642 ASP A O 1
ATOM 5166 N N . ARG A 1 643 ? 43.370 44.078 79.921 1.00 5.01 643 ARG A N 1
ATOM 5167 C CA . ARG A 1 643 ? 42.845 42.788 80.359 1.00 5.10 643 ARG A CA 1
ATOM 5168 C C . ARG A 1 643 ? 42.390 41.967 79.142 1.00 5.34 643 ARG A C 1
ATOM 5169 O O . ARG A 1 643 ? 42.932 40.869 78.915 1.00 6.03 643 ARG A O 1
ATOM 5177 N N . VAL A 1 644 ? 41.480 42.539 78.351 1.00 5.64 644 VAL A N 1
ATOM 5178 C CA . VAL A 1 644 ? 41.038 41.949 77.073 1.00 5.79 644 VAL A CA 1
ATOM 5179 C C . VAL A 1 644 ? 41.462 42.954 76.004 1.00 6.22 644 VAL A C 1
ATOM 5180 O O . VAL A 1 644 ? 40.793 43.949 75.761 1.00 5.90 644 VAL A O 1
ATOM 5184 N N . VAL A 1 645 ? 42.582 42.679 75.350 1.00 5.96 645 VAL A N 1
ATOM 5185 C CA . VAL A 1 645 ? 43.118 43.636 74.409 1.00 6.48 645 VAL A CA 1
ATOM 5186 C C . VAL A 1 645 ? 42.071 43.968 73.351 1.00 6.46 645 VAL A C 1
ATOM 5187 O O . VAL A 1 645 ? 41.378 43.088 72.856 1.00 6.43 645 VAL A O 1
ATOM 5191 N N . PRO A 1 646 ? 41.975 45.256 72.975 1.00 6.38 646 PRO A N 1
ATOM 5192 C CA . PRO A 1 646 ? 40.828 45.670 72.167 1.00 6.18 646 PRO A CA 1
ATOM 5193 C C . PRO A 1 646 ? 40.811 45.097 70.743 1.00 6.17 646 PRO A C 1
ATOM 5194 O O . PRO A 1 646 ? 39.760 45.107 70.104 1.00 7.10 646 PRO A O 1
ATOM 5198 N N . LEU A 1 647 ? 41.928 44.542 70.277 1.00 6.20 647 LEU A N 1
ATOM 5199 C CA . LEU A 1 647 ? 41.951 43.838 68.987 1.00 5.78 647 LEU A CA 1
ATOM 5200 C C . LEU A 1 647 ? 40.828 42.814 68.905 1.00 6.31 647 LEU A C 1
ATOM 5201 O O . LEU A 1 647 ? 40.343 42.541 67.809 1.00 6.62 647 LEU A O 1
ATOM 5206 N N . HIS A 1 648 ? 40.367 42.240 70.040 1.00 5.75 648 HIS A N 1
ATOM 5207 C CA . HIS A 1 648 ? 39.291 41.281 69.973 1.00 5.46 648 HIS A CA 1
ATOM 5208 C C . HIS A 1 648 ? 38.046 41.919 69.346 1.00 5.84 648 HIS A C 1
ATOM 5209 O O . HIS A 1 648 ? 37.430 41.344 68.425 1.00 6.06 648 HIS A O 1
ATOM 5216 N N . SER A 1 649 ? 37.642 43.069 69.897 1.00 5.92 649 SER A N 1
ATOM 5217 C CA . SER A 1 649 ? 36.490 43.762 69.354 1.00 5.75 649 SER A CA 1
ATOM 5218 C C . SER A 1 649 ? 36.781 44.377 67.974 1.00 6.42 649 SER A C 1
ATOM 5219 O O . SER A 1 649 ? 35.886 44.431 67.127 1.00 6.92 649 SER A O 1
ATOM 5222 N N . LEU A 1 650 ? 37.996 44.860 67.726 1.00 6.36 650 LEU A N 1
ATOM 5223 C CA . LEU A 1 650 ? 38.277 45.433 66.399 1.00 6.83 650 LEU A CA 1
ATOM 5224 C C . LEU A 1 650 ? 38.106 44.385 65.295 1.00 6.18 650 LEU A C 1
ATOM 5225 O O . LEU A 1 650 ? 37.466 44.664 64.272 1.00 6.91 650 LEU A O 1
ATOM 5230 N N . LYS A 1 651 ? 38.698 43.207 65.479 1.00 6.68 651 LYS A N 1
ATOM 5231 C CA . LYS A 1 651 ? 38.613 42.177 64.426 1.00 6.94 651 LYS A CA 1
ATOM 5232 C C . LYS A 1 651 ? 37.186 41.679 64.288 1.00 6.87 651 LYS A C 1
ATOM 5233 O O . LYS A 1 651 ? 36.709 41.431 63.156 1.00 7.67 651 LYS A O 1
ATOM 5239 N N . PHE A 1 652 ? 36.483 41.555 65.414 1.00 6.22 652 PHE A N 1
ATOM 5240 C CA . PHE A 1 652 ? 35.118 41.070 65.337 1.00 6.84 652 PHE A CA 1
ATOM 5241 C C . PHE A 1 652 ? 34.209 42.072 64.589 1.00 6.33 652 PHE A C 1
ATOM 5242 O O . PHE A 1 652 ? 33.426 41.647 63.735 1.00 7.38 652 PHE A O 1
ATOM 5250 N N . ILE A 1 653 ? 34.282 43.379 64.877 1.00 7.01 653 ILE A N 1
ATOM 5251 C CA . ILE A 1 653 ? 33.427 44.322 64.158 1.00 6.75 653 ILE A CA 1
ATOM 5252 C C . ILE A 1 653 ? 33.782 44.408 62.688 1.00 7.00 653 ILE A C 1
ATOM 5253 O O . ILE A 1 653 ? 32.888 44.543 61.877 1.00 7.52 653 ILE A O 1
ATOM 5258 N N . ALA A 1 654 ? 35.058 44.293 62.332 1.00 7.01 654 ALA A N 1
ATOM 5259 C CA . ALA A 1 654 ? 35.410 44.312 60.912 1.00 7.42 654 ALA A CA 1
ATOM 5260 C C . ALA A 1 654 ? 34.742 43.146 60.188 1.00 7.08 654 ALA A C 1
ATOM 5261 O O . ALA A 1 654 ? 34.233 43.276 59.067 1.00 7.30 654 ALA A O 1
ATOM 5263 N N . THR A 1 655 ? 34.734 41.995 60.869 1.00 7.10 655 THR A N 1
ATOM 5264 C CA . THR A 1 655 ? 34.168 40.778 60.305 1.00 7.35 655 THR A CA 1
ATOM 5265 C C . THR A 1 655 ? 32.638 40.908 60.193 1.00 7.83 655 THR A C 1
ATOM 5266 O O . THR A 1 655 ? 32.043 40.571 59.145 1.00 7.98 655 THR A O 1
ATOM 5270 N N . LEU A 1 656 ? 32.002 41.389 61.266 1.00 7.77 656 LEU A N 1
ATOM 5271 C CA . LEU A 1 656 ? 30.559 41.575 61.225 1.00 7.88 656 LEU A CA 1
ATOM 5272 C C . LEU A 1 656 ? 30.159 42.500 60.082 1.00 8.48 656 LEU A C 1
ATOM 5273 O O . LEU A 1 656 ? 29.212 42.217 59.350 1.00 8.13 656 LEU A O 1
ATOM 5278 N N . GLN A 1 657 ? 30.875 43.624 59.947 1.00 7.75 657 GLN A N 1
ATOM 5279 C CA . GLN A 1 657 ? 30.502 44.620 58.927 1.00 8.12 657 GLN A CA 1
ATOM 5280 C C . GLN A 1 657 ? 30.711 44.072 57.516 1.00 9.12 657 GLN A C 1
ATOM 5281 O O . GLN A 1 657 ? 29.911 44.361 56.596 1.00 10.60 657 GLN A O 1
ATOM 5287 N N . TYR A 1 658 ? 31.738 43.239 57.326 1.00 9.45 658 TYR A N 1
ATOM 5288 C CA . TYR A 1 658 ? 32.025 42.729 55.991 1.00 10.05 658 TYR A CA 1
ATOM 5289 C C . TYR A 1 658 ? 31.066 41.598 55.611 1.00 10.34 658 TYR A C 1
ATOM 5290 O O . TYR A 1 658 ? 30.444 41.628 54.527 1.00 10.63 658 TYR A O 1
ATOM 5299 N N . ILE A 1 659 ? 30.940 40.587 56.464 1.00 9.90 659 ILE A N 1
ATOM 5300 C CA . ILE A 1 659 ? 30.143 39.416 56.153 1.00 11.19 659 ILE A CA 1
ATOM 5301 C C . ILE A 1 659 ? 28.633 39.703 56.216 1.00 11.18 659 ILE A C 1
ATOM 5302 O O . ILE A 1 659 ? 27.869 39.298 55.308 1.00 12.71 659 ILE A O 1
ATOM 5307 N N . VAL A 1 660 ? 28.209 40.415 57.263 1.00 10.22 660 VAL A N 1
ATOM 5308 C CA . VAL A 1 660 ? 26.781 40.649 57.522 1.00 10.71 660 VAL A CA 1
ATOM 5309 C C . VAL A 1 660 ? 26.357 42.078 57.119 1.00 11.05 660 VAL A C 1
ATOM 5310 O O . VAL A 1 660 ? 25.327 42.261 56.468 1.00 12.31 660 VAL A O 1
ATOM 5314 N N . GLY A 1 661 ? 27.142 43.099 57.478 1.00 10.29 661 GLY A N 1
ATOM 5315 C CA . GLY A 1 661 ? 26.758 44.476 57.193 1.00 11.88 661 GLY A CA 1
ATOM 5316 C C . GLY A 1 661 ? 26.607 44.774 55.704 1.00 12.51 661 GLY A C 1
ATOM 5317 O O . GLY A 1 661 ? 25.798 45.629 55.351 1.00 15.29 661 GLY A O 1
ATOM 5318 N N . ARG A 1 662 ? 27.362 44.096 54.839 1.00 14.04 662 ARG A N 1
ATOM 5319 C CA . ARG A 1 662 ? 27.257 44.315 53.375 1.00 16.52 662 ARG A CA 1
ATOM 5320 C C . ARG A 1 662 ? 26.005 43.708 52.770 1.00 17.34 662 ARG A C 1
ATOM 5321 O O . ARG A 1 662 ? 25.667 44.017 51.621 1.00 18.13 662 ARG A O 1
ATOM 5329 N N . SER A 1 663 ? 25.326 42.817 53.479 1.00 16.29 663 SER A N 1
ATOM 5330 C CA . SER A 1 663 ? 24.199 42.101 52.897 1.00 17.24 663 SER A CA 1
ATOM 5331 C C . SER A 1 663 ? 22.985 43.009 52.803 1.00 17.14 663 SER A C 1
ATOM 5332 O O . SER A 1 663 ? 22.743 43.833 53.686 1.00 17.32 663 SER A O 1
ATOM 5335 N N . ARG A 1 664 ? 22.224 42.877 51.720 1.00 18.86 664 ARG A N 1
ATOM 5336 C CA . ARG A 1 664 ? 21.120 43.799 51.509 1.00 20.30 664 ARG A CA 1
ATOM 5337 C C . ARG A 1 664 ? 20.055 43.667 52.583 1.00 19.06 664 ARG A C 1
ATOM 5338 O O . ARG A 1 664 ? 19.459 44.668 52.981 1.00 19.32 664 ARG A O 1
ATOM 5346 N N . LYS A 1 665 ? 19.887 42.459 53.106 1.00 17.01 665 LYS A N 1
ATOM 5347 C CA . LYS A 1 665 ? 18.835 42.214 54.100 1.00 15.42 665 LYS A CA 1
ATOM 5348 C C . LYS A 1 665 ? 19.198 42.755 55.477 1.00 14.54 665 LYS A C 1
ATOM 5349 O O . LYS A 1 665 ? 18.325 42.839 56.352 1.00 14.74 665 LYS A O 1
ATOM 5355 N N . GLN A 1 666 ? 20.467 43.128 55.687 1.00 13.44 666 GLN A N 1
ATOM 5356 C CA . GLN A 1 666 ? 20.879 43.640 57.008 1.00 12.67 666 GLN A CA 1
ATOM 5357 C C . GLN A 1 666 ? 20.602 45.137 57.118 1.00 13.00 666 GLN A C 1
ATOM 5358 O O . GLN A 1 666 ? 21.245 45.958 56.436 1.00 14.03 666 GLN A O 1
ATOM 5364 N N . ASN A 1 667 ? 19.624 45.483 57.945 1.00 12.03 667 ASN A N 1
ATOM 5365 C CA . ASN A 1 667 ? 19.321 46.867 58.258 1.00 13.29 667 ASN A CA 1
ATOM 5366 C C . ASN A 1 667 ? 19.588 47.271 59.697 1.00 11.55 667 ASN A C 1
ATOM 5367 O O . ASN A 1 667 ? 19.623 48.454 60.011 1.00 13.91 667 ASN A O 1
ATOM 5372 N N . ASN A 1 668 ? 19.798 46.294 60.576 1.00 10.42 668 ASN A N 1
ATOM 5373 C CA . ASN A 1 668 ? 20.202 46.598 61.965 1.00 9.91 668 ASN A CA 1
ATOM 5374 C C . ASN A 1 668 ? 21.684 46.977 61.991 1.00 9.49 668 ASN A C 1
ATOM 5375 O O . ASN A 1 668 ? 22.492 46.304 61.356 1.00 9.66 668 ASN A O 1
ATOM 5380 N N . PRO A 1 669 ? 22.042 48.034 62.718 1.00 9.74 669 PRO A N 1
ATOM 5381 C CA . PRO A 1 669 ? 23.462 48.476 62.744 1.00 9.63 669 PRO A CA 1
ATOM 5382 C C . PRO A 1 669 ? 24.369 47.528 63.528 1.00 9.14 669 PRO A C 1
ATOM 5383 O O . PRO A 1 669 ? 23.933 46.888 64.488 1.00 8.72 669 PRO A O 1
ATOM 5387 N N . LEU A 1 670 ? 25.640 47.516 63.124 1.00 8.07 670 LEU A N 1
ATOM 5388 C CA . LEU A 1 670 ? 26.683 46.686 63.744 1.00 7.62 670 LEU A CA 1
ATOM 5389 C C . LEU A 1 670 ? 27.829 47.667 64.005 1.00 7.88 670 LEU A C 1
ATOM 5390 O O . LEU A 1 670 ? 28.594 48.009 63.078 1.00 8.21 670 LEU A O 1
ATOM 5395 N N . LEU A 1 671 ? 27.947 48.126 65.262 1.00 7.41 671 LEU A N 1
ATOM 5396 C CA . LEU A 1 671 ? 28.820 49.273 65.600 1.00 7.38 671 LEU A CA 1
ATOM 5397 C C . LEU A 1 671 ? 29.796 48.961 66.734 1.00 7.04 671 LEU A C 1
ATOM 5398 O O . LEU A 1 671 ? 29.510 48.099 67.581 1.00 8.00 671 LEU A O 1
ATOM 5403 N N . ILE A 1 672 ? 30.916 49.686 66.746 1.00 6.68 672 ILE A N 1
ATOM 5404 C CA . ILE A 1 672 ? 31.867 49.666 67.873 1.00 6.59 672 ILE A CA 1
ATOM 5405 C C . ILE A 1 672 ? 32.090 51.071 68.391 1.00 6.52 672 ILE A C 1
ATOM 5406 O O . ILE A 1 672 ? 32.161 52.039 67.614 1.00 7.43 672 ILE A O 1
ATOM 5411 N N . HIS A 1 673 ? 32.298 51.207 69.701 1.00 7.37 673 HIS A N 1
ATOM 5412 C CA . HIS A 1 673 ? 32.824 52.445 70.255 1.00 8.27 673 HIS A CA 1
ATOM 5413 C C . HIS A 1 673 ? 34.059 52.099 71.050 1.00 8.13 673 HIS A C 1
ATOM 5414 O O . HIS A 1 673 ? 34.024 51.203 71.921 1.00 8.75 673 HIS A O 1
ATOM 5421 N N . VAL A 1 674 ? 35.157 52.763 70.735 1.00 6.58 674 VAL A N 1
ATOM 5422 C CA . VAL A 1 674 ? 36.418 52.595 71.451 1.00 7.78 674 VAL A CA 1
ATOM 5423 C C . VAL A 1 674 ? 36.682 53.868 72.241 1.00 8.19 674 VAL A C 1
ATOM 5424 O O . VAL A 1 674 ? 36.956 54.939 71.658 1.00 8.19 674 VAL A O 1
ATOM 5428 N N . ASP A 1 675 ? 36.582 53.766 73.563 1.00 8.00 675 ASP A N 1
ATOM 5429 C CA . ASP A 1 675 ? 36.871 54.906 74.455 1.00 8.06 675 ASP A CA 1
ATOM 5430 C C . ASP A 1 675 ? 38.362 55.160 74.637 1.00 8.07 675 ASP A C 1
ATOM 5431 O O . ASP A 1 675 ? 39.188 54.270 74.340 1.00 8.85 675 ASP A O 1
ATOM 5436 N N . THR A 1 676 ? 38.692 56.383 75.055 1.00 8.79 676 THR A N 1
ATOM 5437 C CA . THR A 1 676 ? 40.083 56.732 75.378 1.00 9.32 676 THR A CA 1
ATOM 5438 C C . THR A 1 676 ? 40.238 56.862 76.876 1.00 8.46 676 THR A C 1
ATOM 5439 O O . THR A 1 676 ? 39.254 57.116 77.569 1.00 9.06 676 THR A O 1
ATOM 5443 N N . LYS A 1 677 ? 41.466 56.721 77.354 1.00 8.38 677 LYS A N 1
ATOM 5444 C CA . LYS A 1 677 ? 41.783 56.888 78.788 1.00 9.05 677 LYS A CA 1
ATOM 5445 C C . LYS A 1 677 ? 40.950 55.991 79.675 1.00 8.28 677 LYS A C 1
ATOM 5446 O O . LYS A 1 677 ? 40.640 56.341 80.807 1.00 8.24 677 LYS A O 1
ATOM 5452 N N . ALA A 1 678 ? 40.660 54.811 79.170 1.00 7.94 678 ALA A N 1
ATOM 5453 C CA . ALA A 1 678 ? 39.882 53.820 79.908 1.00 7.63 678 ALA A CA 1
ATOM 5454 C C . ALA A 1 678 ? 40.352 52.439 79.517 1.00 7.40 678 ALA A C 1
ATOM 5455 O O . ALA A 1 678 ? 41.038 52.242 78.495 1.00 6.76 678 ALA A O 1
ATOM 5457 N N . GLY A 1 679 ? 39.990 51.476 80.375 1.00 6.01 679 GLY A N 1
ATOM 5458 C CA . GLY A 1 679 ? 40.434 50.093 80.232 1.00 6.27 679 GLY A CA 1
ATOM 5459 C C . GLY A 1 679 ? 39.283 49.119 80.431 1.00 5.91 679 GLY A C 1
ATOM 5460 O O . GLY A 1 679 ? 38.149 49.336 80.016 1.00 7.21 679 GLY A O 1
ATOM 5461 N N . HIS A 1 680 ? 39.597 48.005 81.091 1.00 5.86 680 HIS A N 1
ATOM 5462 C CA . HIS A 1 680 ? 38.601 46.945 81.202 1.00 5.23 680 HIS A CA 1
ATOM 5463 C C . HIS A 1 680 ? 37.337 47.313 81.999 1.00 5.92 680 HIS A C 1
ATOM 5464 O O . HIS A 1 680 ? 36.268 46.769 81.739 1.00 7.21 680 HIS A O 1
ATOM 5471 N N . GLY A 1 681 ? 37.497 48.213 82.964 1.00 6.50 681 GLY A N 1
ATOM 5472 C CA . GLY A 1 681 ? 36.371 48.775 83.711 1.00 7.04 681 GLY A CA 1
ATOM 5473 C C . GLY A 1 681 ? 36.672 49.141 85.147 1.00 7.71 681 GLY A C 1
ATOM 5474 O O . GLY A 1 681 ? 36.087 50.119 85.631 1.00 8.37 681 GLY A O 1
ATOM 5475 N N . ALA A 1 682 ? 37.546 48.416 85.835 1.00 6.88 682 ALA A N 1
ATOM 5476 C CA . ALA A 1 682 ? 37.870 48.737 87.215 1.00 7.54 682 ALA A CA 1
ATOM 5477 C C . ALA A 1 682 ? 38.448 50.145 87.259 1.00 7.16 682 ALA A C 1
ATOM 5478 O O . ALA A 1 682 ? 39.342 50.515 86.487 1.00 8.95 682 ALA A O 1
ATOM 5480 N N . GLY A 1 683 ? 37.966 50.929 88.218 1.00 7.83 683 GLY A N 1
ATOM 5481 C CA . GLY A 1 683 ? 38.528 52.264 88.405 1.00 8.17 683 GLY A CA 1
ATOM 5482 C C . GLY A 1 683 ? 37.964 53.307 87.443 1.00 7.70 683 GLY A C 1
ATOM 5483 O O . GLY A 1 683 ? 38.410 54.435 87.464 1.00 7.86 683 GLY A O 1
ATOM 5484 N N . LYS A 1 684 ? 37.048 52.933 86.565 1.00 7.78 684 LYS A N 1
ATOM 5485 C CA . LYS A 1 684 ? 36.491 53.888 85.621 1.00 8.17 684 LYS A CA 1
ATOM 5486 C C . LYS A 1 684 ? 35.799 55.037 86.385 1.00 8.80 684 LYS A C 1
ATOM 5487 O O . LYS A 1 684 ? 35.026 54.783 87.286 1.00 9.46 684 LYS A O 1
ATOM 5493 N N . PRO A 1 685 ? 36.111 56.294 86.025 1.00 8.04 685 PRO A N 1
ATOM 5494 C CA . PRO A 1 685 ? 35.473 57.424 86.740 1.00 8.45 685 PRO A CA 1
ATOM 5495 C C . PRO A 1 685 ? 33.986 57.528 86.499 1.00 7.84 685 PRO A C 1
ATOM 5496 O O . PRO A 1 685 ? 33.498 57.160 85.440 1.00 8.07 685 PRO A O 1
ATOM 5500 N N . THR A 1 686 ? 33.291 58.051 87.498 1.00 7.97 686 THR A N 1
ATOM 5501 C CA . THR A 1 686 ? 31.841 58.296 87.398 1.00 8.00 686 THR A CA 1
ATOM 5502 C C . THR A 1 686 ? 31.432 58.940 86.079 1.00 8.64 686 THR A C 1
ATOM 5503 O O . THR A 1 686 ? 30.439 58.491 85.469 1.00 9.00 686 THR A O 1
ATOM 5507 N N . ALA A 1 687 ? 32.169 59.960 85.620 1.00 8.19 687 ALA A N 1
ATOM 5508 C CA . ALA A 1 687 ? 31.729 60.650 84.407 1.00 9.42 687 ALA A CA 1
ATOM 5509 C C . ALA A 1 687 ? 31.676 59.675 83.219 1.00 8.67 687 ALA A C 1
ATOM 5510 O O . ALA A 1 687 ? 30.737 59.705 82.414 1.00 9.73 687 ALA A O 1
ATOM 5512 N N . LYS A 1 688 ? 32.681 58.795 83.118 1.00 8.37 688 LYS A N 1
ATOM 5513 C CA . LYS A 1 688 ? 32.722 57.820 82.038 1.00 9.16 688 LYS A CA 1
ATOM 5514 C C . LYS A 1 688 ? 31.654 56.740 82.198 1.00 9.10 688 LYS A C 1
ATOM 5515 O O . LYS A 1 688 ? 31.075 56.283 81.210 1.00 10.36 688 LYS A O 1
ATOM 5521 N N . VAL A 1 689 ? 31.386 56.335 83.424 1.00 8.64 689 VAL A N 1
ATOM 5522 C CA . VAL A 1 689 ? 30.326 55.368 83.673 1.00 9.94 689 VAL A CA 1
ATOM 5523 C C . VAL A 1 689 ? 28.998 55.938 83.150 1.00 9.84 689 VAL A C 1
ATOM 5524 O O . VAL A 1 689 ? 28.235 55.231 82.468 1.00 10.16 689 VAL A O 1
ATOM 5528 N N . ILE A 1 690 ? 28.699 57.202 83.462 1.00 9.98 690 ILE A N 1
ATOM 5529 C CA . ILE A 1 690 ? 27.449 57.838 83.036 1.00 9.95 690 ILE A CA 1
ATOM 5530 C C . ILE A 1 690 ? 27.374 57.883 81.518 1.00 10.00 690 ILE A C 1
ATOM 5531 O O . ILE A 1 690 ? 26.319 57.581 80.957 1.00 9.94 690 ILE A O 1
ATOM 5536 N N . GLU A 1 691 ? 28.457 58.257 80.842 1.00 9.63 691 GLU A N 1
ATOM 5537 C CA . GLU A 1 691 ? 28.428 58.286 79.389 1.00 10.01 691 GLU A CA 1
ATOM 5538 C C . GLU A 1 691 ? 28.192 56.891 78.802 1.00 9.07 691 GLU A C 1
ATOM 5539 O O . GLU A 1 691 ? 27.477 56.742 77.795 1.00 9.68 691 GLU A O 1
ATOM 5545 N N . GLU A 1 692 ? 28.839 55.884 79.387 1.00 8.66 692 GLU A N 1
ATOM 5546 C CA . GLU A 1 692 ? 28.728 54.507 78.897 1.00 8.67 692 GLU A CA 1
ATOM 5547 C C . GLU A 1 692 ? 27.301 53.979 78.996 1.00 9.14 692 GLU A C 1
ATOM 5548 O O . GLU A 1 692 ? 26.767 53.438 78.003 1.00 8.80 692 GLU A O 1
ATOM 5554 N N . VAL A 1 693 ? 26.667 54.134 80.149 1.00 9.34 693 VAL A N 1
ATOM 5555 C CA . VAL A 1 693 ? 25.290 53.641 80.270 1.00 9.34 693 VAL A CA 1
ATOM 5556 C C . VAL A 1 693 ? 24.314 54.455 79.403 1.00 9.00 693 VAL A C 1
ATOM 5557 O O . VAL A 1 693 ? 23.330 53.901 78.857 1.00 9.29 693 VAL A O 1
ATOM 5561 N N . SER A 1 694 ? 24.605 55.745 79.224 1.00 8.94 694 SER A N 1
ATOM 5562 C CA . SER A 1 694 ? 23.756 56.577 78.355 1.00 9.63 694 SER A CA 1
ATOM 5563 C C . SER A 1 694 ? 23.886 56.074 76.921 1.00 9.39 694 SER A C 1
ATOM 5564 O O . SER A 1 694 ? 22.865 55.963 76.209 1.00 9.73 694 SER A O 1
ATOM 5567 N N . ASP A 1 695 ? 25.108 55.745 76.495 1.00 8.65 695 ASP A N 1
ATOM 5568 C CA . ASP A 1 695 ? 25.323 55.097 75.164 1.00 8.71 695 ASP A CA 1
ATOM 5569 C C . ASP A 1 695 ? 24.534 53.798 75.016 1.00 9.90 695 ASP A C 1
ATOM 5570 O O . ASP A 1 695 ? 23.920 53.571 73.958 1.00 10.12 695 ASP A O 1
ATOM 5575 N N . MET A 1 696 ? 24.594 52.941 76.039 1.00 8.54 696 MET A N 1
ATOM 5576 C CA . MET A 1 696 ? 23.968 51.614 75.960 1.00 9.37 696 MET A CA 1
ATOM 5577 C C . MET A 1 696 ? 22.488 51.751 75.776 1.00 8.71 696 MET A C 1
ATOM 5578 O O . MET A 1 696 ? 21.893 51.134 74.874 1.00 8.49 696 MET A O 1
ATOM 5583 N N . PHE A 1 697 ? 21.886 52.549 76.649 1.00 8.80 697 PHE A N 1
ATOM 5584 C CA . PHE A 1 697 ? 20.435 52.655 76.618 1.00 9.18 697 PHE A CA 1
ATOM 5585 C C . PHE A 1 697 ? 19.902 53.518 75.469 1.00 9.91 697 PHE A C 1
ATOM 5586 O O . PHE A 1 697 ? 18.808 53.216 74.985 1.00 10.24 697 PHE A O 1
ATOM 5594 N N . ALA A 1 698 ? 20.708 54.463 74.964 1.00 10.89 698 ALA A N 1
ATOM 5595 C CA . ALA A 1 698 ? 20.362 55.174 73.733 1.00 10.95 698 ALA A CA 1
ATOM 5596 C C . ALA A 1 698 ? 20.370 54.218 72.543 1.00 11.06 698 ALA A C 1
ATOM 5597 O O . ALA A 1 698 ? 19.502 54.294 71.685 1.00 11.47 698 ALA A O 1
ATOM 5599 N N . PHE A 1 699 ? 21.342 53.312 72.489 1.00 9.95 699 PHE A N 1
ATOM 5600 C CA . PHE A 1 699 ? 21.423 52.358 71.396 1.00 9.25 699 PHE A CA 1
ATOM 5601 C C . PHE A 1 699 ? 20.161 51.467 71.425 1.00 9.39 699 PHE A C 1
ATOM 5602 O O . PHE A 1 699 ? 19.486 51.283 70.402 1.00 9.67 699 PHE A O 1
ATOM 5610 N N . ILE A 1 700 ? 19.836 50.942 72.607 1.00 9.32 700 ILE A N 1
ATOM 5611 C CA . ILE A 1 700 ? 18.623 50.106 72.768 1.00 9.69 700 ILE A CA 1
ATOM 5612 C C . ILE A 1 700 ? 17.376 50.878 72.315 1.00 9.88 700 ILE A C 1
ATOM 5613 O O . ILE A 1 700 ? 16.561 50.369 71.503 1.00 9.93 700 ILE A O 1
ATOM 5618 N N . ALA A 1 701 ? 17.252 52.104 72.808 1.00 10.65 701 ALA A N 1
ATOM 5619 C CA . ALA A 1 701 ? 16.055 52.916 72.513 1.00 10.47 701 ALA A CA 1
ATOM 5620 C C . ALA A 1 701 ? 15.907 53.171 71.035 1.00 10.99 701 ALA A C 1
ATOM 5621 O O . ALA A 1 701 ? 14.795 53.073 70.485 1.00 12.26 701 ALA A O 1
ATOM 5623 N N . ARG A 1 702 ? 17.021 53.513 70.379 1.00 11.04 702 ARG A N 1
ATOM 5624 C CA . ARG A 1 702 ? 16.967 53.834 68.955 1.00 12.36 702 ARG A CA 1
ATOM 5625 C C . ARG A 1 702 ? 16.692 52.585 68.109 1.00 12.30 702 ARG A C 1
ATOM 5626 O O . ARG A 1 702 ? 15.840 52.594 67.223 1.00 12.78 702 ARG A O 1
ATOM 5634 N N . CYS A 1 703 ? 17.406 51.498 68.410 1.00 10.70 703 CYS A N 1
ATOM 5635 C CA . CYS A 1 703 ? 17.270 50.286 67.596 1.00 10.47 703 CYS A CA 1
ATOM 5636 C C . CYS A 1 703 ? 15.907 49.626 67.736 1.00 10.93 703 CYS A C 1
ATOM 5637 O O . CYS A 1 703 ? 15.385 49.076 66.752 1.00 12.75 703 CYS A O 1
ATOM 5640 N N . LEU A 1 704 ? 15.340 49.680 68.937 1.00 11.18 704 LEU A N 1
ATOM 5641 C CA . LEU A 1 704 ? 14.052 49.050 69.206 1.00 13.17 704 LEU A CA 1
ATOM 5642 C C . LEU A 1 704 ? 12.879 50.051 69.173 1.00 13.91 704 LEU A C 1
ATOM 5643 O O . LEU A 1 704 ? 11.715 49.646 69.358 1.00 16.64 704 LEU A O 1
ATOM 5648 N N . ASN A 1 705 ? 13.176 51.326 68.914 1.00 13.80 705 ASN A N 1
ATOM 5649 C CA . ASN A 1 705 ? 12.166 52.410 68.877 1.00 15.16 705 ASN A CA 1
ATOM 5650 C C . ASN A 1 705 ? 11.305 52.431 70.137 1.00 15.68 705 ASN A C 1
ATOM 5651 O O . ASN A 1 705 ? 10.069 52.347 70.092 1.00 17.56 705 ASN A O 1
ATOM 5656 N N . ILE A 1 706 ? 11.983 52.570 71.270 1.00 14.53 706 ILE A N 1
ATOM 5657 C CA . ILE A 1 706 ? 11.303 52.653 72.545 1.00 14.55 706 ILE A CA 1
ATOM 5658 C C . ILE A 1 706 ? 11.141 54.106 72.963 1.00 14.81 706 ILE A C 1
ATOM 5659 O O . ILE A 1 706 ? 12.123 54.866 72.984 1.00 14.97 706 ILE A O 1
AT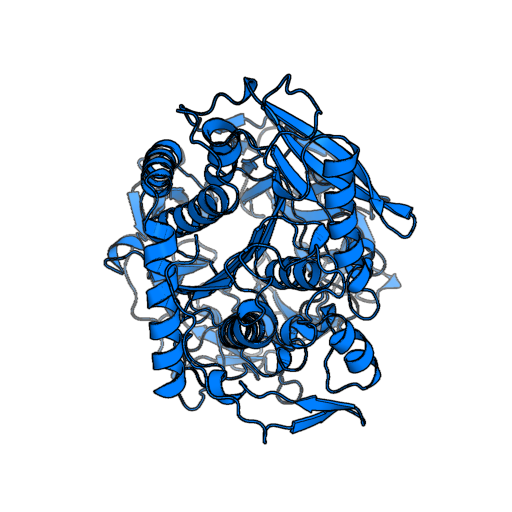OM 5664 N N . ASP A 1 707 ? 9.918 54.497 73.332 1.00 15.22 707 ASP A N 1
ATOM 5665 C CA . ASP A 1 707 ? 9.643 55.840 73.826 1.00 16.21 707 ASP A CA 1
ATOM 5666 C C . ASP A 1 707 ? 10.076 55.993 75.281 1.00 15.38 707 ASP A C 1
ATOM 5667 O O . ASP A 1 707 ? 9.902 55.081 76.095 1.00 15.86 707 ASP A O 1
ATOM 5672 N N . TRP A 1 708 ? 10.595 57.166 75.614 1.00 15.03 708 TRP A N 1
ATOM 5673 C CA . TRP A 1 708 ? 10.838 57.515 77.018 1.00 14.46 708 TRP A CA 1
ATOM 5674 C C . TRP A 1 708 ? 9.517 57.674 77.762 1.00 15.39 708 TRP A C 1
ATOM 5675 O O . TRP A 1 708 ? 8.547 58.245 77.205 1.00 16.67 708 TRP A O 1
ATOM 5686 N N . ILE A 1 709 ? 9.472 57.199 79.001 1.00 15.18 709 ILE A N 1
ATOM 5687 C CA . ILE A 1 709 ? 8.326 57.369 79.886 1.00 16.55 709 ILE A CA 1
ATOM 5688 C C . ILE A 1 709 ? 8.793 58.311 81.015 1.00 17.39 709 ILE A C 1
ATOM 5689 O O . ILE A 1 709 ? 9.561 57.887 81.879 1.00 16.97 709 ILE A O 1
ATOM 5694 N N . PRO A 1 710 ? 8.350 59.598 80.994 1.00 19.19 710 PRO A N 1
ATOM 5695 C CA . PRO A 1 710 ? 8.874 60.571 81.974 1.00 19.97 710 PRO A CA 1
ATOM 5696 C C . PRO A 1 710 ? 8.545 60.233 83.423 1.00 20.26 710 PRO A C 1
ATOM 5697 O O . PRO A 1 710 ? 7.580 59.518 83.715 1.00 20.17 710 PRO A O 1
ATOM 5712 N N . PRO B 2 2 ? 40.498 37.349 85.499 1.00 10.10 2 PRO P N 1
ATOM 5713 C CA . PRO B 2 2 ? 39.596 36.800 84.514 1.00 9.90 2 PRO P CA 1
ATOM 5714 C C . PRO B 2 2 ? 39.283 37.856 83.485 1.00 8.75 2 PRO P C 1
ATOM 5715 O O . PRO B 2 2 ? 39.689 39.034 83.650 1.00 11.70 2 PRO P O 1
#

Organism: Sus scrofa (NCBI:txid9823)

CATH classification: 3.40.50.1820 (+1 more: 2.130.10.120)

Solvent-accessible surface area: 28162 Å² total

Secondary structure (DSSP, 8-state):
---S-PPP----TT-EEEETTEEEE-TTGGGG-TTSHHHHHHHHHHHHHHHHHHHHSTHHHHHHHHHHHHH-S-EEPPPEEETTEEEEEEE-SS-SS-EEEEESSTTSPPEEEE-GGGG-TTS-EEEEEEEE-TTSSEEEEEEEETT-S-EEEEEEETTTTEEEEEEEEEE-S--EEE-TTSSEEEEEEPPP-SS--SSS--------EEEEEETTS-GGGPEEEE--TT-TT-EEEEEE-TTS-EEEEEEE-SSSS--EEEEEEGGGSSSSS-SS---EEEE-SSSS-EEEEEEETTEEEEEE-TT-TT-EEEEEETTS--GGG-EEEEPPPSS-EEEEEEEETTTEEEEEEEETTEEEEEEEETTT--EEEEE---SSEEEEEE--TT-SEEEEEEE-SS---EEEEEETTSSS---EEEEE---TT--GGGEEEEEEEEE-TTS-EEEEEEEEETT---SS-S-EEEE----TT--------HHHHHHHHHH--EEEEE--TTSSTTHHHHHHTTSGGGTHHHHHHHHHHHHHHHHTTS--GGGEEEEEETHHHHHHHHHHHH-GGG-SEEEEES----TTTGGGSTTGGGGHHHH--TTSHHHHHHHHHH-GGG-----SSTT--PPEEEEEEETT--SS-THHHHHHHHHIIIIIITSTT--S-EEEEEESS--SSTT--HHHHHHHHHHHHHHHHHHHTPPP--/-

Nearest PDB structures (foldseek):
  1h2y-assembly1_A  TM=1.001E+00  e=0.000E+00  Sus scrofa
  1vz3-assembly1_A  TM=1.001E+00  e=0.000E+00  Sus scrofa
  1uop-assembly1_A  TM=1.001E+00  e=0.000E+00  Sus scrofa
  1e5t-assembly1_A  TM=1.001E+00  e=0.000E+00  Sus scrofa
  1o6f-assembly1_A  TM=1.001E+00  e=0.000E+00  Sus scrofa

InterPro domains:
  IPR001375 Peptidase S9, prolyl oligopeptidase, catalytic domain [PF00326] (484-705)
  IPR002470 Peptidase S9A, prolyl oligopeptidase [PR00862] (467-485)
  IPR002470 Peptidase S9A, prolyl oligopeptidase [PR00862] (494-518)
  IPR002470 Peptidase S9A, prolyl oligopeptidase [PR00862] (522-541)
  IPR002470 Peptidase S9A, prolyl oligopeptidase [PR00862] (552-572)
  IPR002470 Peptidase S9A, prolyl oligopeptidase [PR00862] (607-622)
  IPR002470 Peptidase S9A, prolyl oligopeptidase [PR00862] (630-652)
  IPR002471 Peptidase S9, serine active site [PS00708] (529-559)
  IPR004106 Peptidase S9, N-terminal domain superfamily [SSF50993] (3-420)
  IPR023302 Peptidase S9A, N-terminal domain [PF02897] (7-422)
  IPR029058 Alpha/Beta hydrolase fold [G3DSA:3.40.50.1820] (16-700)
  IPR029058 Alpha/Beta hydrolase fold [SSF53474] (435-704)
  IPR051167 Prolyl oligopeptidase and macrocyclase [PTHR42881] (3-709)

B-factor: mean 14.73, std 8.74, range [4.87, 54.08]